Protein AF-A0A067CD63-F1 (afdb_monomer)

Structure (mmCIF, N/CA/C/O backbone):
data_AF-A0A067CD63-F1
#
_entry.id   AF-A0A067CD63-F1
#
loop_
_atom_site.group_PDB
_atom_site.id
_atom_site.type_symbol
_atom_site.label_atom_id
_atom_site.label_alt_id
_atom_site.label_comp_id
_atom_site.label_asym_id
_atom_site.label_entity_id
_atom_site.label_seq_id
_atom_site.pdbx_PDB_ins_code
_atom_site.Cartn_x
_atom_site.Cartn_y
_atom_site.Cartn_z
_atom_site.occupancy
_atom_site.B_iso_or_equiv
_atom_site.auth_seq_id
_atom_site.auth_comp_id
_atom_site.auth_asym_id
_atom_site.auth_atom_id
_atom_site.pdbx_PDB_model_num
ATOM 1 N N . MET A 1 1 ? -32.912 -24.608 2.577 1.00 38.03 1 MET A N 1
ATOM 2 C CA . MET A 1 1 ? -34.221 -23.969 2.833 1.00 38.03 1 MET A CA 1
ATOM 3 C C . MET A 1 1 ? -34.641 -24.307 4.255 1.00 38.03 1 MET A C 1
ATOM 5 O O . MET A 1 1 ? -34.784 -25.483 4.544 1.00 38.03 1 MET A O 1
ATOM 9 N N . ALA A 1 2 ? -34.749 -23.322 5.152 1.00 34.91 2 ALA A N 1
ATOM 10 C CA . ALA A 1 2 ? -35.166 -23.533 6.541 1.00 34.91 2 ALA A CA 1
ATOM 11 C C . ALA A 1 2 ? -36.276 -22.533 6.896 1.00 34.91 2 ALA A C 1
ATOM 13 O O . ALA A 1 2 ? -36.091 -21.320 6.792 1.00 34.91 2 ALA A O 1
ATOM 14 N N . THR A 1 3 ? -37.442 -23.055 7.266 1.00 43.47 3 THR A N 1
ATOM 15 C CA . THR A 1 3 ? -38.654 -22.312 7.625 1.00 43.47 3 THR A CA 1
ATOM 16 C C . THR A 1 3 ? -38.526 -21.695 9.019 1.00 43.47 3 THR A C 1
ATOM 18 O O . THR A 1 3 ? -38.384 -22.405 10.012 1.00 43.47 3 THR A O 1
ATOM 21 N N . ARG A 1 4 ? -38.587 -20.358 9.101 1.00 40.97 4 ARG A N 1
ATOM 22 C CA . ARG A 1 4 ? -38.654 -19.591 10.357 1.00 40.97 4 ARG A CA 1
ATOM 23 C C . ARG A 1 4 ? -40.090 -19.564 10.893 1.00 40.97 4 ARG A C 1
ATOM 25 O O . ARG A 1 4 ? -41.004 -19.170 10.176 1.00 40.97 4 ARG A O 1
ATOM 32 N N . ALA A 1 5 ? -40.265 -19.918 12.164 1.00 40.75 5 ALA A N 1
ATOM 33 C CA . ALA A 1 5 ? -41.523 -19.772 12.899 1.00 40.75 5 ALA A CA 1
ATOM 34 C C . ALA A 1 5 ? -41.866 -18.285 13.175 1.00 40.75 5 ALA A C 1
ATOM 36 O O . ALA A 1 5 ? -40.956 -17.495 13.456 1.00 40.75 5 ALA A O 1
ATOM 37 N N . PRO A 1 6 ? -43.152 -17.879 13.147 1.00 47.56 6 PRO A N 1
ATOM 38 C CA . PRO A 1 6 ? -43.560 -16.508 13.434 1.00 47.56 6 PRO A CA 1
ATOM 39 C C . PRO A 1 6 ? -43.568 -16.237 14.947 1.00 47.56 6 PRO A C 1
ATOM 41 O O . PRO A 1 6 ? -44.269 -16.891 15.718 1.00 47.56 6 PRO A O 1
ATOM 44 N N . ARG A 1 7 ? -42.801 -15.230 15.386 1.00 43.88 7 ARG A N 1
ATOM 45 C CA . ARG A 1 7 ? -42.853 -14.696 16.756 1.00 43.88 7 ARG A CA 1
ATOM 46 C C . ARG A 1 7 ? -44.170 -13.938 16.952 1.00 43.88 7 ARG A C 1
ATOM 48 O O . ARG A 1 7 ? -44.313 -12.813 16.482 1.00 43.88 7 ARG A O 1
ATOM 55 N N . GLN A 1 8 ? -45.124 -14.552 17.646 1.00 55.69 8 GLN A N 1
ATOM 56 C CA . GLN A 1 8 ? -46.376 -13.912 18.047 1.00 55.69 8 GLN A CA 1
ATOM 57 C C . GLN A 1 8 ? -46.110 -12.873 19.149 1.00 55.69 8 GLN A C 1
ATOM 59 O O . GLN A 1 8 ? -45.871 -13.214 20.306 1.00 55.69 8 GLN A O 1
ATOM 64 N N . GLY A 1 9 ? -46.132 -11.590 18.788 1.00 63.56 9 GLY A N 1
ATOM 65 C CA . GLY A 1 9 ? -46.230 -10.491 19.748 1.00 63.56 9 GLY A CA 1
ATOM 66 C C . GLY A 1 9 ? -47.664 -10.344 20.267 1.00 63.56 9 GLY A C 1
ATOM 67 O O . GLY A 1 9 ? -48.624 -10.583 19.537 1.00 63.56 9 GLY A O 1
ATOM 68 N N . LEU A 1 10 ? -47.820 -9.945 21.533 1.00 64.94 10 LEU A N 1
ATOM 69 C CA . LEU A 1 10 ? -49.129 -9.658 22.131 1.00 64.94 10 LEU A CA 1
ATOM 70 C C . LEU A 1 10 ? -49.857 -8.559 21.341 1.00 64.94 10 LEU A C 1
ATOM 72 O O . LEU A 1 10 ? -49.261 -7.537 20.996 1.00 64.94 10 LEU A O 1
ATOM 76 N N . SER A 1 11 ? -51.156 -8.750 21.097 1.00 73.00 11 SER A N 1
ATOM 77 C CA . SER A 1 11 ? -51.965 -7.784 20.352 1.00 73.00 11 SER A CA 1
ATOM 78 C C . SER A 1 11 ? -52.002 -6.409 21.050 1.00 73.00 11 SER A C 1
ATOM 80 O O . SER A 1 11 ? -51.990 -6.342 22.287 1.00 73.00 11 SER A O 1
ATOM 82 N N . PRO A 1 12 ? -52.090 -5.296 20.293 1.00 66.25 12 PRO A N 1
ATOM 83 C CA . PRO A 1 12 ? -52.041 -3.934 20.838 1.00 66.25 12 PRO A CA 1
ATOM 84 C C . PRO A 1 12 ? -53.038 -3.681 21.979 1.00 66.25 12 PRO A C 1
ATOM 86 O O . PRO A 1 12 ? -52.674 -3.101 23.000 1.00 66.25 12 PRO A O 1
ATOM 89 N N . ARG A 1 13 ? -54.260 -4.226 21.878 1.00 68.69 13 ARG A N 1
ATOM 90 C CA . ARG A 1 13 ? -55.292 -4.125 22.927 1.00 68.69 13 ARG A CA 1
ATOM 91 C C . ARG A 1 13 ? -54.897 -4.820 24.231 1.00 68.69 13 ARG A C 1
ATOM 93 O O . ARG A 1 13 ? -55.222 -4.343 25.317 1.00 68.69 13 ARG A O 1
ATOM 100 N N . ARG A 1 14 ? -54.184 -5.946 24.145 1.00 69.50 14 ARG A N 1
ATOM 101 C CA . ARG A 1 14 ? -53.739 -6.711 25.319 1.00 69.50 14 ARG A CA 1
ATOM 102 C C . ARG A 1 14 ? -52.574 -6.009 26.020 1.00 69.50 14 ARG A C 1
ATOM 104 O O . ARG A 1 14 ? -52.531 -5.991 27.247 1.00 69.50 14 ARG A O 1
ATOM 111 N N . ARG A 1 15 ? -51.696 -5.353 25.251 1.00 77.25 15 ARG A N 1
ATOM 112 C CA . ARG A 1 15 ? -50.613 -4.497 25.765 1.00 77.25 15 ARG A CA 1
ATOM 113 C C . ARG A 1 15 ? -51.157 -3.266 26.495 1.00 77.25 15 ARG A C 1
ATOM 115 O O . ARG A 1 15 ? -50.686 -2.942 27.579 1.00 77.25 15 ARG A O 1
ATOM 122 N N . GLU A 1 16 ? -52.176 -2.619 25.942 1.00 78.56 16 GLU A N 1
ATOM 123 C CA . GLU A 1 16 ? -52.775 -1.421 26.538 1.00 78.56 16 GLU A CA 1
ATOM 124 C C . GLU A 1 16 ? -53.521 -1.723 27.849 1.00 78.56 16 GLU A C 1
ATOM 126 O O . GLU A 1 16 ? -53.410 -0.976 28.823 1.00 78.56 16 GLU A O 1
ATOM 131 N N . ARG A 1 17 ? -54.218 -2.866 27.915 1.00 79.31 17 ARG A N 1
ATOM 132 C CA . ARG A 1 17 ? -54.900 -3.322 29.137 1.00 79.31 17 ARG A CA 1
ATOM 133 C C . ARG A 1 17 ? -53.903 -3.636 30.259 1.00 79.31 17 ARG A C 1
ATOM 135 O O . ARG A 1 17 ? -54.130 -3.230 31.394 1.00 79.31 17 ARG A O 1
ATOM 142 N N . LEU A 1 18 ? -52.776 -4.273 29.931 1.00 76.12 18 LEU A N 1
ATOM 143 C CA . LEU A 1 18 ? -51.677 -4.531 30.873 1.00 76.12 18 LEU A CA 1
ATOM 144 C C . LEU A 1 18 ? -51.051 -3.237 31.408 1.00 76.12 18 LEU A C 1
ATOM 146 O O . LEU A 1 18 ? -50.800 -3.128 32.604 1.00 76.12 18 LEU A O 1
ATOM 150 N N . LEU A 1 19 ? -50.858 -2.233 30.551 1.00 81.19 19 LEU A N 1
ATOM 151 C CA . LEU A 1 19 ? -50.321 -0.938 30.974 1.00 81.19 19 LEU A CA 1
ATOM 152 C C . LEU A 1 19 ? -51.267 -0.194 31.927 1.00 81.19 19 LEU A C 1
ATOM 154 O O . LEU A 1 19 ? -50.791 0.440 32.865 1.00 81.19 19 LEU A O 1
ATOM 158 N N . ARG A 1 20 ? -52.592 -0.296 31.746 1.00 82.81 20 ARG A N 1
ATOM 159 C CA . ARG A 1 20 ? -53.561 0.300 32.688 1.00 82.81 20 ARG A CA 1
ATOM 160 C C . ARG A 1 20 ? -53.548 -0.395 34.049 1.00 82.81 20 ARG A C 1
ATOM 162 O O . ARG A 1 20 ? -53.544 0.296 35.063 1.00 82.81 20 ARG A O 1
ATOM 169 N N . VAL A 1 21 ? -53.463 -1.726 34.068 1.00 77.75 21 VAL A N 1
ATOM 170 C CA . VAL A 1 21 ? -53.366 -2.513 35.312 1.00 77.75 21 VAL A CA 1
ATOM 171 C C . VAL A 1 21 ? -52.076 -2.182 36.071 1.00 77.75 21 VAL A C 1
ATOM 173 O O . VAL A 1 21 ? -52.114 -1.924 37.271 1.00 77.75 21 VAL A O 1
ATOM 176 N N . LEU A 1 22 ? -50.942 -2.083 35.370 1.00 74.62 22 LEU A N 1
ATOM 177 C CA . LEU A 1 22 ? -49.662 -1.705 35.983 1.00 74.62 22 LEU A CA 1
ATOM 178 C C . LEU A 1 22 ? -49.657 -0.257 36.498 1.00 74.62 22 LEU A C 1
ATOM 180 O O . LEU A 1 22 ? -49.070 0.028 37.541 1.00 74.62 22 LEU A O 1
ATOM 184 N N . LYS A 1 23 ? -50.346 0.658 35.808 1.00 78.00 23 LYS A N 1
ATOM 185 C CA . LYS A 1 23 ? -50.466 2.061 36.228 1.00 78.00 23 LYS A CA 1
ATOM 186 C C . LYS A 1 23 ? -51.353 2.224 37.471 1.00 78.00 23 LYS A C 1
ATOM 188 O O . LYS A 1 23 ? -51.036 3.053 38.319 1.00 78.00 23 LYS A O 1
ATOM 193 N N . GLN A 1 24 ? -52.407 1.413 37.610 1.00 71.38 24 GLN A N 1
ATOM 194 C CA . GLN A 1 24 ? -53.220 1.354 38.834 1.00 71.38 24 GLN A CA 1
ATOM 195 C C . GLN A 1 24 ? -52.444 0.752 40.013 1.00 71.38 24 GLN A C 1
ATOM 197 O O . GLN A 1 24 ? -52.492 1.303 41.110 1.00 71.38 24 GLN A O 1
ATOM 202 N N . ALA A 1 25 ? -51.656 -0.304 39.784 1.00 59.50 25 ALA A N 1
ATOM 203 C CA . ALA A 1 25 ? -50.826 -0.908 40.829 1.00 59.50 25 ALA A CA 1
ATOM 204 C C . ALA A 1 25 ? -49.750 0.058 41.371 1.00 59.50 25 ALA A C 1
ATOM 206 O O . ALA A 1 25 ? -49.486 0.079 42.569 1.00 59.50 25 ALA A O 1
ATOM 207 N N . GLN A 1 26 ? -49.181 0.924 40.521 1.00 63.53 26 GLN A N 1
ATOM 208 C CA . GLN A 1 26 ? -48.210 1.942 40.951 1.00 63.53 26 GLN A CA 1
ATOM 209 C C . GLN A 1 26 ? -48.824 3.128 41.711 1.00 63.53 26 GLN A C 1
ATOM 211 O O . GLN A 1 26 ? -48.112 3.807 42.451 1.00 63.53 26 GLN A O 1
ATOM 216 N N . GLN A 1 27 ? -50.120 3.408 41.548 1.00 60.91 27 GLN A N 1
ATOM 217 C CA . GLN A 1 27 ? -50.787 4.486 42.289 1.00 60.91 27 GLN A CA 1
ATOM 218 C C . GLN A 1 27 ? -51.199 4.070 43.706 1.00 60.91 27 GLN A C 1
ATOM 220 O O . GLN A 1 27 ? -51.276 4.934 44.574 1.00 60.91 27 GLN A O 1
ATOM 225 N N . ALA A 1 28 ? -51.372 2.771 43.968 1.00 55.06 28 ALA A N 1
ATOM 226 C CA . ALA A 1 28 ? -51.706 2.246 45.293 1.00 55.06 28 ALA A CA 1
ATOM 227 C C . ALA A 1 28 ? -50.509 2.182 46.271 1.00 55.06 28 ALA A C 1
ATOM 229 O O . ALA A 1 28 ? -50.711 1.974 47.461 1.00 55.06 28 ALA A O 1
ATOM 230 N N . GLN A 1 29 ? -49.271 2.378 45.797 1.00 49.81 29 GLN A N 1
ATOM 231 C CA . GLN A 1 29 ? -48.042 2.236 46.599 1.00 49.81 29 GLN A CA 1
ATOM 232 C C . GLN A 1 29 ? -47.287 3.555 46.847 1.00 49.81 29 GLN A C 1
ATOM 234 O O . GLN A 1 29 ? -46.084 3.541 47.106 1.00 49.81 29 GLN A O 1
ATOM 239 N N . ARG A 1 30 ? -47.943 4.720 46.769 1.00 46.12 30 ARG A N 1
ATOM 240 C CA . ARG A 1 30 ? -47.293 5.985 47.156 1.00 46.12 30 ARG A CA 1
ATOM 241 C C . ARG A 1 30 ? -47.488 6.272 48.653 1.00 46.12 30 ARG A C 1
ATOM 243 O O . ARG A 1 30 ? -48.619 6.544 49.045 1.00 46.12 30 ARG A O 1
ATOM 250 N N . PRO A 1 31 ? -46.421 6.286 49.476 1.00 47.56 31 PRO A N 1
ATOM 251 C CA . PRO A 1 31 ? -46.486 6.824 50.833 1.00 47.56 31 PRO A CA 1
ATOM 252 C C . PRO A 1 31 ? -46.623 8.362 50.807 1.00 47.56 31 PRO A C 1
ATOM 254 O O . PRO A 1 31 ? -46.232 8.998 49.816 1.00 47.56 31 PRO A O 1
ATOM 257 N N . PRO A 1 32 ? -47.167 8.9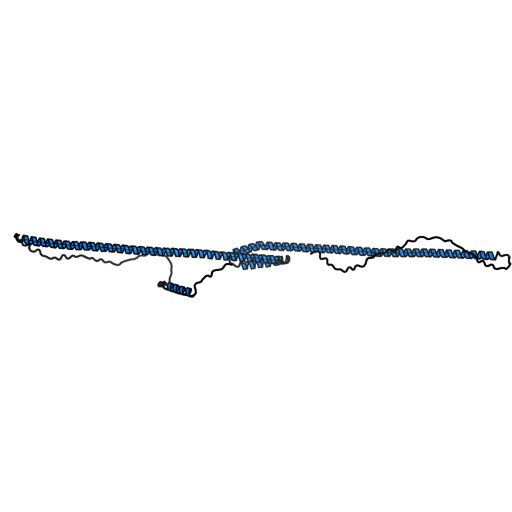88 51.869 1.00 47.28 32 PRO A N 1
ATOM 258 C CA . PRO A 1 32 ? -47.313 10.436 51.930 1.00 47.28 32 PRO A CA 1
ATOM 259 C C . PRO A 1 32 ? -45.939 11.115 52.007 1.00 47.28 32 PRO A C 1
ATOM 261 O O . PRO A 1 32 ? -45.059 10.723 52.772 1.00 47.28 32 PRO A O 1
ATOM 264 N N . ARG A 1 33 ? -45.756 12.142 51.172 1.00 39.16 33 ARG A N 1
ATOM 265 C CA . ARG A 1 33 ? -44.545 12.964 51.110 1.00 39.16 33 ARG A CA 1
ATOM 266 C C . ARG A 1 33 ? -44.449 13.847 52.352 1.00 39.16 33 ARG A C 1
ATOM 268 O O . ARG A 1 33 ? -45.241 14.772 52.500 1.00 39.16 33 ARG A O 1
ATOM 275 N N . LEU A 1 34 ? -43.443 13.604 53.188 1.00 40.44 34 LEU A N 1
ATOM 276 C CA . LEU A 1 34 ? -42.909 14.623 54.086 1.00 40.44 34 LEU A CA 1
ATOM 277 C C . LEU A 1 34 ? -41.975 15.535 53.284 1.00 40.44 34 LEU A C 1
ATOM 279 O O . LEU A 1 34 ? -41.099 15.075 52.550 1.00 40.44 34 LEU A O 1
ATOM 283 N N . ASN A 1 35 ? -42.233 16.833 53.394 1.00 37.69 35 ASN A N 1
ATOM 284 C CA . ASN A 1 35 ? -41.467 17.897 52.768 1.00 37.69 35 ASN A CA 1
ATOM 285 C C . ASN A 1 35 ? -40.042 17.926 53.326 1.00 37.69 35 ASN A C 1
ATOM 287 O O . ASN A 1 35 ? -39.844 18.022 54.534 1.00 37.69 35 ASN A O 1
ATOM 291 N N . ALA A 1 36 ? -39.062 17.895 52.428 1.00 33.91 36 ALA A N 1
ATOM 292 C CA . ALA A 1 36 ? -37.688 18.259 52.724 1.00 33.91 36 ALA A CA 1
ATOM 293 C C . ALA A 1 36 ? -37.486 19.734 52.358 1.00 33.91 36 ALA A C 1
ATOM 295 O O . ALA A 1 36 ? -37.596 20.107 51.189 1.00 33.91 36 ALA A O 1
ATOM 296 N N . SER A 1 37 ? -37.160 20.561 53.347 1.00 37.16 37 SER A N 1
ATOM 297 C CA . SER A 1 37 ? -36.501 21.849 53.140 1.00 37.16 37 SER A CA 1
ATOM 298 C C . SER A 1 37 ? -35.112 21.792 53.775 1.00 37.16 37 SER A C 1
ATOM 300 O O . SER A 1 37 ? -34.990 21.764 54.993 1.00 37.16 37 SER A O 1
ATOM 302 N N . LEU A 1 38 ? -34.106 21.704 52.899 1.00 38.38 38 LEU A N 1
ATOM 303 C CA . LEU A 1 38 ? -32.802 22.383 52.925 1.00 38.38 38 LEU A CA 1
ATOM 304 C C . LEU A 1 38 ? -32.201 22.750 54.294 1.00 38.38 38 LEU A C 1
ATOM 306 O O . LEU A 1 38 ? -32.702 23.655 54.951 1.00 38.38 38 LEU A O 1
ATOM 310 N N . THR A 1 39 ? -31.024 22.201 54.621 1.00 35.53 39 THR A N 1
ATOM 311 C CA . THR A 1 39 ? -29.711 22.900 54.578 1.00 35.53 39 THR A CA 1
ATOM 312 C C . THR A 1 39 ? -28.618 22.066 55.276 1.00 35.53 39 THR A C 1
ATOM 314 O O . THR A 1 39 ? -28.808 21.551 56.371 1.00 35.53 39 THR A O 1
ATOM 317 N N . GLU A 1 40 ? -27.462 21.925 54.621 1.00 37.88 40 GLU A N 1
ATOM 318 C CA . GLU A 1 40 ? -26.150 21.653 55.247 1.00 37.88 40 GLU A CA 1
ATOM 319 C C . GLU A 1 40 ? -25.743 22.845 56.156 1.00 37.88 40 GLU A C 1
ATOM 321 O O . GLU A 1 40 ? -26.225 23.943 55.857 1.00 37.88 40 GLU A O 1
ATOM 326 N N . PRO A 1 41 ? -24.851 22.737 57.186 1.00 46.19 41 PRO A N 1
ATOM 327 C CA . PRO A 1 41 ? -23.484 22.205 57.012 1.00 46.19 41 PRO A CA 1
ATOM 328 C C . PRO A 1 41 ? -22.720 21.633 58.250 1.00 46.19 41 PRO A C 1
ATOM 330 O O . PRO A 1 41 ? -23.144 21.721 59.391 1.00 46.19 41 PRO A O 1
ATOM 333 N N . ARG A 1 42 ? -21.534 21.069 57.950 1.00 33.81 42 ARG A N 1
ATOM 334 C CA . ARG A 1 42 ? -20.232 21.050 58.677 1.00 33.81 42 ARG A CA 1
ATOM 335 C C . ARG A 1 42 ? -20.119 20.927 60.221 1.00 33.81 42 ARG A C 1
ATOM 337 O O . ARG A 1 42 ? -20.584 21.767 60.973 1.00 33.81 42 ARG A O 1
ATOM 344 N N . SER A 1 43 ? -19.173 20.042 60.583 1.00 34.66 43 SER A N 1
ATOM 345 C CA . SER A 1 43 ? -18.140 20.153 61.643 1.00 34.66 43 SER A CA 1
ATOM 346 C C . SER A 1 43 ? -18.494 19.890 63.120 1.00 34.66 43 SER A C 1
ATOM 348 O O . SER A 1 43 ? -18.963 20.785 63.800 1.00 34.66 43 SER A O 1
ATOM 350 N N . ALA A 1 44 ? -18.048 18.716 63.604 1.00 33.88 44 ALA A N 1
ATOM 351 C CA . ALA A 1 44 ? -17.219 18.466 64.810 1.00 33.88 44 ALA A CA 1
ATOM 352 C C . ALA A 1 44 ? -17.711 18.921 66.228 1.00 33.88 44 ALA A C 1
ATOM 354 O O . ALA A 1 44 ? -18.658 19.681 66.350 1.00 33.88 44 ALA A O 1
ATOM 355 N N . PRO A 1 45 ? -17.138 18.381 67.330 1.00 56.09 45 PRO A N 1
ATOM 356 C CA . PRO A 1 45 ? -17.884 17.862 68.484 1.00 56.09 45 PRO A CA 1
ATOM 357 C C . PRO A 1 45 ? -17.846 18.767 69.731 1.00 56.09 45 PRO A C 1
ATOM 359 O O . PRO A 1 45 ? -17.000 19.649 69.844 1.00 56.09 45 PRO A O 1
ATOM 362 N N . GLY A 1 46 ? -18.710 18.501 70.718 1.00 33.16 46 GLY A N 1
ATOM 363 C CA . GLY A 1 46 ? -18.681 19.214 71.999 1.00 33.16 46 GLY A CA 1
ATOM 364 C C . GLY A 1 46 ? -19.683 18.696 73.032 1.00 33.16 46 GLY A C 1
ATOM 365 O O . GLY A 1 46 ? -20.851 18.484 72.735 1.00 33.16 46 GLY A O 1
ATOM 366 N N . VAL A 1 47 ? -19.167 18.486 74.238 1.00 41.97 47 VAL A N 1
ATOM 367 C CA . VAL A 1 47 ? -19.786 17.994 75.477 1.00 41.97 47 VAL A CA 1
ATOM 368 C C . VAL A 1 47 ? -20.603 19.093 76.185 1.00 41.97 47 VAL A C 1
ATOM 370 O O . VAL A 1 47 ? -20.246 20.264 76.088 1.00 41.97 47 VAL A O 1
ATOM 373 N N . GLY A 1 48 ? -21.622 18.707 76.967 1.00 34.50 48 GLY A N 1
ATOM 374 C CA . GLY A 1 48 ? -22.285 19.535 77.997 1.00 34.50 48 GLY A CA 1
ATOM 375 C C . GLY A 1 48 ? -23.790 19.231 78.083 1.00 34.50 48 GLY A C 1
ATOM 376 O O . GLY A 1 48 ? -24.504 19.528 77.137 1.00 34.50 48 GLY A O 1
ATOM 377 N N . ASP A 1 49 ? -24.297 18.426 79.020 1.00 38.69 49 ASP A N 1
ATOM 378 C CA . ASP A 1 49 ? -24.557 18.673 80.457 1.00 38.69 49 ASP A CA 1
ATOM 379 C C . ASP A 1 49 ? -25.901 19.395 80.739 1.00 38.69 49 ASP A C 1
ATOM 381 O O . ASP A 1 49 ? -26.337 20.248 79.971 1.00 38.69 49 ASP A O 1
ATOM 385 N N . VAL A 1 50 ? -26.506 19.066 81.895 1.00 41.59 50 VAL A N 1
ATOM 386 C CA . VAL A 1 50 ? -27.737 19.618 82.518 1.00 41.59 50 VAL A CA 1
ATOM 387 C C . VAL A 1 50 ? -29.071 19.114 81.916 1.00 41.59 50 VAL A C 1
ATOM 389 O O . VAL A 1 50 ? -29.287 19.155 80.719 1.00 41.59 50 VAL A O 1
ATOM 392 N N . GLY A 1 51 ? -30.094 18.650 82.643 1.00 36.41 51 GLY A N 1
ATOM 393 C CA . GLY A 1 51 ? -30.351 18.533 84.073 1.00 36.41 51 GLY A CA 1
ATOM 394 C C . GLY A 1 51 ? -31.868 18.599 84.364 1.00 36.41 51 GLY A C 1
ATOM 395 O O . GLY A 1 51 ? -32.568 19.450 83.836 1.00 36.41 51 GLY A O 1
ATOM 396 N N . ARG A 1 52 ? -32.317 17.756 85.309 1.00 40.69 52 ARG A N 1
ATOM 397 C CA . ARG A 1 52 ? -33.416 17.959 86.290 1.00 40.69 52 ARG A CA 1
ATOM 398 C C . ARG A 1 52 ? -34.918 17.834 85.913 1.00 40.69 52 ARG A C 1
ATOM 400 O O . ARG A 1 52 ? -35.527 18.725 85.348 1.00 40.69 52 ARG A O 1
ATOM 407 N N . LYS A 1 53 ? -35.508 16.846 86.614 1.00 38.09 53 LYS A N 1
ATOM 408 C CA . LYS A 1 53 ? -36.707 16.861 87.499 1.00 38.09 53 LYS A CA 1
ATOM 409 C C . LYS A 1 53 ? -38.134 16.940 86.916 1.00 38.09 53 LYS A C 1
ATOM 411 O O . LYS A 1 53 ? -38.594 18.000 86.525 1.00 38.09 53 LYS A O 1
ATOM 416 N N . ALA A 1 54 ? -38.910 15.897 87.237 1.00 39.53 54 ALA A N 1
ATOM 417 C CA . ALA A 1 54 ? -40.241 15.964 87.871 1.00 39.53 54 ALA A CA 1
ATOM 418 C C . ALA A 1 54 ? -40.418 14.678 88.726 1.00 39.53 54 ALA A C 1
ATOM 420 O O . ALA A 1 54 ? -40.164 13.589 88.228 1.00 39.53 54 ALA A O 1
ATOM 421 N N . LYS A 1 55 ? -40.498 14.743 90.071 1.00 36.69 55 LYS A N 1
ATOM 422 C CA . LYS A 1 55 ? -41.738 14.756 90.895 1.00 36.69 55 LYS A CA 1
ATOM 423 C C . LYS A 1 55 ? -42.746 13.700 90.392 1.00 36.69 55 LYS A C 1
ATOM 425 O O . LYS A 1 55 ? -43.270 13.879 89.310 1.00 36.69 55 LYS A O 1
ATOM 430 N N . GLY A 1 56 ? -43.049 12.580 91.048 1.00 32.03 56 GLY A N 1
ATOM 431 C CA . GLY A 1 56 ? -43.092 12.250 92.471 1.00 32.03 56 GLY A CA 1
ATOM 432 C C . GLY A 1 56 ? -44.553 12.184 92.919 1.00 32.03 56 GLY A C 1
ATOM 433 O O . GLY A 1 56 ? -45.183 13.229 92.915 1.00 32.03 56 GLY A O 1
ATOM 434 N N . SER A 1 57 ? -45.052 11.003 93.313 1.00 36.34 57 SER A N 1
ATOM 435 C CA . SER A 1 57 ? -45.969 10.808 94.458 1.00 36.34 57 SER A CA 1
ATOM 436 C C . SER A 1 57 ? -46.535 9.381 94.520 1.00 36.34 57 SER A C 1
ATOM 438 O O . SER A 1 57 ? -47.238 8.936 93.617 1.00 36.34 57 SER A O 1
ATOM 440 N N . ASN A 1 58 ? -46.264 8.728 95.651 1.00 46.94 58 ASN A N 1
ATOM 441 C CA . ASN A 1 58 ? -47.044 7.650 96.268 1.00 46.94 58 ASN A CA 1
ATOM 442 C C . ASN A 1 58 ? -48.516 8.060 96.493 1.00 46.94 58 ASN A C 1
ATOM 444 O O . ASN A 1 58 ? -48.783 9.238 96.743 1.00 46.94 58 ASN A O 1
ATOM 448 N N . PRO A 1 59 ? -49.426 7.079 96.592 1.00 45.16 59 PRO A N 1
ATOM 449 C CA . PRO A 1 59 ? -50.183 6.920 97.841 1.00 45.16 59 PRO A CA 1
ATOM 450 C C . PRO A 1 59 ? -50.207 5.437 98.267 1.00 45.16 59 PRO A C 1
ATOM 452 O O . PRO A 1 59 ? -50.509 4.552 97.479 1.00 45.16 59 PRO A O 1
ATOM 455 N N . LYS A 1 60 ? -49.756 5.065 99.471 1.00 37.38 60 LYS A N 1
ATOM 456 C CA . LYS A 1 60 ? -50.537 5.085 100.724 1.00 37.38 60 LYS A CA 1
ATOM 457 C C . LYS A 1 60 ? -52.005 4.662 100.527 1.00 37.38 60 LYS A C 1
ATOM 459 O O . LYS A 1 60 ? -52.893 5.500 100.437 1.00 37.38 60 LYS A O 1
ATOM 464 N N . ALA A 1 61 ? -52.250 3.354 100.540 1.00 35.91 61 ALA A N 1
ATOM 465 C CA . ALA A 1 61 ? -53.519 2.788 100.989 1.00 35.91 61 ALA A CA 1
ATOM 466 C C . ALA A 1 61 ? -53.279 2.176 102.376 1.00 35.91 61 ALA A C 1
ATOM 468 O O . ALA A 1 61 ? -52.926 1.010 102.530 1.00 35.91 61 ALA A O 1
ATOM 469 N N . GLU A 1 62 ? -53.388 3.030 103.393 1.00 42.84 62 GLU A N 1
ATOM 470 C CA . GLU A 1 62 ? -53.544 2.624 104.784 1.00 42.84 62 GLU A CA 1
ATOM 471 C C . GLU A 1 62 ? -54.835 1.798 104.895 1.00 42.84 62 GLU A C 1
ATOM 473 O O . GLU A 1 62 ? -55.933 2.349 104.842 1.00 42.84 62 GLU A O 1
ATOM 478 N N . LEU A 1 63 ? -54.732 0.481 105.087 1.00 43.94 63 LEU A N 1
ATOM 479 C CA . LEU A 1 63 ? -55.841 -0.312 105.620 1.00 43.94 63 LEU A CA 1
ATOM 480 C C . LEU A 1 63 ? -55.957 -0.022 107.122 1.00 43.94 63 LEU A C 1
ATOM 482 O O . LEU A 1 63 ? -55.546 -0.798 107.981 1.00 43.94 63 LEU A O 1
ATOM 486 N N . ARG A 1 64 ? -56.526 1.148 107.429 1.00 44.28 64 ARG A N 1
ATOM 487 C CA . ARG A 1 64 ? -57.174 1.440 108.707 1.00 44.28 64 ARG A CA 1
ATOM 488 C C . ARG A 1 64 ? -58.414 0.554 108.809 1.00 44.28 64 ARG A C 1
ATOM 490 O O . ARG A 1 64 ? -59.507 0.955 108.421 1.00 44.28 64 ARG A O 1
ATOM 497 N N . ILE A 1 65 ? -58.259 -0.656 109.336 1.00 47.81 65 ILE A N 1
ATOM 498 C CA . ILE A 1 65 ? -59.408 -1.388 109.868 1.00 47.81 65 ILE A CA 1
ATOM 499 C C . ILE A 1 65 ? -59.772 -0.704 111.185 1.00 47.81 65 ILE A C 1
ATOM 501 O O . ILE A 1 65 ? -59.102 -0.861 112.205 1.00 47.81 65 ILE A O 1
ATOM 505 N N . HIS A 1 66 ? -60.830 0.103 111.131 1.00 40.66 66 HIS A N 1
ATOM 506 C CA . HIS A 1 66 ? -61.571 0.565 112.293 1.00 40.66 66 HIS A CA 1
ATOM 507 C C . HIS A 1 66 ? -62.001 -0.651 113.130 1.00 40.66 66 HIS A C 1
ATOM 509 O O . HIS A 1 66 ? -62.979 -1.318 112.806 1.00 40.66 66 HIS A O 1
ATOM 515 N N . LYS A 1 67 ? -61.308 -0.932 114.238 1.00 45.03 67 LYS A N 1
ATOM 516 C CA . LYS A 1 67 ? -61.897 -1.688 115.352 1.00 45.03 67 LYS A CA 1
ATOM 517 C C . LYS A 1 67 ? -62.714 -0.706 116.194 1.00 45.03 67 LYS A C 1
ATOM 519 O O . LYS A 1 67 ? -62.251 -0.189 117.204 1.00 45.03 67 LYS A O 1
ATOM 524 N N . VAL A 1 68 ? -63.923 -0.412 115.720 1.00 42.59 68 VAL A N 1
ATOM 525 C CA . VAL A 1 68 ? -65.000 0.191 116.514 1.00 42.59 68 VAL A CA 1
ATOM 526 C C . VAL A 1 68 ? -65.954 -0.934 116.900 1.00 42.59 68 VAL A C 1
ATOM 528 O O . VAL A 1 68 ? -66.864 -1.272 116.159 1.00 42.59 68 VAL A O 1
ATOM 531 N N . LEU A 1 69 ? -65.680 -1.523 118.057 1.00 41.34 69 LEU A N 1
ATOM 532 C CA . LEU A 1 69 ? -66.636 -2.102 119.003 1.00 41.34 69 LEU A CA 1
ATOM 533 C C . LEU A 1 69 ? -65.997 -1.765 120.360 1.00 41.34 69 LEU A C 1
ATOM 535 O O . LEU A 1 69 ? -65.083 -2.442 120.809 1.00 41.34 69 LEU A O 1
ATOM 539 N N . GLN A 1 70 ? -66.155 -0.548 120.884 1.00 39.88 70 GLN A N 1
ATOM 540 C CA . GLN A 1 70 ? -67.317 -0.159 121.682 1.00 39.88 70 GLN A CA 1
ATOM 541 C C . GLN A 1 70 ? -67.897 -1.331 122.489 1.00 39.88 70 GLN A C 1
ATOM 543 O O . GLN A 1 70 ? -68.812 -2.021 122.064 1.00 39.88 70 GLN A O 1
ATOM 548 N N . SER A 1 71 ? -67.329 -1.475 123.691 1.00 39.72 71 SER A N 1
ATOM 549 C CA . SER A 1 71 ? -68.056 -1.475 124.966 1.00 39.72 71 SER A CA 1
ATOM 550 C C . SER A 1 71 ? -69.232 -2.443 125.119 1.00 39.72 71 SER A C 1
ATOM 552 O O . SER A 1 71 ? -70.336 -2.128 124.688 1.00 39.72 71 SER A O 1
ATOM 554 N N . ARG A 1 72 ? -69.019 -3.511 125.901 1.00 41.75 72 ARG A N 1
ATOM 555 C CA . ARG A 1 72 ? -69.847 -3.915 127.060 1.00 41.75 72 ARG A CA 1
ATOM 556 C C . ARG A 1 72 ? -69.394 -5.287 127.573 1.00 41.75 72 ARG A C 1
ATOM 558 O O . ARG A 1 72 ? -69.864 -6.306 127.098 1.00 41.75 72 ARG A O 1
ATOM 565 N N . GLU A 1 73 ? -68.571 -5.295 128.614 1.00 39.88 73 GLU A N 1
ATOM 566 C CA . GLU A 1 73 ? -68.616 -6.357 129.627 1.00 39.88 73 GLU A CA 1
ATOM 567 C C . GLU A 1 73 ? -68.857 -5.687 130.978 1.00 39.88 73 GLU A C 1
ATOM 569 O O . GLU A 1 73 ? -67.987 -5.476 131.815 1.00 39.88 73 GLU A O 1
ATOM 574 N N . THR A 1 74 ? -70.102 -5.249 131.132 1.00 46.00 74 THR A N 1
ATOM 575 C CA . THR A 1 74 ? -70.755 -5.108 132.426 1.00 46.00 74 THR A CA 1
ATOM 576 C C . THR A 1 74 ? -71.348 -6.461 132.785 1.00 46.00 74 THR A C 1
ATOM 578 O O . THR A 1 74 ? -72.151 -6.972 132.011 1.00 46.00 74 THR A O 1
ATOM 581 N N . ARG A 1 75 ? -71.033 -6.956 133.986 1.00 46.84 75 ARG A N 1
ATOM 582 C CA . ARG A 1 75 ? -71.771 -8.006 134.707 1.00 46.84 75 ARG A CA 1
ATOM 583 C C . ARG A 1 75 ? -71.978 -9.314 133.931 1.00 46.84 75 ARG A C 1
ATOM 585 O O . ARG A 1 75 ? -73.015 -9.517 133.313 1.00 46.84 75 ARG A O 1
ATOM 592 N N . THR A 1 76 ? -71.087 -10.273 134.146 1.00 37.56 76 THR A N 1
ATOM 593 C CA . THR A 1 76 ? -71.511 -11.673 134.257 1.00 37.56 76 THR A CA 1
ATOM 594 C C . THR A 1 76 ? -72.217 -11.844 135.609 1.00 37.56 76 THR A C 1
ATOM 596 O O . THR A 1 76 ? -71.556 -11.722 136.646 1.00 37.56 76 THR A O 1
ATOM 599 N N . PRO A 1 77 ? -73.544 -12.065 135.671 1.00 45.81 77 PRO A N 1
ATOM 600 C CA . PRO A 1 77 ? -74.133 -12.622 136.876 1.00 45.81 77 PRO A CA 1
ATOM 601 C C . PRO A 1 77 ? -73.556 -14.025 137.072 1.00 45.81 77 PRO A C 1
ATOM 603 O O . PRO A 1 77 ? -73.531 -14.832 136.145 1.00 45.81 77 PRO A O 1
ATOM 606 N N . VAL A 1 78 ? -73.087 -14.306 138.286 1.00 47.66 78 VAL A N 1
ATOM 607 C CA . VAL A 1 78 ? -72.870 -15.674 138.757 1.00 47.66 78 VAL A CA 1
ATOM 608 C C . VAL A 1 78 ? -74.248 -16.334 138.786 1.00 47.66 78 VAL A C 1
ATOM 610 O O . VAL A 1 78 ? -74.988 -16.208 139.759 1.00 47.66 78 VAL A O 1
ATOM 613 N N . VAL A 1 79 ? -74.636 -16.959 137.675 1.00 49.78 79 VAL A N 1
ATOM 614 C CA . VAL A 1 79 ? -75.778 -17.867 137.633 1.00 49.78 79 VAL A CA 1
ATOM 615 C C . VAL A 1 79 ? -75.234 -19.223 138.038 1.00 49.78 79 VAL A C 1
ATOM 617 O O . VAL A 1 79 ? -74.478 -19.860 137.313 1.00 49.78 79 VAL A O 1
ATOM 620 N N . VAL A 1 80 ? -75.574 -19.607 139.263 1.00 48.84 80 VAL A N 1
ATOM 621 C CA . VAL A 1 80 ? -75.360 -20.948 139.797 1.00 48.84 80 VAL A CA 1
ATOM 622 C C . VAL A 1 80 ? -76.025 -21.930 138.834 1.00 48.84 80 VAL A C 1
ATOM 624 O O . VAL A 1 80 ? -77.205 -21.767 138.516 1.00 48.84 80 VAL A O 1
ATOM 627 N N . SER A 1 81 ? -75.279 -22.919 138.351 1.00 39.19 81 SER A N 1
ATOM 628 C CA . SER A 1 81 ? -75.788 -23.957 137.458 1.00 39.19 81 SER A CA 1
ATOM 629 C C . SER A 1 81 ? -76.902 -24.743 138.157 1.00 39.19 81 SER A C 1
ATOM 631 O O . SER A 1 81 ? -76.652 -25.651 138.949 1.00 39.19 81 SER A O 1
ATOM 633 N N . SER A 1 82 ? -78.150 -24.367 137.875 1.00 47.34 82 SER A N 1
ATOM 634 C CA . SER A 1 82 ? -79.302 -25.252 138.010 1.00 47.34 82 SER A CA 1
ATOM 635 C C . SER A 1 82 ? -79.172 -26.301 136.911 1.00 47.34 82 SER A C 1
ATOM 637 O O . SER A 1 82 ? -79.097 -25.948 135.732 1.00 47.34 82 SER A O 1
ATOM 639 N N . SER A 1 83 ? -79.136 -27.582 137.281 1.00 55.72 83 SER A N 1
ATOM 640 C CA . SER A 1 83 ? -78.928 -28.718 136.368 1.00 55.72 83 SER A CA 1
ATOM 641 C C . SER A 1 83 ? -79.965 -28.828 135.239 1.00 55.72 83 SER A C 1
ATOM 643 O O . SER A 1 83 ? -79.777 -29.619 134.322 1.00 55.72 83 SER A O 1
ATOM 645 N N . CYS A 1 84 ? -81.031 -28.022 135.275 1.00 53.88 84 CYS A N 1
ATOM 646 C CA . CYS A 1 84 ? -82.043 -27.927 134.225 1.00 53.88 84 CYS A CA 1
ATOM 647 C C . CYS A 1 84 ? -81.685 -26.913 133.112 1.00 53.88 84 CYS A C 1
ATOM 649 O O . CYS A 1 84 ? -82.070 -27.112 131.968 1.00 53.88 84 CYS A O 1
ATOM 651 N N . ASN A 1 85 ? -80.904 -25.862 133.409 1.00 51.78 85 ASN A N 1
ATOM 652 C CA . ASN A 1 85 ? -80.507 -24.841 132.420 1.00 51.78 85 ASN A CA 1
ATOM 653 C C . ASN A 1 85 ? -79.172 -25.151 131.727 1.00 51.78 85 ASN A C 1
ATOM 655 O O . ASN A 1 85 ? -78.938 -24.665 130.625 1.00 51.78 85 ASN A O 1
ATOM 659 N N . GLN A 1 86 ? -78.326 -25.985 132.345 1.00 58.66 86 GLN A N 1
ATOM 660 C CA . GLN A 1 86 ? -77.078 -26.462 131.740 1.00 58.66 86 GLN A CA 1
ATOM 661 C C . GLN A 1 86 ? -77.363 -27.222 130.439 1.00 58.66 86 GLN A C 1
ATOM 663 O O . GLN A 1 86 ? -76.723 -26.984 129.429 1.00 58.66 86 GLN A O 1
ATOM 668 N N . HIS A 1 87 ? -78.400 -28.063 130.440 1.00 61.50 87 HIS A N 1
ATOM 669 C CA . HIS A 1 87 ? -78.736 -28.878 129.278 1.00 61.50 87 HIS A CA 1
ATOM 670 C C . HIS A 1 87 ? -79.260 -28.047 128.098 1.00 61.50 87 HIS A C 1
ATOM 672 O O . HIS A 1 87 ? -78.983 -28.368 126.950 1.00 61.50 87 HIS A O 1
ATOM 678 N N . GLN A 1 88 ? -79.982 -26.957 128.373 1.00 60.09 88 GLN A N 1
ATOM 679 C CA . GLN A 1 88 ? -80.477 -26.044 127.342 1.00 60.09 88 GLN A CA 1
ATOM 680 C C . GLN A 1 88 ? -79.342 -25.196 126.743 1.00 60.09 88 GLN A C 1
ATOM 682 O O . GLN A 1 88 ? -79.302 -25.015 125.533 1.00 60.09 88 GLN A O 1
ATOM 687 N N . GLN A 1 89 ? -78.393 -24.738 127.567 1.00 66.44 89 GLN A N 1
ATOM 688 C CA . GLN A 1 89 ? -77.189 -24.047 127.089 1.00 66.44 89 GLN A CA 1
ATOM 689 C C . GLN A 1 89 ? -76.243 -24.977 126.330 1.00 66.44 89 GLN A C 1
ATOM 691 O O . GLN A 1 89 ? -75.721 -24.575 125.302 1.00 66.44 89 GLN A O 1
ATOM 696 N N . ASP A 1 90 ? -76.078 -26.223 126.774 1.00 71.75 90 ASP A N 1
ATOM 697 C CA . ASP A 1 90 ? -75.285 -27.216 126.048 1.00 71.75 90 ASP A CA 1
ATOM 698 C C . ASP A 1 90 ? -75.905 -27.505 124.665 1.00 71.75 90 ASP A C 1
ATOM 700 O O . ASP A 1 90 ? -75.176 -27.663 123.691 1.00 71.75 90 ASP A O 1
ATOM 704 N N . LEU A 1 91 ? -77.241 -27.515 124.546 1.00 72.75 91 LEU A N 1
ATOM 705 C CA . LEU A 1 91 ? -77.939 -27.642 123.258 1.00 72.75 91 LEU A CA 1
ATOM 706 C C . LEU A 1 91 ? -77.778 -26.393 122.372 1.00 72.75 91 LEU A C 1
ATOM 708 O O . LEU A 1 91 ? -77.512 -26.532 121.182 1.00 72.75 91 LEU A O 1
ATOM 712 N N . GLU A 1 92 ? -77.888 -25.186 122.932 1.00 76.25 92 GLU A N 1
ATOM 713 C CA . GLU A 1 92 ? -77.673 -23.928 122.196 1.00 76.25 92 GLU A CA 1
ATOM 714 C C . GLU A 1 92 ? -76.207 -23.750 121.753 1.00 76.25 92 GLU A C 1
ATOM 716 O O . GLU A 1 92 ? -75.943 -23.244 120.660 1.00 76.25 92 GLU A O 1
ATOM 721 N N . ASP A 1 93 ? -75.249 -24.209 122.561 1.00 78.25 93 ASP A N 1
ATOM 722 C CA . ASP A 1 93 ? -73.821 -24.214 122.238 1.00 78.25 93 ASP A CA 1
ATOM 723 C C . ASP A 1 93 ? -73.482 -25.273 121.177 1.00 78.25 93 ASP A C 1
ATOM 725 O O . ASP A 1 93 ? -72.647 -25.021 120.302 1.00 78.25 93 ASP A O 1
ATOM 729 N N . GLU A 1 94 ? -74.135 -26.439 121.201 1.00 70.81 94 GLU A N 1
ATOM 730 C CA . GLU A 1 94 ? -74.043 -27.434 120.126 1.00 70.81 94 GLU A CA 1
ATOM 731 C C . GLU A 1 94 ? -74.651 -26.902 118.818 1.00 70.81 94 GLU A C 1
ATOM 733 O O . GLU A 1 94 ? -74.004 -26.981 117.771 1.00 70.81 94 GLU A O 1
ATOM 738 N N . ASP A 1 95 ? -75.812 -26.245 118.864 1.00 76.81 95 ASP A N 1
ATOM 739 C CA . ASP A 1 95 ? -76.406 -25.583 117.695 1.00 76.81 95 ASP A CA 1
ATOM 740 C C . ASP A 1 95 ? -75.493 -24.466 117.151 1.00 76.81 95 ASP A C 1
ATOM 742 O O . ASP A 1 95 ? -75.276 -24.354 115.939 1.00 76.81 95 ASP A O 1
ATOM 746 N N . ALA A 1 96 ? -74.871 -23.668 118.027 1.00 74.44 96 ALA A N 1
ATOM 747 C CA . ALA A 1 96 ? -73.902 -22.644 117.639 1.00 74.44 96 ALA A CA 1
ATOM 748 C C . ALA A 1 96 ? -72.630 -23.243 117.010 1.00 74.44 96 ALA A C 1
ATOM 750 O O . ALA A 1 96 ? -72.099 -22.689 116.039 1.00 74.44 96 ALA A O 1
ATOM 751 N N . ARG A 1 97 ? -72.152 -24.392 117.508 1.00 79.06 97 ARG A N 1
ATOM 752 C CA . ARG A 1 97 ? -71.028 -25.142 116.919 1.00 79.06 97 ARG A CA 1
ATOM 753 C C . ARG A 1 97 ? -71.376 -25.694 115.545 1.00 79.06 97 ARG A C 1
ATOM 755 O O . ARG A 1 97 ? -70.563 -25.563 114.629 1.00 79.06 97 ARG A O 1
ATOM 762 N N . VAL A 1 98 ? -72.574 -26.252 115.374 1.00 81.00 98 VAL A N 1
ATOM 763 C CA . VAL A 1 98 ? -73.061 -26.747 114.079 1.00 81.00 98 VAL A CA 1
ATOM 764 C C . VAL A 1 98 ? -73.157 -25.598 113.073 1.00 81.00 98 VAL A C 1
ATOM 766 O O . VAL A 1 98 ? -72.613 -25.703 111.974 1.00 81.00 98 VAL A O 1
ATOM 769 N N . LEU A 1 99 ? -73.730 -24.454 113.456 1.00 83.00 99 LEU A N 1
ATOM 770 C CA . LEU A 1 99 ? -73.819 -23.273 112.588 1.00 83.00 99 LEU A CA 1
ATOM 771 C C . LEU A 1 99 ? -72.441 -22.689 112.230 1.00 83.00 99 LEU A C 1
ATOM 773 O O . LEU A 1 99 ? -72.215 -22.297 111.081 1.00 83.00 99 LEU A O 1
ATOM 777 N N . ALA A 1 100 ? -71.497 -22.656 113.176 1.00 79.56 100 ALA A N 1
ATOM 778 C CA . ALA A 1 100 ? -70.122 -22.225 112.922 1.00 79.56 100 ALA A CA 1
ATOM 779 C C . ALA A 1 100 ? -69.380 -23.193 111.984 1.00 79.56 100 ALA A C 1
ATOM 781 O O . ALA A 1 100 ? -68.671 -22.753 111.075 1.00 79.56 100 ALA A O 1
ATOM 782 N N . TYR A 1 101 ? -69.586 -24.500 112.156 1.00 87.19 101 TYR A N 1
ATOM 783 C CA . TYR A 1 101 ? -69.029 -25.534 111.288 1.00 87.19 101 TYR A CA 1
ATOM 784 C C . TYR A 1 101 ? -69.610 -25.464 109.868 1.00 87.19 101 TYR A C 1
ATOM 786 O O . TYR A 1 101 ? -68.867 -25.521 108.887 1.00 87.19 101 TYR A O 1
ATOM 794 N N . GLU A 1 102 ? -70.918 -25.243 109.724 1.00 87.50 102 GLU A N 1
ATOM 795 C CA . GLU A 1 102 ? -71.555 -25.019 108.424 1.00 87.50 102 GLU A CA 1
ATOM 796 C C . GLU A 1 102 ? -71.066 -23.734 107.741 1.00 87.50 102 GLU A C 1
ATOM 798 O O . GLU A 1 102 ? -70.837 -23.719 106.526 1.00 87.50 102 GLU A O 1
ATOM 803 N N . ALA A 1 103 ? -70.876 -22.650 108.500 1.00 82.19 103 ALA A N 1
ATOM 804 C CA . ALA A 1 103 ? -70.319 -21.401 107.990 1.00 82.19 103 ALA A CA 1
ATOM 805 C C . ALA A 1 103 ? -68.865 -21.579 107.524 1.00 82.19 103 ALA A C 1
ATOM 807 O O . ALA A 1 103 ? -68.519 -21.125 106.428 1.00 82.19 103 ALA A O 1
ATOM 808 N N . PHE A 1 104 ? -68.049 -22.301 108.300 1.00 87.62 104 PHE A N 1
ATOM 809 C CA . PHE A 1 104 ? -66.683 -22.676 107.935 1.00 87.62 104 PHE A CA 1
ATOM 810 C C . PHE A 1 104 ? -66.662 -23.519 106.655 1.00 87.62 104 PHE A C 1
ATOM 812 O O . PHE A 1 104 ? -65.985 -23.145 105.700 1.00 87.62 104 PHE A O 1
ATOM 819 N N . GLN A 1 105 ? -67.483 -24.572 106.558 1.00 88.38 105 GLN A N 1
ATOM 820 C CA . GLN A 1 105 ? -67.588 -25.395 105.348 1.00 88.38 105 GLN A CA 1
ATOM 821 C C . GLN A 1 105 ? -68.028 -24.593 104.114 1.00 88.38 105 GLN A C 1
ATOM 823 O O . GLN A 1 105 ? -67.519 -24.799 103.011 1.00 88.38 105 GLN A O 1
ATOM 828 N N . ARG A 1 106 ? -68.974 -23.657 104.259 1.00 87.69 106 ARG A N 1
ATOM 829 C CA . ARG A 1 106 ? -69.379 -22.770 103.154 1.00 87.69 106 ARG A CA 1
ATOM 830 C C . ARG A 1 106 ? -68.248 -21.829 102.746 1.00 87.69 106 ARG A C 1
ATOM 832 O O . ARG A 1 106 ? -68.095 -21.550 101.555 1.00 87.69 106 ARG A O 1
ATOM 839 N N . GLN A 1 107 ? -67.470 -21.328 103.702 1.00 86.56 107 GLN A N 1
ATOM 840 C CA . GLN A 1 107 ? -66.318 -20.472 103.434 1.00 86.56 107 GLN A CA 1
ATOM 841 C C . GLN A 1 107 ? -65.175 -21.253 102.777 1.00 86.56 107 GLN A C 1
ATOM 843 O O . GLN A 1 107 ? -64.584 -20.750 101.826 1.00 86.56 107 GLN A O 1
ATOM 848 N N . GLU A 1 108 ? -64.930 -22.490 103.203 1.00 90.62 108 GLU A N 1
ATOM 849 C CA . GLU A 1 108 ? -63.948 -23.401 102.616 1.00 90.62 108 GLU A CA 1
ATOM 850 C C . GLU A 1 108 ? -64.316 -23.762 101.171 1.00 90.62 108 GLU A C 1
ATOM 852 O O . GLU A 1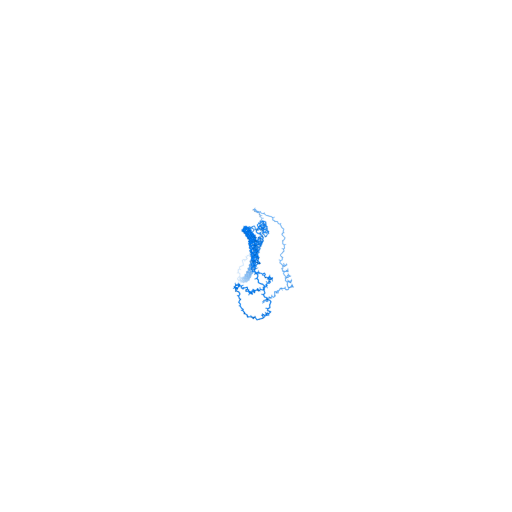 108 ? -63.494 -23.593 100.274 1.00 90.62 108 GLU A O 1
ATOM 857 N N . ARG A 1 109 ? -65.581 -24.115 100.893 1.00 89.00 109 ARG A N 1
ATOM 858 C CA . ARG A 1 109 ? -66.062 -24.333 99.513 1.00 89.00 109 ARG A CA 1
ATOM 859 C C . ARG A 1 109 ? -65.907 -23.085 98.645 1.00 89.00 109 ARG A C 1
ATOM 861 O O . ARG A 1 109 ? -65.478 -23.184 97.499 1.00 89.00 109 ARG A O 1
ATOM 868 N N . LYS A 1 110 ? -66.215 -21.897 99.177 1.00 91.12 110 LYS A N 1
ATOM 869 C CA . LYS A 1 110 ? -65.998 -20.625 98.464 1.00 91.12 110 LYS A CA 1
ATOM 870 C C . LYS A 1 110 ? -64.512 -20.341 98.233 1.00 91.12 110 LYS A C 1
ATOM 872 O O . LYS A 1 110 ? -64.164 -19.813 97.182 1.00 91.12 110 LYS A O 1
ATOM 877 N N . ALA A 1 111 ? -63.639 -20.669 99.183 1.00 88.19 111 ALA A N 1
ATOM 878 C CA . ALA A 1 111 ? -62.194 -20.510 99.044 1.00 88.19 111 ALA A 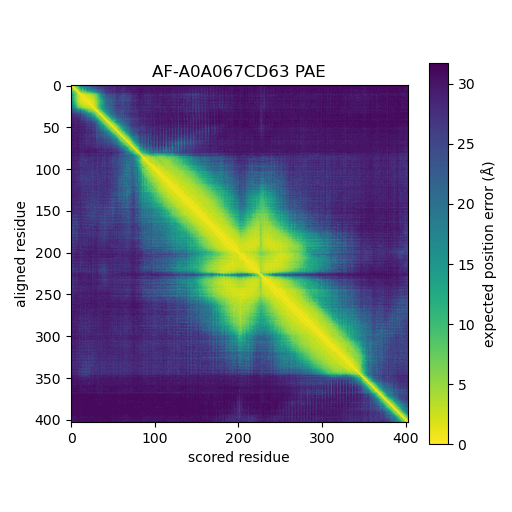CA 1
ATOM 879 C C . ALA A 1 111 ? -61.624 -21.473 97.991 1.00 88.19 111 ALA A C 1
ATOM 881 O O . ALA A 1 111 ? -60.871 -21.034 97.127 1.00 88.19 111 ALA A O 1
ATOM 882 N N . GLN A 1 112 ? -62.058 -22.737 97.990 1.00 90.19 112 GLN A N 1
ATOM 883 C CA . GLN A 1 112 ? -61.714 -23.727 96.966 1.00 90.19 112 GLN A CA 1
ATOM 884 C C . GLN A 1 112 ? -62.213 -23.300 95.577 1.00 90.19 112 GLN A C 1
ATOM 886 O O . GLN A 1 112 ? -61.456 -23.350 94.613 1.00 90.19 112 GLN A O 1
ATOM 891 N N . GLN A 1 113 ? -63.448 -22.794 95.469 1.00 91.12 113 GLN A N 1
ATOM 892 C CA . GLN A 1 113 ? -63.975 -22.237 94.216 1.00 91.12 113 GLN A CA 1
ATOM 893 C C . GLN A 1 113 ? -63.166 -21.027 93.734 1.00 91.12 113 GLN A C 1
ATOM 895 O O . GLN A 1 113 ? -62.871 -20.932 92.545 1.00 91.12 113 GLN A O 1
ATOM 900 N N . ARG A 1 114 ? -62.764 -20.122 94.639 1.00 90.50 114 ARG A N 1
ATOM 901 C CA . ARG A 1 114 ? -61.898 -18.981 94.301 1.00 90.50 114 ARG A CA 1
ATOM 902 C C . ARG A 1 114 ? -60.526 -19.441 93.816 1.00 90.50 114 ARG A C 1
ATOM 904 O O . ARG A 1 114 ? -60.099 -18.966 92.771 1.00 90.50 114 ARG A O 1
ATOM 911 N N . ALA A 1 115 ? -59.893 -20.385 94.511 1.00 89.94 115 ALA A N 1
ATOM 912 C CA . ALA A 1 115 ? -58.597 -20.946 94.132 1.00 89.94 115 ALA A CA 1
ATOM 913 C C . ALA A 1 115 ? -58.648 -21.668 92.775 1.00 89.94 115 ALA A C 1
ATOM 915 O O . ALA A 1 115 ? -57.764 -21.498 91.941 1.00 89.94 115 ALA A O 1
ATOM 916 N N . TYR A 1 116 ? -59.717 -22.426 92.514 1.00 94.00 116 TYR A N 1
ATOM 917 C CA . TYR A 1 116 ? -59.932 -23.054 91.212 1.00 94.00 116 TYR A CA 1
ATOM 918 C C . TYR A 1 116 ? -60.145 -22.008 90.110 1.00 94.00 116 TYR A C 1
ATOM 920 O O . TYR A 1 116 ? -59.534 -22.093 89.048 1.00 94.00 116 TYR A O 1
ATOM 928 N N . SER A 1 117 ? -60.965 -20.983 90.371 1.00 93.81 117 SER A N 1
ATOM 929 C CA . SER A 1 117 ? -61.199 -19.906 89.406 1.00 93.81 117 SER A CA 1
ATOM 930 C C . SER A 1 117 ? -59.935 -19.094 89.114 1.00 93.81 117 SER A C 1
ATOM 932 O O . SER A 1 117 ? -59.698 -18.755 87.959 1.00 93.81 117 SER A O 1
ATOM 934 N N . SER A 1 118 ? -59.090 -18.831 90.119 1.00 93.88 118 SER A N 1
ATOM 935 C CA . SER A 1 118 ? -57.826 -18.120 89.921 1.00 93.88 118 SER A CA 1
ATOM 936 C C . SER A 1 118 ? -56.829 -18.965 89.135 1.00 93.88 118 SER A C 1
ATOM 938 O O . SER A 1 118 ? -56.262 -18.460 88.174 1.00 93.88 118 SER A O 1
ATOM 940 N N . ALA A 1 119 ? -56.683 -20.256 89.458 1.00 91.69 119 ALA A N 1
ATOM 941 C CA . ALA A 1 119 ? -55.810 -21.165 88.714 1.00 91.69 119 ALA A CA 1
ATOM 942 C C . ALA A 1 119 ? -56.251 -21.327 87.246 1.00 91.69 119 ALA A C 1
ATOM 944 O O . ALA A 1 119 ? -55.416 -21.375 86.345 1.00 91.69 119 ALA A O 1
ATOM 945 N N . LEU A 1 120 ? -57.564 -21.359 86.984 1.00 94.88 120 LEU A N 1
ATOM 946 C CA . LEU A 1 120 ? -58.099 -21.402 85.621 1.00 94.88 120 LEU A CA 1
ATOM 947 C C . LEU A 1 120 ? -57.798 -20.108 84.849 1.00 94.88 120 LEU A C 1
ATOM 949 O O . LEU A 1 120 ? -57.406 -20.172 83.685 1.00 94.88 120 LEU A O 1
ATOM 953 N N . ILE A 1 121 ? -57.946 -18.944 85.491 1.00 93.75 121 ILE A N 1
ATOM 954 C CA . ILE A 1 121 ? -57.595 -17.644 84.898 1.00 93.75 121 ILE A CA 1
ATOM 955 C C . ILE A 1 121 ? -56.092 -17.577 84.604 1.00 93.75 121 ILE A C 1
ATOM 957 O O . ILE A 1 121 ? -55.707 -17.161 83.515 1.00 93.75 121 ILE A O 1
ATOM 961 N N . GLU A 1 122 ? -55.239 -18.027 85.525 1.00 93.88 122 GLU A N 1
ATOM 962 C CA . GLU A 1 122 ? -53.787 -18.095 85.320 1.00 93.88 122 GLU A CA 1
ATOM 963 C C . GLU A 1 122 ? -53.423 -19.012 84.146 1.00 93.88 122 GLU A C 1
ATOM 965 O O . GLU A 1 122 ? -52.629 -18.625 83.291 1.00 93.88 122 GLU A O 1
ATOM 970 N N . GLN A 1 123 ? -54.055 -20.184 84.034 1.00 93.94 123 GLN A N 1
ATOM 971 C CA . GLN A 1 123 ? -53.835 -21.094 82.909 1.00 93.94 123 GLN A CA 1
ATOM 972 C C . GLN A 1 123 ? -54.317 -20.501 81.575 1.00 93.94 123 GLN A C 1
ATOM 974 O O . GLN A 1 123 ? -53.666 -20.690 80.545 1.00 93.94 123 GLN A O 1
ATOM 979 N N . MET A 1 124 ? -55.448 -19.789 81.569 1.00 95.44 124 MET A N 1
ATOM 980 C CA . MET A 1 124 ? -55.928 -19.077 80.381 1.00 95.44 124 MET A CA 1
ATOM 981 C C . MET A 1 124 ? -54.972 -17.956 79.972 1.00 95.44 124 MET A C 1
ATOM 983 O O . MET A 1 124 ? -54.643 -17.851 78.793 1.00 95.44 124 MET A O 1
ATOM 987 N N . ASN A 1 125 ? -54.485 -17.169 80.932 1.00 94.50 125 ASN A N 1
ATOM 988 C CA . ASN A 1 125 ? -53.518 -16.104 80.678 1.00 94.50 125 ASN A CA 1
ATOM 989 C C . ASN A 1 125 ? -52.192 -16.663 80.150 1.00 94.50 125 ASN A C 1
ATOM 991 O O . ASN A 1 125 ? -51.654 -16.116 79.196 1.00 94.50 125 ASN A O 1
ATOM 995 N N . ALA A 1 126 ? -51.705 -17.783 80.695 1.00 93.38 126 ALA A N 1
ATOM 996 C CA . ALA A 1 126 ? -50.502 -18.449 80.198 1.00 93.38 126 ALA A CA 1
ATOM 997 C C . ALA A 1 126 ? -50.674 -18.966 78.758 1.00 93.38 126 ALA A C 1
ATOM 999 O O . ALA A 1 126 ? -49.765 -18.842 77.944 1.00 93.38 126 ALA A O 1
ATOM 1000 N N . LYS A 1 127 ? -51.851 -19.507 78.407 1.00 95.94 127 LYS A N 1
ATOM 1001 C CA . LYS A 1 127 ? -52.151 -19.911 77.021 1.00 95.94 127 LYS A CA 1
ATOM 1002 C C . LYS A 1 127 ? -52.231 -18.723 76.065 1.00 95.94 127 LYS A C 1
ATOM 1004 O O . LYS A 1 127 ? -51.768 -18.846 74.940 1.00 95.94 127 LYS A O 1
ATOM 1009 N N . LEU A 1 128 ? -52.820 -17.607 76.498 1.00 95.25 128 LEU A N 1
ATOM 1010 C CA . LEU A 1 128 ? -52.861 -16.377 75.705 1.00 95.25 128 LEU A CA 1
ATOM 1011 C C . LEU A 1 128 ? -51.454 -15.815 75.486 1.00 95.25 128 LEU A C 1
ATOM 1013 O O . LEU A 1 128 ? -51.124 -15.481 74.359 1.00 95.25 128 LEU A O 1
ATOM 1017 N N . GLN A 1 129 ? -50.608 -15.806 76.521 1.00 93.94 129 GLN A N 1
ATOM 1018 C CA . GLN A 1 129 ? -49.203 -15.408 76.392 1.00 93.94 129 GLN A CA 1
ATOM 1019 C C . GLN A 1 129 ? -48.449 -16.286 75.392 1.00 93.94 129 GLN A C 1
ATOM 1021 O O . GLN A 1 129 ? -47.791 -15.750 74.515 1.00 93.94 129 GLN A O 1
ATOM 1026 N N . LEU A 1 130 ? -48.616 -17.612 75.449 1.00 94.75 130 LEU A N 1
ATOM 1027 C CA . LEU A 1 130 ? -48.002 -18.513 74.466 1.00 94.75 130 LEU A CA 1
ATOM 1028 C C . LEU A 1 130 ? -48.490 -18.244 73.035 1.00 94.75 130 LEU A C 1
ATOM 1030 O O . LEU A 1 130 ? -47.696 -18.281 72.107 1.00 94.75 130 LEU A O 1
ATOM 1034 N N . GLN A 1 131 ? -49.779 -17.949 72.845 1.00 94.75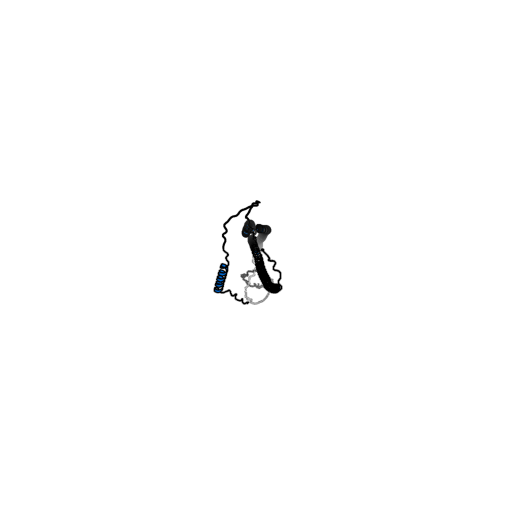 131 GLN A N 1
ATOM 1035 C CA . GLN A 1 131 ? -50.309 -17.594 71.524 1.00 94.75 131 GLN A CA 1
ATOM 1036 C C . GLN A 1 131 ? -49.772 -16.253 71.018 1.00 94.75 131 GLN A C 1
ATOM 1038 O O . GLN A 1 131 ? -49.524 -16.111 69.821 1.00 94.75 131 GLN A O 1
ATOM 1043 N N . ASP A 1 132 ? -49.614 -15.276 71.910 1.00 95.06 132 ASP A N 1
ATOM 1044 C CA . ASP A 1 132 ? -49.017 -13.986 71.575 1.00 95.06 132 ASP A CA 1
ATOM 1045 C C . ASP A 1 132 ? -47.530 -14.151 71.219 1.00 95.06 132 ASP A C 1
ATOM 1047 O O . ASP A 1 132 ? -47.086 -13.566 70.231 1.00 95.06 132 ASP A O 1
ATOM 1051 N N . ASP A 1 133 ? -46.791 -14.985 71.956 1.00 93.94 133 ASP A N 1
ATOM 1052 C CA . ASP A 1 133 ? -45.385 -15.307 71.689 1.00 93.94 133 ASP A CA 1
ATOM 1053 C C . ASP A 1 133 ? -45.225 -16.036 70.340 1.00 93.94 133 ASP A C 1
ATOM 1055 O O . ASP A 1 133 ? -44.453 -15.583 69.493 1.00 93.94 133 ASP A O 1
ATOM 1059 N N . ASP A 1 134 ? -46.030 -17.073 70.072 1.00 95.69 134 ASP A N 1
ATOM 1060 C CA . ASP A 1 134 ? -46.049 -17.781 68.781 1.00 95.69 134 ASP A CA 1
ATOM 1061 C C . ASP A 1 134 ? -46.369 -16.816 67.620 1.00 95.69 134 ASP A C 1
ATOM 1063 O O . ASP A 1 134 ? -45.740 -16.850 66.561 1.00 95.69 134 ASP A O 1
ATOM 1067 N N . ALA A 1 135 ? -47.323 -15.897 67.815 1.00 94.38 135 ALA A N 1
ATOM 1068 C CA . ALA A 1 135 ? -47.682 -14.904 66.805 1.00 94.38 135 ALA A CA 1
ATOM 1069 C C . ALA A 1 135 ? -46.570 -13.870 66.559 1.00 94.38 135 ALA A C 1
ATOM 1071 O O . ALA A 1 135 ? -46.472 -13.319 65.456 1.00 94.38 135 ALA A O 1
ATOM 1072 N N . VAL A 1 136 ? -45.754 -13.564 67.571 1.00 95.19 136 VAL A N 1
ATOM 1073 C CA . VAL A 1 136 ? -44.565 -12.717 67.424 1.00 95.19 136 VAL A CA 1
ATOM 1074 C C . VAL A 1 136 ? -43.475 -13.469 66.665 1.00 95.19 136 VAL A C 1
ATOM 1076 O O . VAL A 1 136 ? -42.928 -12.908 65.712 1.00 95.19 136 VAL A O 1
ATOM 1079 N N . ASP A 1 137 ? -43.214 -14.730 67.006 1.00 95.25 137 ASP A N 1
ATOM 1080 C CA . ASP A 1 137 ? -42.223 -15.567 66.324 1.00 95.25 137 ASP A CA 1
ATOM 1081 C C . ASP A 1 137 ? -42.575 -15.779 64.844 1.00 95.25 137 ASP A C 1
ATOM 1083 O O . ASP A 1 137 ? -41.720 -15.595 63.972 1.00 95.25 137 ASP A O 1
ATOM 1087 N N . ASP A 1 138 ? -43.847 -16.035 64.527 1.00 95.44 138 ASP A N 1
ATOM 1088 C CA . ASP A 1 138 ? -44.336 -16.141 63.147 1.00 95.44 138 ASP A CA 1
ATOM 1089 C C . ASP A 1 138 ? -44.125 -14.841 62.354 1.00 95.44 138 ASP A C 1
ATOM 1091 O O . ASP A 1 138 ? -43.752 -14.866 61.174 1.00 95.44 138 ASP A O 1
ATOM 1095 N N . ARG A 1 139 ? -44.331 -13.677 62.988 1.00 94.06 139 ARG A N 1
ATOM 1096 C CA . ARG A 1 139 ? -44.077 -12.370 62.356 1.00 94.06 139 ARG A CA 1
ATOM 1097 C C . ARG A 1 139 ? -42.591 -12.150 62.107 1.00 94.06 139 ARG A C 1
ATOM 1099 O O . ARG A 1 139 ? -42.231 -11.743 61.004 1.00 94.06 139 ARG A O 1
ATOM 1106 N N . LEU A 1 140 ? -41.740 -12.444 63.089 1.00 94.00 140 LEU A N 1
ATOM 1107 C CA . LEU A 1 140 ? -40.287 -12.328 62.949 1.00 94.00 140 LEU A CA 1
ATOM 1108 C C . LEU A 1 140 ? -39.760 -13.263 61.854 1.00 94.00 140 LEU A C 1
ATOM 1110 O O . LEU A 1 140 ? -38.933 -12.857 61.036 1.00 94.00 140 LEU A O 1
ATOM 1114 N N . TYR A 1 141 ? -40.283 -14.488 61.778 1.00 94.88 141 TYR A N 1
ATOM 1115 C CA . TYR A 1 141 ? -39.937 -15.437 60.724 1.00 94.88 141 TYR A CA 1
ATOM 1116 C C . TYR A 1 141 ? -40.378 -14.947 59.336 1.00 94.88 141 TYR A C 1
ATOM 1118 O O . TYR A 1 141 ? -39.602 -15.006 58.378 1.00 94.88 141 TYR A O 1
ATOM 1126 N N . ALA A 1 142 ? -41.589 -14.393 59.217 1.00 95.38 142 ALA A N 1
ATOM 1127 C CA . ALA A 1 142 ? -42.075 -13.805 57.970 1.00 95.38 142 ALA A CA 1
ATOM 1128 C C . ALA A 1 142 ? -41.240 -12.587 57.528 1.00 95.38 142 ALA A C 1
ATOM 1130 O O . ALA A 1 142 ? -40.930 -12.451 56.341 1.00 95.38 142 ALA A O 1
ATOM 1131 N N . GLU A 1 143 ? -40.837 -11.722 58.463 1.00 94.81 143 GLU A N 1
ATOM 1132 C CA . GLU A 1 143 ? -39.931 -10.598 58.197 1.00 94.81 143 GLU A CA 1
ATOM 1133 C C . GLU A 1 143 ? -38.546 -11.078 57.746 1.00 94.81 143 GLU A C 1
ATOM 1135 O O . GLU A 1 143 ? -37.990 -10.531 56.790 1.00 94.81 143 GLU A O 1
ATOM 1140 N N . HIS A 1 144 ? -38.015 -12.136 58.363 1.00 94.12 144 HIS A N 1
ATOM 1141 C CA . HIS A 1 144 ? -36.747 -12.744 57.965 1.00 94.12 144 HIS A CA 1
ATOM 1142 C C . HIS A 1 144 ? -36.804 -13.301 56.534 1.00 94.12 144 HIS A C 1
ATOM 1144 O O . HIS A 1 144 ? -35.950 -12.976 55.710 1.00 94.12 144 HIS A O 1
ATOM 1150 N N . LEU A 1 145 ? -37.854 -14.053 56.188 1.00 95.94 145 LEU A N 1
ATOM 1151 C CA . LEU A 1 145 ? -38.098 -14.542 54.822 1.00 95.94 145 LEU A CA 1
ATOM 1152 C C . LEU A 1 145 ? -38.245 -13.398 53.806 1.00 95.94 145 LEU A C 1
ATOM 1154 O O . LEU A 1 145 ? -37.711 -13.455 52.692 1.00 95.94 145 LEU A O 1
ATOM 1158 N N . ALA A 1 146 ? -38.950 -12.326 54.172 1.00 94.88 146 ALA A N 1
ATOM 1159 C CA . ALA A 1 146 ? -39.064 -11.138 53.330 1.00 94.88 146 ALA A CA 1
ATOM 1160 C C . ALA A 1 146 ? -37.696 -10.463 53.120 1.00 94.88 146 ALA A C 1
ATOM 1162 O O . ALA A 1 146 ? -37.365 -10.044 52.009 1.00 94.88 146 ALA A O 1
ATOM 1163 N N . TRP A 1 147 ? -36.864 -10.398 54.157 1.00 95.75 147 TRP A N 1
ATOM 1164 C CA . TRP A 1 147 ? -35.511 -9.863 54.056 1.00 95.75 147 TRP A CA 1
ATOM 1165 C C . TRP A 1 147 ? -34.596 -10.738 53.185 1.00 95.75 147 TRP A C 1
ATOM 1167 O O . TRP A 1 147 ? -33.909 -10.207 52.307 1.00 95.75 147 TRP A O 1
ATOM 1177 N N . GLU A 1 148 ? -34.635 -12.064 53.340 1.00 95.38 148 GLU A N 1
ATOM 1178 C CA . GLU A 1 148 ? -33.886 -13.008 52.500 1.00 95.38 148 GLU A CA 1
ATOM 1179 C C . GLU A 1 148 ? -34.288 -12.895 51.025 1.00 95.38 148 GLU A C 1
ATOM 1181 O O . GLU A 1 148 ? -33.431 -12.811 50.144 1.00 95.38 148 GLU A O 1
ATOM 1186 N N . THR A 1 149 ? -35.587 -12.809 50.732 1.00 95.19 149 THR A N 1
ATOM 1187 C CA . THR A 1 149 ? -36.058 -12.641 49.347 1.00 95.19 149 THR A CA 1
ATOM 1188 C C . THR A 1 149 ? -35.608 -11.309 48.738 1.00 95.19 149 THR A C 1
ATOM 1190 O O . THR A 1 149 ? -35.223 -11.257 47.562 1.00 95.19 149 THR A O 1
ATOM 1193 N N . VAL A 1 150 ? -35.580 -10.221 49.518 1.00 95.81 150 VAL A N 1
ATOM 1194 C CA . VAL A 1 150 ? -35.005 -8.936 49.084 1.00 95.81 150 VAL A CA 1
ATOM 1195 C C . VAL A 1 150 ? -33.504 -9.074 48.816 1.00 95.81 150 VAL A C 1
ATOM 1197 O O . VAL A 1 150 ? -33.046 -8.637 47.757 1.00 95.81 150 VAL A O 1
ATOM 1200 N N . GLN A 1 151 ? -32.749 -9.727 49.703 1.00 95.00 151 GLN A N 1
ATOM 1201 C CA . GLN A 1 151 ? -31.319 -10.006 49.524 1.00 95.00 151 GLN A CA 1
ATOM 1202 C C . GLN A 1 151 ? -31.053 -10.784 48.229 1.00 95.00 151 GLN A C 1
ATOM 1204 O O . GLN A 1 151 ? -30.234 -10.356 47.409 1.00 95.00 151 GLN A O 1
ATOM 1209 N N . THR A 1 152 ? -31.792 -11.870 47.980 1.00 95.38 152 THR A N 1
ATOM 1210 C CA . THR A 1 152 ? -31.632 -12.676 46.760 1.00 95.38 152 THR A CA 1
ATOM 1211 C C . THR A 1 152 ? -31.976 -11.886 45.501 1.00 95.38 152 THR A C 1
ATOM 1213 O O . THR A 1 152 ? -31.273 -11.987 44.495 1.00 95.38 152 THR A O 1
ATOM 1216 N N . ASN A 1 153 ? -33.010 -11.040 45.553 1.00 95.50 153 ASN A N 1
ATOM 1217 C CA . ASN A 1 153 ? -33.407 -10.203 44.421 1.00 95.50 153 ASN A CA 1
ATOM 1218 C C . ASN A 1 153 ? -32.358 -9.127 44.109 1.00 95.50 153 ASN A C 1
ATOM 1220 O O . ASN A 1 153 ? -32.064 -8.869 42.939 1.00 95.50 153 ASN A O 1
ATOM 1224 N N . VAL A 1 154 ? -31.768 -8.510 45.137 1.00 95.94 154 VAL A N 1
ATOM 1225 C CA . VAL A 1 154 ? -30.665 -7.551 44.975 1.00 95.94 154 VAL A CA 1
ATOM 1226 C C . VAL A 1 154 ? -29.431 -8.253 44.410 1.00 95.94 154 VAL A C 1
ATOM 1228 O O . VAL A 1 154 ? -28.819 -7.745 43.468 1.00 95.94 154 VAL A O 1
ATOM 1231 N N . TYR A 1 155 ? -29.091 -9.439 44.915 1.00 96.19 155 TYR A N 1
ATOM 1232 C CA . TYR A 1 155 ? -27.973 -10.231 44.409 1.00 96.19 155 TYR A CA 1
ATOM 1233 C C . TYR A 1 155 ? -28.154 -10.628 42.934 1.00 96.19 155 TYR A C 1
ATOM 1235 O O . TYR A 1 155 ? -27.281 -10.366 42.107 1.00 96.19 155 TYR A O 1
ATOM 1243 N N . GLU A 1 156 ? -29.303 -11.187 42.549 1.00 96.25 156 GLU A N 1
ATOM 1244 C CA . GLU A 1 156 ? -29.542 -11.565 41.150 1.00 96.25 156 GLU A CA 1
ATOM 1245 C C . GLU A 1 156 ? -29.585 -10.340 40.224 1.00 96.25 156 GLU A C 1
ATOM 1247 O O . GLU A 1 156 ? -29.026 -10.368 39.124 1.00 96.25 156 GLU A O 1
ATOM 1252 N N . LYS A 1 157 ? -30.144 -9.212 40.682 1.00 95.88 157 LYS A N 1
ATOM 1253 C CA . LYS A 1 157 ? -30.116 -7.960 39.915 1.00 95.88 157 LYS A CA 1
ATOM 1254 C C . LYS A 1 157 ? -28.689 -7.445 39.718 1.00 95.88 157 LYS A C 1
ATOM 1256 O O . LYS A 1 157 ? -28.304 -7.151 38.589 1.00 95.88 157 LYS A O 1
ATOM 1261 N N . THR A 1 158 ? -27.887 -7.378 40.780 1.00 94.25 158 THR A N 1
ATOM 1262 C CA . THR A 1 158 ? -26.485 -6.926 40.701 1.00 94.25 158 THR A CA 1
ATOM 1263 C C . THR A 1 158 ? -25.627 -7.851 39.844 1.00 94.25 158 THR A C 1
ATOM 1265 O O . THR A 1 158 ? -24.808 -7.368 39.067 1.00 94.25 158 THR A O 1
ATOM 1268 N N . LYS A 1 159 ? -25.862 -9.163 39.890 1.00 95.62 159 LYS A N 1
ATOM 1269 C CA . LYS A 1 159 ? -25.218 -10.153 39.018 1.00 95.62 159 LYS A CA 1
ATOM 1270 C C . LYS A 1 159 ? -25.570 -9.942 37.545 1.00 95.62 159 LYS A C 1
ATOM 1272 O O . LYS A 1 159 ? -24.687 -10.003 36.689 1.00 95.62 159 LYS A O 1
ATOM 1277 N N . VAL A 1 160 ? -26.837 -9.667 37.226 1.00 95.81 160 VAL A N 1
ATOM 1278 C CA . VAL A 1 160 ? -27.263 -9.330 35.856 1.00 95.81 160 VAL A CA 1
ATOM 1279 C C . VAL A 1 160 ? -26.663 -7.999 35.405 1.00 95.81 160 VAL A C 1
ATOM 1281 O O . VAL A 1 160 ? -26.163 -7.912 34.283 1.00 95.81 160 VAL A O 1
ATOM 1284 N N . ASP A 1 161 ? -26.659 -6.984 36.265 1.00 94.12 161 ASP A N 1
ATOM 1285 C CA . ASP A 1 161 ? -26.085 -5.673 35.958 1.00 94.12 161 ASP A CA 1
ATOM 1286 C C . ASP A 1 161 ? -24.563 -5.754 35.767 1.00 94.12 161 ASP A C 1
ATOM 1288 O O . ASP A 1 161 ? -24.039 -5.158 34.828 1.00 94.12 161 ASP A O 1
ATOM 1292 N N . ALA A 1 162 ? -23.854 -6.554 36.569 1.00 93.81 162 ALA A N 1
ATOM 1293 C CA . ALA A 1 162 ? -22.429 -6.830 36.396 1.00 93.81 162 ALA A CA 1
ATOM 1294 C C . ALA A 1 162 ? -22.152 -7.535 35.061 1.00 93.81 162 ALA A C 1
ATOM 1296 O O . ALA A 1 162 ? -21.295 -7.091 34.299 1.00 93.81 162 ALA A O 1
ATOM 1297 N N . LYS A 1 163 ? -22.927 -8.574 34.716 1.00 94.94 163 LYS A N 1
ATOM 1298 C CA . LYS A 1 163 ? -22.818 -9.240 33.406 1.00 94.94 163 LYS A CA 1
ATOM 1299 C C . LYS A 1 163 ? -23.052 -8.262 32.255 1.00 94.94 163 LYS A C 1
ATOM 1301 O O . LYS A 1 163 ? -22.288 -8.260 31.294 1.00 94.94 163 LYS A O 1
ATOM 1306 N N . ARG A 1 164 ? -24.073 -7.404 32.355 1.00 94.62 164 ARG A N 1
ATOM 1307 C CA . ARG A 1 164 ? -24.352 -6.368 31.351 1.00 94.62 164 ARG A CA 1
ATOM 1308 C C . ARG A 1 164 ? -23.187 -5.391 31.222 1.00 94.62 164 ARG A C 1
ATOM 1310 O O . ARG A 1 164 ? -22.740 -5.189 30.098 1.00 94.62 164 ARG A O 1
ATOM 1317 N N . LYS A 1 165 ? -22.655 -4.869 32.333 1.00 95.25 165 LYS A N 1
ATOM 1318 C CA . LYS A 1 165 ? -21.485 -3.973 32.340 1.00 95.25 165 LYS A CA 1
ATOM 1319 C C . LYS A 1 165 ? -20.288 -4.597 31.627 1.00 95.25 165 LYS A C 1
ATOM 1321 O O . LYS A 1 165 ? -19.792 -4.004 30.672 1.00 95.25 165 LYS A O 1
ATOM 1326 N N . VAL A 1 166 ? -19.930 -5.833 31.982 1.00 94.75 166 VAL A N 1
ATOM 1327 C CA . VAL A 1 166 ? -18.834 -6.570 31.330 1.00 94.75 166 VAL A CA 1
ATOM 1328 C C . VAL A 1 166 ? -19.083 -6.707 29.828 1.00 94.75 166 VAL A C 1
ATOM 1330 O O . VAL A 1 166 ? -18.201 -6.405 29.031 1.00 94.75 166 VAL A O 1
ATOM 1333 N N . THR A 1 167 ? -20.294 -7.089 29.404 1.00 93.25 167 THR A N 1
ATOM 1334 C CA . THR A 1 167 ? -20.591 -7.192 27.964 1.00 93.25 167 THR A CA 1
ATOM 1335 C C . THR A 1 167 ? -20.528 -5.843 27.245 1.00 93.25 167 THR A C 1
ATOM 1337 O O . THR A 1 167 ? -20.035 -5.774 26.122 1.00 93.25 167 THR A O 1
ATOM 1340 N N . THR A 1 168 ? -20.984 -4.756 27.874 1.00 94.19 168 THR A N 1
ATOM 1341 C CA . THR A 1 168 ? -20.937 -3.418 27.272 1.00 94.19 168 THR A CA 1
ATOM 1342 C C . THR A 1 168 ? -19.515 -2.885 27.165 1.00 94.19 168 THR A C 1
ATOM 1344 O O . THR A 1 168 ? -19.164 -2.328 26.127 1.00 94.19 168 THR A O 1
ATOM 1347 N N . GLU A 1 169 ? -18.686 -3.105 28.185 1.00 94.56 169 GLU A N 1
ATOM 1348 C CA . GLU A 1 169 ? -17.267 -2.739 28.186 1.00 94.56 169 GLU A CA 1
ATOM 1349 C C . GLU A 1 169 ? -16.497 -3.558 27.146 1.00 94.56 169 GLU A C 1
ATOM 1351 O O . GLU A 1 169 ? -15.753 -2.993 26.348 1.00 94.56 169 GLU A O 1
ATOM 1356 N N . MET A 1 170 ? -16.760 -4.866 27.058 1.00 94.00 170 MET A N 1
ATOM 1357 C CA . MET A 1 170 ? -16.171 -5.739 26.041 1.00 94.00 170 MET A CA 1
ATOM 1358 C C . MET A 1 170 ? -16.565 -5.301 24.624 1.00 94.00 170 MET A C 1
ATOM 1360 O O . MET A 1 170 ? -15.714 -5.203 23.742 1.00 94.00 170 MET A O 1
ATOM 1364 N N . HIS A 1 171 ? -17.840 -4.983 24.381 1.00 94.25 171 HIS A N 1
ATOM 1365 C CA . HIS A 1 171 ? -18.277 -4.464 23.083 1.00 94.25 171 HIS A CA 1
ATOM 1366 C C . HIS A 1 171 ? -17.668 -3.097 22.758 1.00 94.25 171 HIS A C 1
ATOM 1368 O O . HIS A 1 171 ? -17.342 -2.851 21.597 1.00 94.25 171 HIS A O 1
ATOM 1374 N N . ALA A 1 172 ? -17.500 -2.215 23.745 1.00 92.12 172 ALA A N 1
ATOM 1375 C CA . ALA A 1 172 ? -16.818 -0.938 23.556 1.00 92.12 172 ALA A CA 1
ATOM 1376 C C . ALA A 1 172 ? -15.339 -1.146 23.192 1.00 92.12 172 ALA A C 1
ATOM 1378 O O . ALA A 1 172 ? -14.868 -0.553 22.222 1.00 92.12 172 ALA A O 1
ATOM 1379 N N . ALA A 1 173 ? -14.645 -2.053 23.885 1.00 90.31 173 ALA A N 1
ATOM 1380 C CA . ALA A 1 173 ? -13.268 -2.428 23.579 1.00 90.31 173 ALA A CA 1
ATOM 1381 C C . ALA A 1 173 ? -13.135 -3.036 22.172 1.00 90.31 173 ALA A C 1
ATOM 1383 O O . ALA A 1 173 ? -12.258 -2.635 21.412 1.00 90.31 173 ALA A O 1
ATOM 1384 N N . HIS A 1 174 ? -14.039 -3.937 21.771 1.00 92.69 174 HIS A N 1
ATOM 1385 C CA . HIS A 1 174 ? -14.054 -4.495 20.413 1.00 92.69 174 HIS A CA 1
ATOM 1386 C C . HIS A 1 174 ? -14.307 -3.446 19.328 1.00 92.69 174 HIS A C 1
ATOM 1388 O O . HIS A 1 174 ? -13.738 -3.538 18.244 1.00 92.69 174 HIS A O 1
ATOM 1394 N N . ARG A 1 175 ? -15.162 -2.449 19.585 1.00 91.94 175 ARG A N 1
ATOM 1395 C CA . ARG A 1 175 ? -15.358 -1.342 18.638 1.00 91.94 175 ARG A CA 1
ATOM 1396 C C . ARG A 1 175 ? -14.094 -0.500 18.518 1.00 91.94 175 ARG A C 1
ATOM 1398 O O . ARG A 1 175 ? -13.683 -0.222 17.400 1.00 91.94 175 ARG A O 1
ATOM 1405 N N . ALA A 1 176 ? -13.456 -0.172 19.641 1.00 87.25 176 ALA A N 1
ATOM 1406 C CA . ALA A 1 176 ? -12.207 0.581 19.644 1.00 87.25 176 ALA A CA 1
ATOM 1407 C C . ALA A 1 176 ? -11.097 -0.147 18.864 1.00 87.25 176 ALA A C 1
ATOM 1409 O O . ALA A 1 176 ? -10.463 0.462 18.007 1.00 87.25 176 ALA A O 1
ATOM 1410 N N . THR A 1 177 ? -10.915 -1.457 19.076 1.00 88.44 177 THR A N 1
ATOM 1411 C CA . THR A 1 177 ? -9.915 -2.247 18.334 1.00 88.44 177 THR A CA 1
ATOM 1412 C C . THR A 1 177 ? -10.263 -2.401 16.854 1.00 88.44 177 THR A C 1
ATOM 1414 O O . THR A 1 177 ? -9.376 -2.318 16.006 1.00 88.44 177 THR A O 1
ATOM 1417 N N . ALA A 1 178 ? -11.542 -2.572 16.507 1.00 91.69 178 ALA A N 1
ATOM 1418 C CA . ALA A 1 178 ? -11.976 -2.625 15.112 1.00 91.69 178 ALA A CA 1
ATOM 1419 C C . ALA A 1 178 ? -11.773 -1.285 14.387 1.00 91.69 178 ALA A C 1
ATOM 1421 O O . ALA A 1 178 ? -11.352 -1.267 13.230 1.00 91.69 178 ALA A O 1
ATOM 1422 N N . ASP A 1 179 ? -12.051 -0.162 15.049 1.00 88.44 179 ASP A N 1
ATOM 1423 C CA . ASP A 1 179 ? -11.830 1.169 14.486 1.00 88.44 179 ASP A CA 1
ATOM 1424 C C . ASP A 1 179 ? -10.334 1.465 14.339 1.00 88.44 179 ASP A C 1
ATOM 1426 O O . ASP A 1 179 ? -9.914 1.969 13.297 1.00 88.44 179 ASP A O 1
ATOM 1430 N N . GLN A 1 180 ? -9.516 1.068 15.317 1.00 86.75 180 GLN A N 1
ATOM 1431 C CA . GLN A 1 180 ? -8.058 1.120 15.222 1.00 86.75 180 GLN A CA 1
ATOM 1432 C C . GLN A 1 180 ? -7.547 0.307 14.020 1.00 86.75 180 GLN A C 1
ATOM 1434 O O . GLN A 1 180 ? -6.767 0.819 13.216 1.00 86.75 180 GLN A O 1
ATOM 1439 N N . ALA A 1 181 ? -8.030 -0.927 13.836 1.00 89.56 181 ALA A N 1
ATOM 1440 C CA . ALA A 1 181 ? -7.658 -1.771 12.701 1.00 89.56 181 ALA A CA 1
ATOM 1441 C C . ALA A 1 181 ? -8.032 -1.135 11.349 1.00 89.56 181 ALA A C 1
ATOM 1443 O O . ALA A 1 181 ? -7.220 -1.131 10.425 1.00 89.56 181 ALA A O 1
ATOM 1444 N N . LYS A 1 182 ? -9.222 -0.527 11.238 1.00 90.81 182 LYS A N 1
ATOM 1445 C CA . LYS A 1 182 ? -9.647 0.186 10.020 1.00 90.81 182 LYS A CA 1
ATOM 1446 C C . LYS A 1 182 ? -8.755 1.384 9.700 1.00 90.81 182 LYS A C 1
ATOM 1448 O O . LYS A 1 182 ? -8.411 1.583 8.538 1.00 90.81 182 LYS A O 1
ATOM 1453 N N . ARG A 1 183 ? -8.373 2.181 10.704 1.00 88.31 183 ARG A N 1
ATOM 1454 C CA . ARG A 1 183 ? -7.458 3.321 10.503 1.00 88.31 183 ARG A CA 1
ATOM 1455 C C . ARG A 1 183 ? -6.080 2.854 10.042 1.00 88.31 183 ARG A C 1
ATOM 1457 O O . ARG A 1 183 ? -5.508 3.446 9.132 1.00 88.31 183 ARG A O 1
ATOM 1464 N N . TRP A 1 184 ? -5.575 1.768 10.624 1.00 89.06 184 TRP A N 1
ATOM 1465 C CA . TRP A 1 184 ? -4.321 1.152 10.192 1.00 89.06 184 TRP A CA 1
ATOM 1466 C C . TRP A 1 184 ? -4.376 0.639 8.760 1.00 89.06 184 TRP A C 1
ATOM 1468 O O . TRP A 1 184 ? -3.442 0.873 7.994 1.00 89.06 184 TRP A O 1
ATOM 1478 N N . GLN A 1 185 ? -5.476 -0.004 8.378 1.00 92.81 185 GLN A N 1
ATOM 1479 C CA . GLN A 1 185 ? -5.671 -0.454 7.007 1.00 92.81 185 GLN A CA 1
ATOM 1480 C C . GLN A 1 185 ? -5.720 0.728 6.029 1.00 92.81 185 GLN A C 1
ATOM 1482 O O . GLN A 1 185 ? -5.061 0.685 4.997 1.00 92.81 185 GLN A O 1
ATOM 1487 N N . ALA A 1 186 ? -6.374 1.834 6.397 1.00 90.88 186 ALA A N 1
ATOM 1488 C CA . ALA A 1 186 ? -6.364 3.051 5.588 1.00 90.88 186 ALA A CA 1
ATOM 1489 C C . ALA A 1 186 ? -4.947 3.625 5.388 1.00 90.88 186 ALA A C 1
ATOM 1491 O O . ALA A 1 186 ? -4.622 4.074 4.292 1.00 90.88 186 ALA A O 1
ATOM 1492 N N . VAL A 1 187 ? -4.078 3.584 6.406 1.00 90.81 187 VAL A N 1
ATOM 1493 C CA . VAL A 1 187 ? -2.666 4.001 6.266 1.00 90.81 187 VAL A CA 1
ATOM 1494 C C . VAL A 1 187 ? -1.896 3.079 5.332 1.00 90.81 187 VAL A C 1
ATOM 1496 O O . VAL A 1 187 ? -1.115 3.564 4.517 1.00 90.81 187 VAL A O 1
ATOM 1499 N N . GLN A 1 188 ? -2.113 1.766 5.423 1.00 91.50 188 GLN A N 1
ATOM 1500 C CA . GLN A 1 188 ? -1.486 0.812 4.508 1.00 91.50 188 GLN A CA 1
ATOM 1501 C C . GLN A 1 188 ? -1.936 1.045 3.063 1.00 91.50 188 GLN A C 1
ATOM 1503 O O . GLN A 1 188 ? -1.095 1.086 2.169 1.00 91.50 188 GLN A O 1
ATOM 1508 N N . ASP A 1 189 ? -3.227 1.288 2.842 1.00 94.75 189 ASP A N 1
ATOM 1509 C CA . ASP A 1 189 ? -3.769 1.598 1.518 1.00 94.75 189 ASP A CA 1
ATOM 1510 C C . ASP A 1 189 ? -3.202 2.914 0.965 1.00 94.75 189 ASP A C 1
ATOM 1512 O O . ASP A 1 189 ? -2.869 3.005 -0.218 1.00 94.75 189 ASP A O 1
ATOM 1516 N N . LEU A 1 190 ? -3.056 3.942 1.809 1.00 93.75 190 LEU A N 1
ATOM 1517 C CA . LEU A 1 190 ? -2.426 5.211 1.430 1.00 93.75 190 LEU A CA 1
ATOM 1518 C C . LEU A 1 190 ? -0.948 5.028 1.074 1.00 93.75 190 LEU A C 1
ATOM 1520 O O . LEU A 1 190 ? -0.495 5.580 0.073 1.00 93.75 190 LEU A O 1
ATOM 1524 N N . LEU A 1 191 ? -0.213 4.231 1.852 1.00 92.81 191 LEU A N 1
ATOM 1525 C CA . LEU A 1 191 ? 1.179 3.877 1.572 1.00 92.81 191 LEU A CA 1
ATOM 1526 C C . LEU A 1 191 ? 1.325 3.113 0.256 1.00 92.81 191 LEU A C 1
ATOM 1528 O O . LEU A 1 191 ? 2.237 3.400 -0.518 1.00 92.81 191 LEU A O 1
ATOM 1532 N N . GLN A 1 192 ? 0.424 2.169 -0.011 1.00 93.69 192 GLN A N 1
ATOM 1533 C CA . GLN A 1 192 ? 0.429 1.413 -1.257 1.00 93.69 192 GLN A CA 1
ATOM 1534 C C . GLN A 1 192 ? 0.175 2.337 -2.450 1.00 93.69 192 GLN A C 1
ATOM 1536 O O . GLN A 1 192 ? 0.971 2.360 -3.380 1.00 93.69 192 GLN A O 1
ATOM 1541 N N . ARG A 1 193 ? -0.865 3.177 -2.386 1.00 93.69 193 ARG A N 1
ATOM 1542 C CA . ARG A 1 193 ? -1.172 4.158 -3.442 1.00 93.69 193 ARG A CA 1
ATOM 1543 C C . ARG A 1 193 ? -0.048 5.164 -3.652 1.00 93.69 193 ARG A C 1
ATOM 1545 O O . ARG A 1 193 ? 0.197 5.576 -4.783 1.00 93.69 193 ARG A O 1
ATOM 1552 N N . PHE A 1 194 ? 0.612 5.579 -2.572 1.00 94.81 194 PHE A N 1
ATOM 1553 C CA . PHE A 1 194 ? 1.805 6.412 -2.652 1.00 94.81 194 PHE A CA 1
ATOM 1554 C C . PHE A 1 194 ? 2.896 5.692 -3.447 1.00 94.81 194 PHE A C 1
ATOM 1556 O O . PHE A 1 194 ? 3.379 6.246 -4.428 1.00 94.81 194 PHE A O 1
ATOM 1563 N N . ASN A 1 195 ? 3.228 4.450 -3.084 1.00 92.88 195 ASN A N 1
ATOM 1564 C CA . ASN A 1 195 ? 4.249 3.675 -3.783 1.00 92.88 195 ASN A CA 1
ATOM 1565 C C . ASN A 1 195 ? 3.896 3.462 -5.263 1.00 92.88 195 ASN A C 1
ATOM 1567 O O . ASN A 1 195 ? 4.707 3.754 -6.135 1.00 92.88 195 ASN A O 1
ATOM 1571 N N . ASP A 1 196 ? 2.660 3.054 -5.555 1.00 93.56 196 ASP A N 1
ATOM 1572 C CA . ASP A 1 196 ? 2.174 2.857 -6.923 1.00 93.56 196 ASP A CA 1
ATOM 1573 C C . ASP A 1 196 ? 2.305 4.145 -7.752 1.00 93.56 196 ASP A C 1
ATOM 1575 O O . ASP A 1 196 ? 2.770 4.117 -8.891 1.00 93.56 196 ASP A O 1
ATOM 1579 N N . ARG A 1 197 ? 1.970 5.303 -7.166 1.00 92.31 197 ARG A N 1
ATOM 1580 C CA . ARG A 1 197 ? 2.146 6.606 -7.819 1.00 92.31 197 ARG A CA 1
ATOM 1581 C C . ARG A 1 197 ? 3.617 6.907 -8.111 1.00 92.31 197 ARG A C 1
ATOM 1583 O O . ARG A 1 197 ? 3.907 7.430 -9.183 1.00 92.31 197 ARG A O 1
ATOM 1590 N N . MET A 1 198 ? 4.528 6.588 -7.193 1.00 91.75 198 MET A N 1
ATOM 1591 C CA . MET A 1 198 ? 5.965 6.797 -7.409 1.00 91.75 198 MET A CA 1
ATOM 1592 C C . MET A 1 198 ? 6.549 5.843 -8.454 1.00 91.75 198 MET A C 1
ATOM 1594 O O . MET A 1 198 ? 7.481 6.226 -9.152 1.00 91.75 198 MET A O 1
ATOM 1598 N N . LEU A 1 199 ? 5.990 4.637 -8.593 1.00 89.56 199 LEU A N 1
ATOM 1599 C CA . LEU A 1 199 ? 6.405 3.647 -9.591 1.00 89.56 199 LEU A CA 1
ATOM 1600 C C . LEU A 1 199 ? 5.924 3.973 -11.011 1.00 89.56 199 LEU A C 1
ATOM 1602 O O . LEU A 1 199 ? 6.583 3.594 -11.974 1.00 89.56 199 LEU A O 1
ATOM 1606 N N . ILE A 1 200 ? 4.779 4.647 -11.153 1.00 92.75 200 ILE A N 1
ATOM 1607 C CA . ILE A 1 200 ? 4.237 5.047 -12.464 1.00 92.75 200 ILE A CA 1
ATOM 1608 C C . ILE A 1 200 ? 5.024 6.220 -13.064 1.00 92.75 200 ILE A C 1
ATOM 1610 O O . ILE A 1 200 ? 5.114 6.347 -14.285 1.00 92.75 200 ILE A O 1
ATOM 1614 N N . LEU A 1 201 ? 5.565 7.098 -12.220 1.00 90.75 201 LEU A N 1
ATOM 1615 C CA . LEU A 1 201 ? 6.312 8.264 -12.672 1.00 90.75 201 LEU A CA 1
ATOM 1616 C C . LEU A 1 201 ? 7.691 7.866 -13.223 1.00 90.75 201 LEU A C 1
ATOM 1618 O O . LEU A 1 201 ? 8.326 6.955 -12.684 1.00 90.75 201 LEU A O 1
ATOM 1622 N N . PRO A 1 202 ? 8.209 8.587 -14.236 1.00 92.56 202 PRO A N 1
ATOM 1623 C CA . PRO A 1 202 ? 9.611 8.481 -14.615 1.00 92.56 202 PRO A CA 1
ATOM 1624 C C . PRO A 1 202 ? 10.510 8.671 -13.379 1.00 92.56 202 PRO A C 1
ATOM 1626 O O . PRO A 1 202 ? 10.268 9.604 -12.606 1.00 92.56 202 PRO A O 1
ATOM 1629 N N . PRO A 1 203 ? 11.554 7.849 -13.175 1.00 91.12 203 PRO A N 1
ATOM 1630 C CA . PRO A 1 203 ? 12.396 7.878 -11.977 1.00 91.12 203 PRO A CA 1
ATOM 1631 C C . PRO A 1 203 ? 12.907 9.269 -11.567 1.00 91.12 203 PRO A C 1
ATOM 1633 O O . PRO A 1 203 ? 12.887 9.613 -10.385 1.00 91.12 203 PRO A O 1
ATOM 1636 N N . ALA A 1 204 ? 13.303 10.106 -12.531 1.00 90.50 204 ALA A N 1
ATOM 1637 C CA . ALA A 1 204 ? 13.756 11.473 -12.264 1.00 90.50 204 ALA A CA 1
ATOM 1638 C C . ALA A 1 204 ? 12.629 12.393 -11.749 1.00 90.50 204 ALA A C 1
ATOM 1640 O O . ALA A 1 204 ? 12.845 13.220 -10.859 1.00 90.50 204 ALA A O 1
ATOM 1641 N N . GLU A 1 205 ? 11.414 12.254 -12.285 1.00 92.75 205 GLU A N 1
ATOM 1642 C CA . GLU A 1 205 ? 10.235 13.003 -11.835 1.00 92.75 205 GLU A CA 1
ATOM 1643 C C . GLU A 1 205 ? 9.742 12.493 -10.480 1.00 92.75 205 GLU A C 1
ATOM 1645 O O . GLU A 1 205 ? 9.456 13.296 -9.591 1.00 92.75 205 GLU A O 1
ATOM 1650 N N . ALA A 1 206 ? 9.729 11.170 -10.290 1.00 92.69 206 ALA A N 1
ATOM 1651 C CA . ALA A 1 206 ? 9.422 10.528 -9.018 1.00 92.69 206 ALA A CA 1
ATOM 1652 C C . ALA A 1 206 ? 10.353 11.047 -7.915 1.00 92.69 206 ALA A C 1
ATOM 1654 O O . ALA A 1 206 ? 9.889 11.456 -6.856 1.00 92.69 206 ALA A O 1
ATOM 1655 N N . ARG A 1 207 ? 11.663 11.132 -8.171 1.00 92.81 207 ARG A N 1
ATOM 1656 C CA . ARG A 1 207 ? 12.623 11.659 -7.194 1.00 92.81 207 ARG A CA 1
ATOM 1657 C C . ARG A 1 207 ? 12.341 13.111 -6.812 1.00 92.81 207 ARG A C 1
ATOM 1659 O O . ARG A 1 207 ? 12.398 13.440 -5.632 1.00 92.81 207 ARG A O 1
ATOM 1666 N N . ARG A 1 208 ? 12.027 13.973 -7.785 1.00 93.38 208 ARG A N 1
ATOM 1667 C CA . ARG A 1 208 ? 11.712 15.393 -7.536 1.00 93.38 208 ARG A CA 1
ATOM 1668 C C . ARG A 1 208 ? 10.412 15.570 -6.755 1.00 93.38 208 ARG A C 1
ATOM 1670 O O . ARG A 1 208 ? 10.340 16.432 -5.890 1.00 93.38 208 ARG A O 1
ATOM 1677 N N . ALA A 1 209 ? 9.401 14.759 -7.056 1.00 93.12 209 ALA A N 1
ATOM 1678 C CA . ALA A 1 209 ? 8.095 14.825 -6.408 1.00 93.12 209 ALA A CA 1
ATOM 1679 C C . ALA A 1 209 ? 8.044 14.100 -5.050 1.00 93.12 209 ALA A C 1
ATOM 1681 O O . ALA A 1 209 ? 7.064 14.258 -4.319 1.00 93.12 209 ALA A O 1
ATOM 1682 N N . PHE A 1 210 ? 9.064 13.302 -4.708 1.00 94.50 210 PHE A N 1
ATOM 1683 C CA . PHE A 1 210 ? 9.048 12.426 -3.537 1.00 94.50 210 PHE A CA 1
ATOM 1684 C C . PHE A 1 210 ? 8.857 13.188 -2.231 1.00 94.50 210 PHE A C 1
ATOM 1686 O O . PHE A 1 210 ? 7.962 12.842 -1.467 1.00 94.50 210 PHE A O 1
ATOM 1693 N N . ASP A 1 211 ? 9.638 14.239 -1.987 1.00 93.69 211 ASP A N 1
ATOM 1694 C CA . ASP A 1 211 ? 9.605 14.951 -0.705 1.00 93.69 211 ASP A CA 1
ATOM 1695 C C . ASP A 1 211 ? 8.265 15.664 -0.464 1.00 93.69 211 ASP A C 1
ATOM 1697 O O . ASP A 1 211 ? 7.764 15.707 0.663 1.00 93.69 211 ASP A O 1
ATOM 1701 N N . ASP A 1 212 ? 7.646 16.201 -1.516 1.00 94.12 212 ASP A N 1
ATOM 1702 C CA . ASP A 1 212 ? 6.327 16.839 -1.433 1.00 94.12 212 ASP A CA 1
ATOM 1703 C C . ASP A 1 212 ? 5.221 15.804 -1.230 1.00 94.12 212 ASP A C 1
ATOM 1705 O O . ASP A 1 212 ? 4.363 15.961 -0.357 1.00 94.12 212 ASP A O 1
ATOM 1709 N N . ALA A 1 213 ? 5.267 14.705 -1.985 1.00 92.94 213 ALA A N 1
ATOM 1710 C CA . ALA A 1 213 ? 4.302 13.623 -1.861 1.00 92.94 213 ALA A CA 1
ATOM 1711 C C . ALA A 1 213 ? 4.417 12.902 -0.505 1.00 92.94 213 ALA A C 1
ATOM 1713 O O . ALA A 1 213 ? 3.400 12.529 0.078 1.00 92.94 213 ALA A O 1
ATOM 1714 N N . ALA A 1 214 ? 5.631 12.738 0.025 1.00 93.88 214 ALA A N 1
ATOM 1715 C CA . ALA A 1 214 ? 5.880 12.148 1.335 1.00 93.88 214 ALA A CA 1
ATOM 1716 C C . ALA A 1 214 ? 5.342 13.048 2.453 1.00 93.88 214 ALA A C 1
ATOM 1718 O O . ALA A 1 214 ? 4.670 12.564 3.365 1.00 93.88 214 ALA A O 1
ATOM 1719 N N . ARG A 1 215 ? 5.560 14.367 2.367 1.00 93.12 215 ARG A N 1
ATOM 1720 C CA . ARG A 1 215 ? 4.974 15.333 3.310 1.00 93.12 215 ARG A CA 1
ATOM 1721 C C . ARG A 1 215 ? 3.450 15.305 3.288 1.00 93.12 215 ARG A C 1
ATOM 1723 O O . ARG A 1 215 ? 2.829 15.307 4.351 1.00 93.12 215 ARG A O 1
ATOM 1730 N N . GLU A 1 216 ? 2.847 15.219 2.106 1.00 93.12 216 GLU A N 1
ATOM 1731 C CA . GLU A 1 216 ? 1.394 15.101 1.989 1.00 93.12 216 GLU A CA 1
ATOM 1732 C C . GLU A 1 216 ? 0.887 13.758 2.533 1.00 93.12 216 GLU A C 1
ATOM 1734 O O . GLU A 1 216 ? -0.114 13.731 3.244 1.00 93.12 216 GLU A O 1
ATOM 1739 N N . LEU A 1 217 ? 1.607 12.652 2.317 1.00 94.00 217 LEU A N 1
ATOM 1740 C CA . LEU A 1 217 ? 1.286 11.366 2.941 1.00 94.00 217 LEU A CA 1
ATOM 1741 C C . LEU A 1 217 ? 1.308 11.469 4.473 1.00 94.00 217 LEU A C 1
ATOM 1743 O O . LEU A 1 217 ? 0.358 11.038 5.123 1.00 94.00 217 LEU A O 1
ATOM 1747 N N . HIS A 1 218 ? 2.345 12.083 5.053 1.00 91.88 218 HIS A N 1
ATOM 1748 C CA . HIS A 1 218 ? 2.408 12.341 6.494 1.00 91.88 218 HIS A CA 1
ATOM 1749 C C . HIS A 1 218 ? 1.206 13.162 6.972 1.00 91.88 218 HIS A C 1
ATOM 1751 O O . HIS A 1 218 ? 0.585 12.808 7.974 1.00 91.88 218 HIS A O 1
ATOM 1757 N N . ARG A 1 219 ? 0.833 14.219 6.242 1.00 91.00 219 ARG A N 1
ATOM 1758 C CA . ARG A 1 219 ? -0.320 15.069 6.567 1.00 91.00 219 ARG A CA 1
ATOM 1759 C C . ARG A 1 219 ? -1.643 14.302 6.511 1.00 91.00 219 ARG A C 1
ATOM 1761 O O . ARG A 1 219 ? -2.457 14.419 7.428 1.00 91.00 219 ARG A O 1
ATOM 1768 N N . VAL A 1 220 ? -1.863 13.515 5.461 1.00 91.00 220 VAL A N 1
ATOM 1769 C CA . VAL A 1 220 ? -3.095 12.736 5.289 1.00 91.00 220 VAL A CA 1
ATOM 1770 C C . VAL A 1 220 ? -3.178 11.653 6.364 1.00 91.00 220 VAL A C 1
ATOM 1772 O O . VAL A 1 220 ? -4.200 11.561 7.045 1.00 91.00 220 VAL A O 1
ATOM 1775 N N . CYS A 1 221 ? -2.096 10.908 6.607 1.00 90.06 221 CYS A N 1
ATOM 1776 C CA . CYS A 1 221 ? -2.020 9.924 7.689 1.00 90.06 221 CYS A CA 1
ATOM 1777 C C . CYS A 1 221 ? -2.272 10.568 9.062 1.00 90.06 221 CYS A C 1
ATOM 1779 O O . CYS A 1 221 ? -3.031 10.018 9.858 1.00 90.06 221 CYS A O 1
ATOM 1781 N N . ALA A 1 222 ? -1.726 11.759 9.323 1.00 87.31 222 ALA A N 1
ATOM 1782 C CA . ALA A 1 222 ? -1.993 12.495 10.558 1.00 87.31 222 ALA A CA 1
ATOM 1783 C C . ALA A 1 222 ? -3.477 12.868 10.701 1.00 87.31 222 ALA A C 1
ATOM 1785 O O . ALA A 1 222 ? -4.029 12.784 11.796 1.00 87.31 222 ALA A O 1
ATOM 1786 N N . SER A 1 223 ? -4.159 13.225 9.607 1.00 86.75 223 SER A N 1
ATOM 1787 C CA . SER A 1 223 ? -5.589 13.563 9.653 1.00 86.75 223 SER A CA 1
ATOM 1788 C C . SER A 1 223 ? -6.492 12.349 9.917 1.00 86.75 223 SER A C 1
ATOM 1790 O O . SER A 1 223 ? -7.472 12.471 10.651 1.00 86.75 223 SER A O 1
ATOM 1792 N N . VAL A 1 224 ? -6.131 11.160 9.412 1.00 84.81 224 VAL A N 1
ATOM 1793 C CA . VAL A 1 224 ? -6.810 9.886 9.736 1.00 84.81 224 VAL A CA 1
ATOM 1794 C C . VAL A 1 224 ? -6.691 9.557 11.230 1.00 84.81 224 VAL A C 1
ATOM 1796 O O . VAL A 1 224 ? -7.611 8.987 11.819 1.00 84.81 224 VAL A O 1
ATOM 1799 N N . PHE A 1 225 ? -5.578 9.956 11.850 1.00 80.38 225 PHE A N 1
ATOM 1800 C CA . PHE A 1 225 ? -5.261 9.724 13.259 1.00 80.38 225 PHE A CA 1
ATOM 1801 C C . PHE A 1 225 ? -5.443 10.964 14.139 1.00 80.38 225 PHE A C 1
ATOM 1803 O O . PHE A 1 225 ? -4.918 10.994 15.248 1.00 80.38 225 PHE A O 1
ATOM 1810 N N . ALA A 1 226 ? -6.258 11.943 13.723 1.00 69.44 226 ALA A N 1
ATOM 1811 C CA . ALA A 1 226 ? -6.565 13.160 14.490 1.00 69.44 226 ALA A CA 1
ATOM 1812 C C . ALA A 1 226 ? -7.228 12.914 15.876 1.00 69.44 226 ALA A C 1
ATOM 1814 O O . ALA A 1 226 ? -7.678 13.847 16.542 1.00 69.44 226 ALA A O 1
ATOM 1815 N N . SER A 1 227 ? -7.312 11.658 16.326 1.00 62.22 227 SER A N 1
ATOM 1816 C CA . SER A 1 227 ? -7.722 11.251 17.666 1.00 62.22 227 SER A CA 1
ATOM 1817 C C . SER A 1 227 ? -6.632 11.459 18.728 1.00 62.22 227 SER A C 1
ATOM 1819 O O . SER A 1 227 ? -5.444 11.515 18.435 1.00 62.22 227 SER A O 1
ATOM 1821 N N . LYS A 1 228 ? -7.056 11.516 19.997 1.00 60.16 228 LYS A N 1
ATOM 1822 C CA . LYS A 1 228 ? -6.241 11.844 21.184 1.00 60.16 228 LYS A CA 1
ATOM 1823 C C . LYS A 1 228 ? -5.084 10.875 21.496 1.00 60.16 228 LYS A C 1
ATOM 1825 O O . LYS A 1 228 ? -4.251 11.206 22.339 1.00 60.16 228 LYS A O 1
ATOM 1830 N N . ASP A 1 229 ? -5.012 9.710 20.855 1.00 75.06 229 ASP A N 1
ATOM 1831 C CA . ASP A 1 229 ? -4.007 8.693 21.167 1.00 75.06 229 ASP A CA 1
ATOM 1832 C C . ASP A 1 229 ? -2.678 8.937 20.445 1.00 75.06 229 ASP A C 1
ATOM 1834 O O . ASP A 1 229 ? -2.386 8.395 19.379 1.00 75.06 229 ASP A O 1
ATOM 1838 N N . LYS A 1 230 ? -1.818 9.722 21.105 1.00 81.25 230 LYS A N 1
ATOM 1839 C CA . LYS A 1 230 ? -0.432 10.008 20.693 1.00 81.25 230 LYS A CA 1
ATOM 1840 C C . LYS A 1 230 ? 0.370 8.742 20.351 1.00 81.25 230 LYS A C 1
ATOM 1842 O O . LYS A 1 230 ? 1.227 8.777 19.473 1.00 81.25 230 LYS A O 1
ATOM 1847 N N . ASN A 1 231 ? 0.086 7.627 21.024 1.00 84.38 231 ASN A N 1
ATOM 1848 C CA . ASN A 1 231 ? 0.784 6.357 20.817 1.00 84.38 231 ASN A CA 1
ATOM 1849 C C . ASN A 1 231 ? 0.475 5.718 19.455 1.00 84.38 231 ASN A C 1
ATOM 1851 O O . ASN A 1 231 ? 1.365 5.115 18.860 1.00 84.38 231 ASN A O 1
ATOM 1855 N N . GLU A 1 232 ? -0.753 5.863 18.946 1.00 83.62 232 GLU A N 1
ATOM 1856 C CA . GLU A 1 232 ? -1.126 5.328 17.630 1.00 83.62 232 GLU A CA 1
ATOM 1857 C C . GLU A 1 232 ? -0.413 6.089 16.514 1.00 83.62 232 GLU A C 1
ATOM 1859 O O . GLU A 1 232 ? 0.160 5.483 15.610 1.00 83.62 232 GLU A O 1
ATOM 1864 N N . TRP A 1 233 ? -0.374 7.418 16.627 1.00 87.50 233 TRP A N 1
ATOM 1865 C CA . TRP A 1 233 ? 0.340 8.262 15.677 1.00 87.50 233 TRP A CA 1
ATOM 1866 C C . TRP A 1 233 ? 1.848 7.979 15.664 1.00 87.50 233 TRP A C 1
ATOM 1868 O O . TRP A 1 233 ? 2.422 7.801 14.594 1.00 87.50 233 TRP A O 1
ATOM 1878 N N . LEU A 1 234 ? 2.481 7.828 16.833 1.00 88.94 234 LEU A N 1
ATOM 1879 C CA . LEU A 1 234 ? 3.904 7.469 16.926 1.00 88.94 234 LEU A CA 1
ATOM 1880 C C . LEU A 1 234 ? 4.229 6.145 16.218 1.00 88.94 234 LEU A C 1
ATOM 1882 O O . LEU A 1 234 ? 5.302 5.993 15.634 1.00 88.94 234 LEU A O 1
ATOM 1886 N N . ALA A 1 235 ? 3.320 5.170 16.265 1.00 88.88 235 ALA A N 1
ATOM 1887 C CA . ALA A 1 235 ? 3.500 3.913 15.550 1.00 88.88 235 ALA A CA 1
ATOM 1888 C C . ALA A 1 235 ? 3.400 4.105 14.025 1.00 88.88 235 ALA A C 1
ATOM 1890 O O . ALA A 1 235 ? 4.177 3.499 13.283 1.00 88.88 235 ALA A O 1
ATOM 1891 N N . VAL A 1 236 ? 2.495 4.969 13.550 1.00 90.19 236 VAL A N 1
ATOM 1892 C CA . VAL A 1 236 ? 2.398 5.334 12.127 1.00 90.19 236 VAL A CA 1
ATOM 1893 C C . VAL A 1 236 ? 3.655 6.073 11.671 1.00 90.19 236 VAL A C 1
ATOM 1895 O O . VAL A 1 236 ? 4.222 5.711 10.644 1.00 90.19 236 VAL A O 1
ATOM 1898 N N . GLU A 1 237 ? 4.145 7.044 12.445 1.00 91.00 237 GLU A N 1
ATOM 1899 C CA . GLU A 1 237 ? 5.386 7.767 12.141 1.00 91.00 237 GLU A CA 1
ATOM 1900 C C . GLU A 1 237 ? 6.578 6.825 11.998 1.00 91.00 237 GLU A C 1
ATOM 1902 O O . GLU A 1 237 ? 7.331 6.949 11.036 1.00 91.00 237 GLU A O 1
ATOM 1907 N N . ARG A 1 238 ? 6.724 5.847 12.900 1.00 92.69 238 ARG A N 1
ATOM 1908 C CA . ARG A 1 238 ? 7.772 4.819 12.793 1.00 92.69 238 ARG A CA 1
ATOM 1909 C C . ARG A 1 238 ? 7.628 3.994 11.516 1.00 92.69 238 ARG A C 1
ATOM 1911 O O . ARG A 1 238 ? 8.607 3.798 10.807 1.00 92.69 238 ARG A O 1
ATOM 1918 N N . CYS A 1 239 ? 6.410 3.566 11.182 1.00 90.56 239 CYS A N 1
ATOM 1919 C CA . CYS A 1 239 ? 6.149 2.825 9.946 1.00 90.56 239 CYS A CA 1
ATOM 1920 C C . CYS A 1 239 ? 6.535 3.636 8.696 1.00 90.56 239 CYS A C 1
ATOM 1922 O O . CYS A 1 239 ? 7.189 3.113 7.792 1.00 90.56 239 CYS A O 1
ATOM 1924 N N . LEU A 1 240 ? 6.170 4.922 8.654 1.00 92.56 240 LEU A N 1
ATOM 1925 C CA . LEU A 1 240 ? 6.541 5.828 7.566 1.00 92.56 240 LEU A CA 1
ATOM 1926 C C . LEU A 1 240 ? 8.059 6.042 7.511 1.00 92.56 240 LEU A C 1
ATOM 1928 O O . LEU A 1 240 ? 8.643 5.942 6.434 1.00 92.56 240 LEU A O 1
ATOM 1932 N N . ALA A 1 241 ? 8.703 6.255 8.660 1.00 93.12 241 ALA A N 1
ATOM 1933 C CA . ALA A 1 241 ? 10.148 6.431 8.769 1.00 93.12 241 ALA A CA 1
ATOM 1934 C C . ALA A 1 241 ? 10.937 5.196 8.306 1.00 93.12 241 ALA A C 1
ATOM 1936 O O . ALA A 1 241 ? 12.006 5.345 7.724 1.00 93.12 241 ALA A O 1
ATOM 1937 N N . ASP A 1 242 ? 10.403 3.988 8.494 1.00 93.06 242 ASP A N 1
ATOM 1938 C CA . ASP A 1 242 ? 11.041 2.756 8.024 1.00 93.06 242 ASP A CA 1
ATOM 1939 C C . ASP A 1 242 ? 10.822 2.508 6.521 1.00 93.06 242 ASP A C 1
ATOM 1941 O O . ASP A 1 242 ? 11.692 1.959 5.836 1.00 93.06 242 ASP A O 1
ATOM 1945 N N . ARG A 1 243 ? 9.640 2.866 5.998 1.00 92.88 243 ARG A N 1
ATOM 1946 C CA . ARG A 1 243 ? 9.213 2.559 4.620 1.00 92.88 243 ARG A CA 1
ATOM 1947 C C . ARG A 1 243 ? 9.680 3.599 3.605 1.00 92.88 243 ARG A C 1
ATOM 1949 O O . ARG A 1 243 ? 10.173 3.218 2.545 1.00 92.88 243 ARG A O 1
ATOM 1956 N N . LEU A 1 244 ? 9.541 4.888 3.909 1.00 94.12 244 LEU A N 1
ATOM 1957 C CA . LEU A 1 244 ? 9.823 5.972 2.963 1.00 94.12 244 LEU A CA 1
ATOM 1958 C C . LEU A 1 244 ? 11.280 5.986 2.473 1.00 94.12 244 LEU A C 1
ATOM 1960 O O . LEU A 1 244 ? 11.473 6.068 1.260 1.00 94.12 244 LEU A O 1
ATOM 1964 N N . PRO A 1 245 ? 12.311 5.815 3.326 1.00 95.19 245 PRO A N 1
ATOM 1965 C CA . PRO A 1 245 ? 13.694 5.775 2.854 1.00 95.19 245 PRO A CA 1
ATOM 1966 C C . PRO A 1 245 ? 13.969 4.620 1.889 1.00 95.19 245 PRO A C 1
ATOM 1968 O O . PRO A 1 245 ? 14.776 4.766 0.974 1.00 95.19 245 PRO A O 1
ATOM 1971 N N . ARG A 1 246 ? 13.287 3.478 2.060 1.00 93.94 246 ARG A N 1
ATOM 1972 C CA . ARG A 1 246 ? 13.428 2.323 1.160 1.00 93.94 246 ARG A CA 1
ATOM 1973 C C . ARG A 1 246 ? 12.845 2.626 -0.216 1.00 93.94 246 ARG A C 1
ATOM 1975 O O . ARG A 1 246 ? 13.531 2.422 -1.209 1.00 93.94 246 ARG A O 1
ATOM 1982 N N . ILE A 1 247 ? 11.637 3.191 -0.260 1.00 93.31 247 ILE A N 1
ATOM 1983 C CA . ILE A 1 247 ? 10.995 3.615 -1.516 1.00 93.31 247 ILE A CA 1
ATOM 1984 C C . ILE A 1 247 ? 11.861 4.670 -2.217 1.00 93.31 247 ILE A C 1
ATOM 1986 O O . ILE A 1 247 ? 12.109 4.584 -3.416 1.00 93.31 247 ILE A O 1
ATOM 1990 N N . PHE A 1 248 ? 12.391 5.640 -1.468 1.00 95.38 248 PHE A N 1
ATOM 1991 C CA . PHE A 1 248 ? 13.287 6.652 -2.025 1.00 95.38 248 PHE A CA 1
ATOM 1992 C C . PHE A 1 248 ? 14.564 6.042 -2.615 1.00 95.38 248 PHE A C 1
ATOM 1994 O O . PHE A 1 248 ? 14.982 6.408 -3.713 1.00 95.38 248 PHE A O 1
ATOM 2001 N N . HIS A 1 249 ? 15.168 5.080 -1.916 1.00 94.94 249 HIS A N 1
ATOM 2002 C CA . HIS A 1 249 ? 16.346 4.371 -2.400 1.00 94.94 249 HIS A CA 1
ATOM 2003 C C . HIS A 1 249 ? 16.066 3.575 -3.684 1.00 94.94 249 HIS A C 1
ATOM 2005 O O . HIS A 1 249 ? 16.878 3.586 -4.608 1.00 94.94 249 HIS A O 1
ATOM 2011 N N . GLU A 1 250 ? 14.909 2.922 -3.777 1.00 93.19 250 GLU A N 1
ATOM 2012 C CA . GLU A 1 250 ? 14.480 2.214 -4.988 1.00 93.19 250 GLU A CA 1
ATOM 2013 C C . GLU A 1 250 ? 14.342 3.168 -6.183 1.00 93.19 250 GLU A C 1
ATOM 2015 O O . GLU A 1 250 ? 14.840 2.865 -7.269 1.00 93.19 250 GLU A O 1
ATOM 2020 N N . ILE A 1 251 ? 13.761 4.354 -5.976 1.00 93.25 251 ILE A N 1
ATOM 2021 C CA . ILE A 1 251 ? 13.666 5.397 -7.010 1.00 93.25 251 ILE A CA 1
ATOM 2022 C C . ILE A 1 251 ? 15.062 5.830 -7.476 1.00 93.25 251 ILE A C 1
ATOM 2024 O O . ILE A 1 251 ? 15.316 5.878 -8.680 1.00 93.25 251 ILE A O 1
ATOM 2028 N N . GLN A 1 252 ? 15.991 6.084 -6.547 1.00 93.94 252 GLN A N 1
ATOM 2029 C CA . GLN A 1 252 ? 17.375 6.451 -6.881 1.00 93.94 252 GLN A CA 1
ATOM 2030 C C . GLN A 1 252 ? 18.086 5.360 -7.693 1.00 93.94 252 GLN A C 1
ATOM 2032 O O . GLN A 1 252 ? 18.802 5.651 -8.653 1.00 93.94 252 GLN A O 1
ATOM 2037 N N . MET A 1 253 ? 17.884 4.094 -7.325 1.00 93.50 253 MET A N 1
ATOM 2038 C CA . MET A 1 253 ? 18.459 2.960 -8.045 1.00 93.50 253 MET A CA 1
ATOM 2039 C C . MET A 1 253 ? 17.872 2.817 -9.451 1.00 93.50 253 MET A C 1
ATOM 2041 O O . MET A 1 253 ? 18.607 2.504 -10.390 1.00 93.50 253 MET A O 1
ATOM 2045 N N . ASN A 1 254 ? 16.573 3.067 -9.619 1.00 92.12 254 ASN A N 1
ATOM 2046 C CA . ASN A 1 254 ? 15.915 3.034 -10.923 1.00 92.12 254 ASN A CA 1
ATOM 2047 C C . ASN A 1 254 ? 16.375 4.187 -11.826 1.00 92.12 254 ASN A C 1
ATOM 2049 O O . ASN A 1 254 ? 16.694 3.938 -12.985 1.00 92.12 254 ASN A O 1
ATOM 2053 N N . GLU A 1 255 ? 16.518 5.402 -11.289 1.00 93.38 255 GLU A N 1
ATOM 2054 C CA . GLU A 1 255 ? 17.077 6.552 -12.016 1.00 93.38 255 GLU A CA 1
ATOM 2055 C C . GLU A 1 255 ? 18.501 6.251 -12.507 1.00 93.38 255 GLU A C 1
ATOM 2057 O O . GLU A 1 255 ? 18.814 6.422 -13.685 1.00 93.38 255 GLU A O 1
ATOM 2062 N N . ALA A 1 256 ? 19.360 5.709 -11.638 1.00 92.38 256 ALA A N 1
ATOM 2063 C CA . ALA A 1 256 ? 20.721 5.335 -12.017 1.00 92.38 256 ALA A CA 1
ATOM 2064 C C . ALA A 1 256 ? 20.759 4.246 -13.107 1.00 92.38 256 ALA A C 1
ATOM 2066 O O . ALA A 1 256 ? 21.640 4.258 -13.970 1.00 92.38 256 ALA A O 1
ATOM 2067 N N . ARG A 1 257 ? 19.820 3.291 -13.083 1.00 92.94 257 ARG A N 1
ATOM 2068 C CA . ARG A 1 257 ? 19.693 2.257 -14.125 1.00 92.94 257 ARG A CA 1
ATOM 2069 C C . ARG A 1 257 ? 19.237 2.847 -15.455 1.00 92.94 257 ARG A C 1
ATOM 2071 O O . ARG A 1 257 ? 19.789 2.471 -16.485 1.00 92.94 257 ARG A O 1
ATOM 2078 N N . GLU A 1 258 ? 18.274 3.762 -15.434 1.00 92.50 258 GLU A N 1
ATOM 2079 C CA . GLU A 1 258 ? 17.774 4.437 -16.631 1.00 92.50 258 GLU A CA 1
ATOM 2080 C C . GLU A 1 258 ? 18.859 5.303 -17.283 1.00 92.50 258 GLU A C 1
ATOM 2082 O O . GLU A 1 258 ? 19.074 5.200 -18.489 1.00 92.50 258 GLU A O 1
ATOM 2087 N N . LEU A 1 259 ? 19.624 6.059 -16.487 1.00 92.62 259 LEU A N 1
ATOM 2088 C CA . LEU A 1 259 ? 20.763 6.842 -16.979 1.00 92.62 259 LEU A CA 1
ATOM 2089 C C . LEU A 1 259 ? 21.812 5.952 -17.656 1.00 92.62 259 LEU A C 1
ATOM 2091 O O . LEU A 1 259 ? 22.201 6.216 -18.792 1.00 92.62 259 LEU A O 1
ATOM 2095 N N . ARG A 1 260 ? 22.201 4.835 -17.025 1.00 93.75 260 ARG A N 1
ATOM 2096 C CA . ARG A 1 260 ? 23.128 3.862 -17.634 1.00 93.75 260 ARG A CA 1
ATOM 2097 C C . ARG A 1 260 ? 22.566 3.255 -18.919 1.00 93.75 260 ARG A C 1
ATOM 2099 O O . ARG A 1 260 ? 23.306 3.044 -19.876 1.00 93.75 260 ARG A O 1
ATOM 2106 N N . ALA A 1 261 ? 21.270 2.953 -18.961 1.00 94.00 261 ALA A N 1
ATOM 2107 C CA . ALA A 1 261 ? 20.630 2.421 -20.159 1.00 94.00 261 ALA A CA 1
ATOM 2108 C C . ALA A 1 261 ? 20.627 3.449 -21.304 1.00 94.00 261 ALA A C 1
ATOM 2110 O O . ALA A 1 261 ? 20.917 3.085 -22.446 1.00 94.00 261 ALA A O 1
ATOM 2111 N N . ALA A 1 262 ? 20.368 4.723 -21.000 1.00 91.94 262 ALA A N 1
ATOM 2112 C CA . ALA A 1 262 ? 20.419 5.821 -21.959 1.00 91.94 262 ALA A CA 1
ATOM 2113 C C . ALA A 1 262 ? 21.844 6.052 -22.490 1.00 91.94 262 ALA A C 1
ATOM 2115 O O . ALA A 1 262 ? 22.037 6.155 -23.702 1.00 91.94 262 ALA A O 1
ATOM 2116 N N . GLU A 1 263 ? 22.851 6.045 -21.613 1.00 94.75 263 GLU A N 1
ATOM 2117 C CA . GLU A 1 263 ? 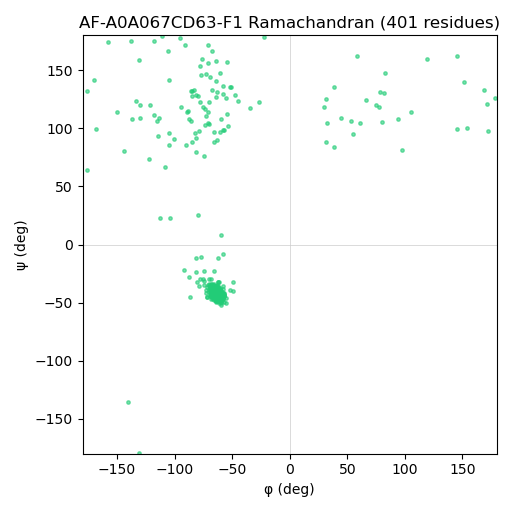24.268 6.122 -21.990 1.00 94.75 263 GLU A CA 1
ATOM 2118 C C . GLU A 1 263 ? 24.665 4.967 -22.918 1.00 94.75 263 GLU A C 1
ATOM 2120 O O . GLU A 1 263 ? 25.261 5.183 -23.976 1.00 94.75 263 GLU A O 1
ATOM 2125 N N . LEU A 1 264 ? 24.277 3.735 -22.574 1.00 95.56 264 LEU A N 1
ATOM 2126 C CA . LEU A 1 264 ? 24.530 2.559 -23.407 1.00 95.56 264 LEU A CA 1
ATOM 2127 C C . LEU A 1 264 ? 23.813 2.646 -24.760 1.00 95.56 264 LEU A C 1
ATOM 2129 O O . LEU A 1 264 ? 24.381 2.247 -25.779 1.00 95.56 264 LEU A O 1
ATOM 2133 N N . ALA A 1 265 ? 22.585 3.164 -24.805 1.00 95.38 265 ALA A N 1
ATOM 2134 C CA . ALA A 1 265 ? 21.853 3.370 -26.051 1.00 95.38 265 ALA A CA 1
ATOM 2135 C C . ALA A 1 265 ? 22.533 4.425 -26.940 1.00 95.38 265 ALA A C 1
ATOM 2137 O O . ALA A 1 265 ? 22.724 4.183 -28.135 1.00 95.38 265 ALA A O 1
ATOM 2138 N N . ALA A 1 266 ? 22.972 5.546 -26.364 1.00 95.00 266 ALA A N 1
ATOM 2139 C CA . ALA A 1 266 ? 23.709 6.592 -27.071 1.00 95.00 266 ALA A CA 1
ATOM 2140 C C . ALA A 1 266 ? 25.068 6.090 -27.594 1.00 95.00 266 ALA A C 1
ATOM 2142 O O . ALA A 1 266 ? 25.433 6.347 -28.747 1.00 95.00 266 ALA A O 1
ATOM 2143 N N . ALA A 1 267 ? 25.792 5.302 -26.793 1.00 94.00 267 ALA A N 1
ATOM 2144 C CA . ALA A 1 267 ? 27.043 4.666 -27.202 1.00 94.00 267 ALA A CA 1
ATOM 2145 C C . ALA A 1 267 ? 26.824 3.687 -28.367 1.00 94.00 267 ALA A C 1
ATOM 2147 O O . ALA A 1 267 ? 27.540 3.744 -29.369 1.00 94.00 267 ALA A O 1
ATOM 2148 N N . LYS A 1 268 ? 25.784 2.842 -28.297 1.00 96.12 268 LYS A N 1
ATOM 2149 C CA . LYS A 1 268 ? 25.402 1.936 -29.394 1.00 96.12 268 LYS A CA 1
ATOM 2150 C C . LYS A 1 268 ? 25.040 2.701 -30.667 1.00 96.12 268 LYS A C 1
ATOM 2152 O O . LYS A 1 268 ? 25.504 2.330 -31.742 1.00 96.12 268 LYS A O 1
ATOM 2157 N N . GLN A 1 269 ? 24.255 3.775 -30.568 1.00 95.38 269 GLN A N 1
ATOM 2158 C CA . GLN A 1 269 ? 23.907 4.608 -31.724 1.00 95.38 269 GLN A CA 1
ATOM 2159 C C . GLN A 1 269 ? 25.143 5.259 -32.354 1.00 95.38 269 GLN A C 1
ATOM 2161 O O . GLN A 1 269 ? 25.281 5.258 -33.578 1.00 95.38 269 GLN A O 1
ATOM 2166 N N . THR A 1 270 ? 26.069 5.753 -31.532 1.00 94.75 270 THR A N 1
ATOM 2167 C CA . THR A 1 270 ? 27.335 6.331 -32.000 1.00 94.75 270 THR A CA 1
ATOM 2168 C C . THR A 1 270 ? 28.187 5.283 -32.713 1.00 94.75 270 THR A C 1
ATOM 2170 O O . THR A 1 270 ? 28.663 5.534 -33.819 1.00 94.75 270 THR A O 1
ATOM 2173 N N . GLN A 1 271 ? 28.303 4.076 -32.150 1.00 95.50 271 GLN A N 1
ATOM 2174 C CA . GLN A 1 271 ? 29.027 2.969 -32.777 1.00 95.50 271 GLN A CA 1
ATOM 2175 C C . GLN A 1 271 ? 28.411 2.580 -34.127 1.00 95.50 271 GLN A C 1
ATOM 2177 O O . GLN A 1 271 ? 29.124 2.411 -35.114 1.00 95.50 271 GLN A O 1
ATOM 2182 N N . VAL A 1 272 ? 27.079 2.493 -34.202 1.00 96.50 272 VAL A N 1
ATOM 2183 C CA . VAL A 1 272 ? 26.365 2.228 -35.461 1.00 96.50 272 VAL A CA 1
ATOM 2184 C C . VAL A 1 272 ? 26.622 3.335 -36.486 1.00 96.50 272 VAL A C 1
ATOM 2186 O O . VAL A 1 272 ? 26.818 3.031 -37.663 1.00 96.50 272 VAL A O 1
ATOM 2189 N N . ARG A 1 273 ? 26.654 4.608 -36.068 1.00 96.44 273 ARG A N 1
ATOM 2190 C CA . ARG A 1 273 ? 26.979 5.734 -36.956 1.00 96.44 273 ARG A CA 1
ATOM 2191 C C . ARG A 1 273 ? 28.394 5.608 -37.525 1.00 96.44 273 ARG A C 1
ATOM 2193 O O . ARG A 1 273 ? 28.544 5.674 -38.740 1.00 96.44 273 ARG A O 1
ATOM 2200 N N . ILE A 1 274 ? 29.390 5.338 -36.678 1.00 96.31 274 ILE A N 1
ATOM 2201 C CA . ILE A 1 274 ? 30.792 5.151 -37.093 1.00 96.31 274 ILE A CA 1
ATOM 2202 C C . ILE A 1 274 ? 30.913 4.006 -38.106 1.00 96.31 274 ILE A C 1
ATOM 2204 O O . ILE A 1 274 ? 31.572 4.148 -39.135 1.00 96.31 274 ILE A O 1
ATOM 2208 N N . VAL A 1 275 ? 30.240 2.877 -37.857 1.00 97.19 275 VAL A N 1
ATOM 2209 C CA . VAL A 1 275 ? 30.243 1.738 -38.789 1.00 97.19 275 VAL A CA 1
ATOM 2210 C C . VAL A 1 275 ? 29.622 2.125 -40.134 1.00 97.19 275 VAL A C 1
ATOM 2212 O O . VAL A 1 275 ? 30.190 1.801 -41.176 1.00 97.19 275 VAL A O 1
ATOM 2215 N N . LYS A 1 276 ? 28.497 2.851 -40.137 1.00 97.38 276 LYS A N 1
ATOM 2216 C CA . LYS A 1 276 ? 27.854 3.325 -41.375 1.00 97.38 276 LYS A CA 1
ATOM 2217 C C . LYS A 1 276 ? 28.734 4.306 -42.153 1.00 97.38 276 LYS A C 1
ATOM 2219 O O . LYS A 1 276 ? 28.827 4.192 -43.372 1.00 97.38 276 LYS A O 1
ATOM 2224 N N . GLU A 1 277 ? 29.390 5.243 -41.472 1.00 97.19 277 GLU A N 1
ATOM 2225 C CA . GLU A 1 277 ? 30.320 6.201 -42.088 1.00 97.19 277 GLU A CA 1
ATOM 2226 C C . GLU A 1 277 ? 31.546 5.494 -42.681 1.00 97.19 277 GLU A C 1
ATOM 2228 O O . GLU A 1 277 ? 31.936 5.780 -43.813 1.00 97.19 277 GLU A O 1
ATOM 2233 N N . SER A 1 278 ? 32.096 4.504 -41.972 1.00 96.31 278 SER A N 1
ATOM 2234 C CA . SER A 1 278 ? 33.195 3.665 -42.465 1.00 96.31 278 SER A CA 1
ATOM 2235 C C . SER A 1 278 ? 32.793 2.860 -43.706 1.00 96.31 278 SER A C 1
ATOM 2237 O O . SER A 1 278 ? 33.496 2.885 -44.717 1.00 96.31 278 SER A O 1
ATOM 2239 N N . GLN A 1 279 ? 31.624 2.210 -43.685 1.00 96.69 279 GLN A N 1
ATOM 2240 C CA . GLN A 1 279 ? 31.100 1.481 -44.844 1.00 96.69 279 GLN A CA 1
ATOM 2241 C C . GLN A 1 279 ? 30.866 2.403 -46.043 1.00 96.69 279 GLN A C 1
ATOM 2243 O O . GLN A 1 279 ? 31.221 2.042 -47.164 1.00 96.69 279 GLN A O 1
ATOM 2248 N N . LYS A 1 280 ? 30.318 3.603 -45.818 1.00 97.25 280 LYS A N 1
ATOM 2249 C CA . LYS A 1 280 ? 30.143 4.608 -46.871 1.00 97.25 280 LYS A CA 1
ATOM 2250 C C . LYS A 1 280 ? 31.489 5.008 -47.482 1.00 97.25 280 LYS A C 1
ATOM 2252 O O . LYS A 1 280 ? 31.635 4.940 -48.695 1.00 97.25 280 LYS A O 1
ATOM 2257 N N . SER A 1 281 ? 32.487 5.312 -46.651 1.00 96.44 281 SER A N 1
ATOM 2258 C CA . SER A 1 281 ? 33.845 5.641 -47.105 1.00 96.44 281 SER A CA 1
ATOM 2259 C C . SER A 1 281 ? 34.470 4.514 -47.940 1.00 96.44 281 SER A C 1
ATOM 2261 O O . SER A 1 281 ? 35.020 4.763 -49.009 1.00 96.44 281 SER A O 1
ATOM 2263 N N . GLN A 1 282 ? 34.313 3.251 -47.525 1.00 96.31 282 GLN A N 1
ATOM 2264 C CA . GLN A 1 282 ? 34.787 2.101 -48.305 1.00 96.31 282 GLN A CA 1
ATOM 2265 C C . GLN A 1 282 ? 34.070 1.959 -49.655 1.00 96.31 282 GLN A C 1
ATOM 2267 O O . GLN A 1 282 ? 34.690 1.570 -50.647 1.00 96.31 282 GLN A O 1
ATOM 2272 N N . ILE A 1 283 ? 32.766 2.241 -49.708 1.00 96.06 283 ILE A N 1
ATOM 2273 C CA . ILE A 1 283 ? 31.998 2.234 -50.959 1.00 96.06 283 ILE A CA 1
ATOM 2274 C C . ILE A 1 283 ? 32.502 3.341 -51.889 1.00 96.06 283 ILE A C 1
ATOM 2276 O O . ILE A 1 283 ? 32.754 3.062 -53.062 1.00 96.06 283 ILE A O 1
ATOM 2280 N N . ASP A 1 284 ? 32.711 4.548 -51.364 1.00 96.19 284 ASP A N 1
ATOM 2281 C CA . ASP A 1 284 ? 33.197 5.699 -52.127 1.00 96.19 284 ASP A CA 1
ATOM 2282 C C . ASP A 1 284 ? 34.612 5.439 -52.677 1.00 96.19 284 ASP A C 1
ATOM 2284 O O . ASP A 1 284 ? 34.843 5.605 -53.872 1.00 96.19 284 ASP A O 1
ATOM 2288 N N . GLN A 1 285 ? 35.526 4.895 -51.863 1.00 95.88 285 GLN A N 1
ATOM 2289 C CA . GLN A 1 285 ? 36.867 4.479 -52.308 1.00 95.88 285 GLN A CA 1
ATOM 2290 C C . GLN A 1 285 ? 36.822 3.405 -53.405 1.00 95.88 285 GLN A C 1
ATOM 2292 O O . GLN A 1 285 ? 37.586 3.438 -54.368 1.00 95.88 285 GLN A O 1
ATOM 2297 N N . ARG A 1 286 ? 35.918 2.424 -53.300 1.00 96.31 286 ARG A N 1
ATOM 2298 C CA . ARG A 1 286 ? 35.746 1.417 -54.362 1.00 96.31 286 ARG A CA 1
ATOM 2299 C C . ARG A 1 286 ? 35.176 2.033 -55.636 1.00 96.31 286 ARG A C 1
ATOM 2301 O O . ARG A 1 286 ? 35.500 1.564 -56.727 1.00 96.31 286 ARG A O 1
ATOM 2308 N N . ALA A 1 287 ? 34.313 3.040 -55.519 1.00 95.81 287 ALA A N 1
ATOM 2309 C CA . ALA A 1 287 ? 33.762 3.751 -56.663 1.00 95.81 287 ALA A CA 1
ATOM 2310 C C . ALA A 1 287 ? 34.841 4.571 -57.387 1.00 95.81 287 ALA A C 1
ATOM 2312 O O . ALA A 1 287 ? 34.915 4.483 -58.614 1.00 95.81 287 ALA A O 1
ATOM 2313 N N . THR A 1 288 ? 35.713 5.277 -56.656 1.00 95.81 288 THR A N 1
ATOM 2314 C CA . THR A 1 288 ? 36.841 6.019 -57.248 1.00 95.81 288 THR A CA 1
ATOM 2315 C C . THR A 1 288 ? 37.834 5.077 -57.922 1.00 95.81 288 THR A C 1
ATOM 2317 O O . THR A 1 288 ? 38.111 5.250 -59.100 1.00 95.81 288 THR A O 1
ATOM 2320 N N . LEU A 1 289 ? 38.245 3.986 -57.265 1.00 96.50 289 LEU A N 1
ATOM 2321 C CA . LEU A 1 289 ? 39.146 2.996 -57.874 1.00 96.50 289 LEU A CA 1
ATOM 2322 C C . LEU A 1 289 ? 38.583 2.395 -59.174 1.00 96.50 289 LEU A C 1
ATOM 2324 O O . LEU A 1 289 ? 39.315 2.162 -60.134 1.00 96.50 289 LEU A O 1
ATOM 2328 N N . ARG A 1 290 ? 37.267 2.142 -59.237 1.00 95.12 290 ARG A N 1
ATOM 2329 C CA . ARG A 1 290 ? 36.608 1.683 -60.475 1.00 95.12 290 ARG A CA 1
ATOM 2330 C C . ARG A 1 290 ? 36.605 2.755 -61.560 1.00 95.12 290 ARG A C 1
ATOM 2332 O O . ARG A 1 290 ? 36.692 2.410 -62.735 1.00 95.12 290 ARG A O 1
ATOM 2339 N N . HIS A 1 291 ? 36.436 4.018 -61.186 1.00 94.81 291 HIS A N 1
ATOM 2340 C CA . HIS A 1 291 ? 36.488 5.143 -62.110 1.00 94.81 291 HIS A CA 1
ATOM 2341 C C . HIS A 1 291 ? 37.899 5.314 -62.687 1.00 94.81 291 HIS A C 1
ATOM 2343 O O . HIS A 1 291 ? 38.046 5.374 -63.906 1.00 94.81 291 HIS A O 1
ATOM 2349 N N . ASP A 1 292 ? 38.921 5.293 -61.835 1.00 94.94 292 ASP A N 1
ATOM 2350 C CA . ASP A 1 292 ? 40.324 5.452 -62.228 1.00 94.94 292 ASP A CA 1
ATOM 2351 C C . ASP A 1 292 ? 40.764 4.320 -63.154 1.00 94.94 292 ASP A C 1
ATOM 2353 O O . ASP A 1 292 ? 41.276 4.576 -64.241 1.00 94.94 292 ASP A O 1
ATOM 2357 N N . ARG A 1 293 ? 40.406 3.072 -62.823 1.00 94.44 293 ARG A N 1
ATOM 2358 C CA . ARG A 1 293 ? 40.648 1.922 -63.701 1.00 94.44 293 ARG A CA 1
ATOM 2359 C C . ARG A 1 293 ? 40.010 2.089 -65.084 1.00 94.44 293 ARG A C 1
ATOM 2361 O O . ARG A 1 293 ? 40.635 1.773 -66.088 1.00 94.44 293 ARG A O 1
ATOM 2368 N N . ARG A 1 294 ? 38.779 2.609 -65.168 1.00 94.06 294 ARG A N 1
ATOM 2369 C CA . ARG A 1 294 ? 38.132 2.889 -66.468 1.00 94.06 294 ARG A CA 1
ATOM 2370 C C . ARG A 1 294 ? 38.856 3.991 -67.241 1.00 94.06 294 ARG A C 1
ATOM 2372 O O . ARG A 1 294 ? 38.871 3.956 -68.469 1.00 94.06 294 ARG A O 1
ATOM 2379 N N . HIS A 1 295 ? 39.413 4.983 -66.550 1.00 94.12 295 HIS A N 1
ATOM 2380 C CA . HIS A 1 295 ? 40.224 6.025 -67.175 1.00 94.12 295 HIS A CA 1
ATOM 2381 C C . HIS A 1 295 ? 41.544 5.474 -67.712 1.00 94.12 295 HIS A C 1
ATOM 2383 O O . HIS A 1 295 ? 41.888 5.770 -68.854 1.00 94.12 295 HIS A O 1
ATOM 2389 N N . GLU A 1 296 ? 42.236 4.638 -66.939 1.00 93.94 296 GLU A N 1
ATOM 2390 C CA . GLU A 1 296 ? 43.448 3.939 -67.374 1.00 93.94 296 GLU A CA 1
ATOM 2391 C C . GLU A 1 296 ? 43.167 3.034 -68.580 1.00 93.94 296 GLU A C 1
ATOM 2393 O O . GLU A 1 296 ? 43.870 3.120 -69.582 1.00 93.94 296 GLU A O 1
ATOM 2398 N N . GLU A 1 297 ? 42.092 2.238 -68.541 1.00 93.50 297 GLU A N 1
ATOM 2399 C CA . GLU A 1 297 ? 41.664 1.393 -69.664 1.00 93.50 297 GLU A CA 1
ATOM 2400 C C . GLU A 1 297 ? 41.416 2.229 -70.934 1.00 93.50 297 GLU A C 1
ATOM 2402 O O . GLU A 1 297 ? 41.877 1.861 -72.013 1.00 93.50 297 GLU A O 1
ATOM 2407 N N . ARG A 1 298 ? 40.761 3.394 -70.825 1.00 93.88 298 ARG A N 1
ATOM 2408 C CA . ARG A 1 298 ? 40.566 4.316 -71.963 1.00 93.88 298 ARG A CA 1
ATOM 2409 C C . ARG A 1 298 ? 41.873 4.922 -72.471 1.00 93.88 298 ARG A C 1
ATOM 2411 O O . ARG A 1 298 ? 42.051 5.033 -73.681 1.00 93.88 298 ARG A O 1
ATOM 2418 N N . ALA A 1 299 ? 42.770 5.325 -71.574 1.00 93.06 299 ALA A N 1
ATOM 2419 C CA . ALA A 1 299 ? 44.066 5.885 -71.948 1.00 93.06 299 ALA A CA 1
ATOM 2420 C C . ALA A 1 299 ? 44.928 4.847 -72.685 1.00 93.06 299 ALA A C 1
ATOM 2422 O O . ALA A 1 299 ? 45.530 5.165 -73.711 1.00 93.06 299 ALA A O 1
ATOM 2423 N N . LEU A 1 300 ? 44.924 3.598 -72.209 1.00 93.19 300 LEU A N 1
ATOM 2424 C CA . LEU A 1 300 ? 45.587 2.472 -72.866 1.00 93.19 300 LEU A CA 1
ATOM 2425 C C . LEU A 1 300 ? 44.986 2.186 -74.245 1.00 93.19 300 LEU A C 1
ATOM 2427 O O . LEU A 1 300 ? 45.737 2.016 -75.200 1.00 93.19 300 LEU A O 1
ATOM 2431 N N . LEU A 1 301 ? 43.654 2.179 -74.375 1.00 92.94 301 LEU A N 1
ATOM 2432 C CA . LEU A 1 301 ? 42.995 2.002 -75.673 1.00 92.94 301 LEU A CA 1
ATOM 2433 C C . LEU A 1 301 ? 43.411 3.085 -76.673 1.00 92.94 301 LEU A C 1
ATOM 2435 O O . LEU A 1 301 ? 43.790 2.755 -77.791 1.00 92.94 301 LEU A O 1
ATOM 2439 N N . HIS A 1 302 ? 43.430 4.353 -76.262 1.00 92.50 302 HIS A N 1
ATOM 2440 C CA . HIS A 1 302 ? 43.863 5.448 -77.131 1.00 92.50 302 HIS A CA 1
ATOM 2441 C C . HIS A 1 302 ? 45.343 5.324 -77.538 1.00 92.50 302 HIS A C 1
ATOM 2443 O O . HIS A 1 302 ? 45.693 5.584 -78.687 1.00 92.50 302 HIS A O 1
ATOM 2449 N N . ALA A 1 303 ? 46.224 4.889 -76.629 1.00 92.31 303 ALA A N 1
ATOM 2450 C CA . ALA A 1 303 ? 47.625 4.617 -76.962 1.00 92.31 303 ALA A CA 1
ATOM 2451 C C . ALA A 1 303 ? 47.759 3.479 -77.993 1.00 92.31 303 ALA A C 1
ATOM 2453 O O . ALA A 1 303 ? 48.482 3.619 -78.979 1.00 92.31 303 ALA A O 1
ATOM 2454 N N . LEU A 1 304 ? 47.007 2.387 -77.818 1.00 93.00 304 LEU A N 1
ATOM 2455 C CA . LEU A 1 304 ? 46.976 1.271 -78.769 1.00 93.00 304 LEU A CA 1
ATOM 2456 C C . LEU A 1 304 ? 46.404 1.683 -80.134 1.00 93.00 304 LEU A C 1
ATOM 2458 O O . LEU A 1 304 ? 46.911 1.245 -81.164 1.00 93.0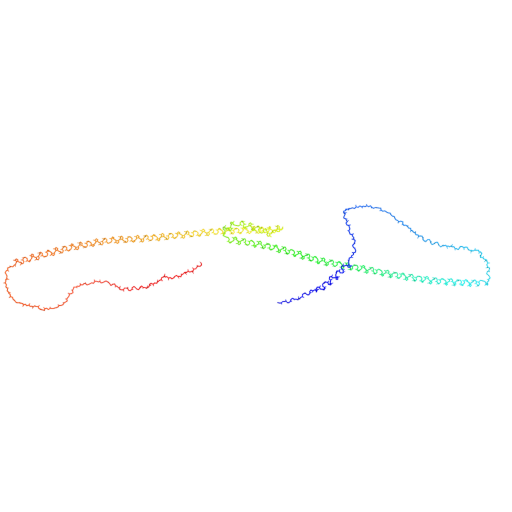0 304 LEU A O 1
ATOM 2462 N N . GLU A 1 305 ? 45.380 2.538 -80.164 1.00 93.38 305 GLU A N 1
ATOM 2463 C CA . GLU A 1 305 ? 44.831 3.102 -81.403 1.00 93.38 305 GLU A CA 1
ATOM 2464 C C . GLU A 1 305 ? 45.867 3.955 -82.147 1.00 93.38 305 GLU A C 1
ATOM 2466 O O . GLU A 1 305 ? 46.001 3.832 -83.366 1.00 93.38 305 GLU A O 1
ATOM 2471 N N . GLN A 1 306 ? 46.648 4.769 -81.429 1.00 92.44 306 GLN A N 1
ATOM 2472 C CA . GLN A 1 306 ? 47.745 5.540 -82.020 1.00 92.44 306 GLN A CA 1
ATOM 2473 C C . GLN A 1 306 ? 48.841 4.641 -82.595 1.00 92.44 306 GLN A C 1
ATOM 2475 O O . GLN A 1 306 ? 49.325 4.896 -83.698 1.00 92.44 306 GLN A O 1
ATOM 2480 N N . ASP A 1 307 ? 49.242 3.594 -81.877 1.00 92.56 307 ASP A N 1
ATOM 2481 C CA . ASP A 1 307 ? 50.276 2.676 -82.355 1.00 92.56 307 ASP A CA 1
ATOM 2482 C C . ASP A 1 307 ? 49.793 1.843 -83.544 1.00 92.56 307 ASP A C 1
ATOM 2484 O O . ASP A 1 307 ? 50.546 1.653 -84.503 1.00 92.56 307 ASP A O 1
ATOM 2488 N N . LYS A 1 308 ? 48.516 1.444 -83.555 1.00 93.81 308 LYS A N 1
ATOM 2489 C CA . LYS A 1 308 ? 47.885 0.843 -84.732 1.00 93.81 308 LYS A CA 1
ATOM 2490 C C . LYS A 1 308 ? 47.916 1.800 -85.926 1.00 93.81 308 LYS A C 1
ATOM 2492 O O . LYS A 1 308 ? 48.350 1.396 -86.998 1.00 93.81 308 LYS A O 1
ATOM 2497 N N . ALA A 1 309 ? 47.539 3.066 -85.743 1.00 92.44 309 ALA A N 1
ATOM 2498 C CA . ALA A 1 309 ? 47.563 4.056 -86.821 1.00 92.44 309 ALA A CA 1
ATOM 2499 C C . ALA A 1 309 ? 48.981 4.291 -87.380 1.00 92.44 309 ALA A C 1
ATOM 2501 O O . ALA A 1 309 ? 49.153 4.419 -88.593 1.00 92.44 309 ALA A O 1
ATOM 2502 N N . LYS A 1 310 ? 50.014 4.301 -86.523 1.00 93.31 310 LYS A N 1
ATOM 2503 C CA . LYS A 1 310 ? 51.420 4.368 -86.965 1.00 93.31 310 LYS A CA 1
ATOM 2504 C C . LYS A 1 310 ? 51.818 3.134 -87.775 1.00 93.31 310 LYS A C 1
ATOM 2506 O O . LYS A 1 310 ? 52.455 3.276 -88.817 1.00 93.31 310 LYS A O 1
ATOM 2511 N N . LEU A 1 311 ? 51.457 1.935 -87.310 1.00 93.56 311 LEU A N 1
ATOM 2512 C CA . LEU A 1 311 ? 51.725 0.689 -88.032 1.00 93.56 311 LEU A CA 1
ATOM 2513 C C . LEU A 1 311 ? 51.025 0.674 -89.394 1.00 93.56 311 LEU A C 1
ATOM 2515 O O . LEU A 1 311 ? 51.673 0.378 -90.395 1.00 93.56 311 LEU A O 1
ATOM 2519 N N . ASP A 1 312 ? 49.753 1.069 -89.453 1.00 93.81 312 ASP A N 1
ATOM 2520 C CA . ASP A 1 312 ? 48.986 1.161 -90.698 1.00 93.81 312 ASP A CA 1
ATOM 2521 C C . ASP A 1 312 ? 49.636 2.158 -91.680 1.00 93.81 312 ASP A C 1
ATOM 2523 O O . ASP A 1 312 ? 49.778 1.851 -92.864 1.00 93.81 312 ASP A O 1
ATOM 2527 N N . ALA A 1 313 ? 50.130 3.308 -91.199 1.00 92.00 313 ALA A N 1
ATOM 2528 C CA . ALA A 1 313 ? 50.877 4.270 -92.017 1.00 92.00 313 ALA A CA 1
ATOM 2529 C C . ALA A 1 313 ? 52.213 3.706 -92.539 1.00 92.00 313 ALA A C 1
ATOM 2531 O O . ALA A 1 313 ? 52.563 3.918 -93.702 1.00 92.00 313 ALA A O 1
ATOM 2532 N N . HIS A 1 314 ? 52.953 2.952 -91.718 1.00 92.12 314 HIS A N 1
ATOM 2533 C CA . HIS A 1 314 ? 54.171 2.269 -92.162 1.00 92.12 314 HIS A CA 1
ATOM 2534 C C . HIS A 1 314 ? 53.882 1.194 -93.214 1.00 92.12 314 HIS A C 1
ATOM 2536 O O . HIS A 1 314 ? 54.622 1.089 -94.194 1.00 92.12 314 HIS A O 1
ATOM 2542 N N . VAL A 1 315 ? 52.808 0.418 -93.041 1.00 93.44 315 VAL A N 1
ATOM 2543 C CA . VAL A 1 315 ? 52.366 -0.581 -94.023 1.00 93.44 315 VAL A CA 1
ATOM 2544 C C . VAL A 1 315 ? 51.956 0.099 -95.329 1.00 93.44 315 VAL A C 1
ATOM 2546 O O . VAL A 1 315 ? 52.388 -0.349 -96.390 1.00 93.44 315 VAL A O 1
ATOM 2549 N N . ALA A 1 316 ? 51.200 1.198 -95.272 1.00 91.19 316 ALA A N 1
ATOM 2550 C CA . ALA A 1 316 ? 50.831 1.978 -96.452 1.00 91.19 316 ALA A CA 1
ATOM 2551 C C . ALA A 1 316 ? 52.073 2.504 -97.195 1.00 91.19 316 ALA A C 1
ATOM 2553 O O . ALA A 1 316 ? 52.210 2.273 -98.394 1.00 91.19 316 ALA A O 1
ATOM 2554 N N . ALA A 1 317 ? 53.044 3.090 -96.485 1.00 91.00 317 ALA A N 1
ATOM 2555 C CA . ALA A 1 317 ? 54.302 3.549 -97.082 1.00 91.00 317 ALA A CA 1
ATOM 2556 C C . ALA A 1 317 ? 55.127 2.395 -97.695 1.00 91.00 317 ALA A C 1
ATOM 2558 O O . ALA A 1 317 ? 55.714 2.524 -98.775 1.00 91.00 317 ALA A O 1
ATOM 2559 N N . ALA A 1 318 ? 55.164 1.231 -97.040 1.00 92.12 318 ALA A N 1
ATOM 2560 C CA . ALA A 1 318 ? 55.814 0.037 -97.580 1.00 92.12 318 ALA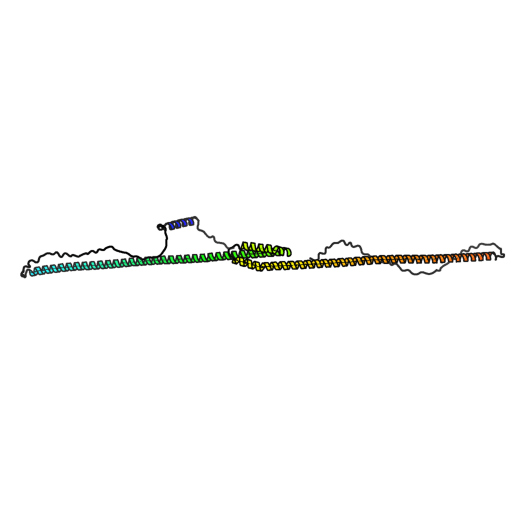 A CA 1
ATOM 2561 C C . ALA A 1 318 ? 55.114 -0.471 -98.857 1.00 92.12 318 ALA A C 1
ATOM 2563 O O . ALA A 1 318 ? 55.780 -0.875 -99.811 1.00 92.12 318 ALA A O 1
ATOM 2564 N N . GLN A 1 319 ? 53.782 -0.410 -98.912 1.00 91.94 319 GLN A N 1
ATOM 2565 C CA . GLN A 1 319 ? 53.011 -0.760 -100.105 1.00 91.94 319 GLN A CA 1
ATOM 2566 C C . GLN A 1 319 ? 53.235 0.237 -101.247 1.00 91.94 319 GLN A C 1
ATOM 2568 O O . GLN A 1 319 ? 53.475 -0.195 -102.372 1.00 91.94 319 GLN A O 1
ATOM 2573 N N . GLU A 1 320 ? 53.228 1.544 -100.978 1.00 91.12 320 GLU A N 1
ATOM 2574 C CA . GLU A 1 320 ? 53.505 2.583 -101.981 1.00 91.12 320 GLU A CA 1
ATOM 2575 C C . GLU A 1 320 ? 54.906 2.427 -102.582 1.00 91.12 320 GLU A C 1
ATOM 2577 O O . GLU A 1 320 ? 55.072 2.445 -103.802 1.00 91.12 320 GLU A O 1
ATOM 2582 N N . THR A 1 321 ? 55.924 2.200 -101.747 1.00 91.44 321 THR A N 1
ATOM 2583 C CA . THR A 1 321 ? 57.296 1.968 -102.228 1.00 91.44 321 THR A CA 1
ATOM 2584 C C . THR A 1 321 ? 57.416 0.681 -103.042 1.00 91.44 321 THR A C 1
ATOM 2586 O O . THR A 1 321 ? 58.120 0.658 -104.056 1.00 91.44 321 THR A O 1
ATOM 2589 N N . TRP A 1 322 ? 56.715 -0.386 -102.649 1.00 89.88 322 TRP A N 1
ATOM 2590 C CA . TRP A 1 322 ? 56.654 -1.621 -103.427 1.00 89.88 322 TRP A CA 1
ATOM 2591 C C . TRP A 1 322 ? 55.965 -1.409 -104.783 1.00 89.88 322 TRP A C 1
ATOM 2593 O O . TRP A 1 322 ? 56.514 -1.814 -105.809 1.00 89.88 322 TRP A O 1
ATOM 2603 N N . GLN A 1 323 ? 54.829 -0.705 -104.817 1.00 91.44 323 GLN A N 1
ATOM 2604 C CA . GLN A 1 323 ? 54.124 -0.353 -106.053 1.00 91.44 323 GLN A CA 1
ATOM 2605 C C . GLN A 1 323 ? 54.983 0.533 -106.964 1.00 91.44 323 GLN A C 1
ATOM 2607 O O . GLN A 1 323 ? 55.068 0.269 -108.163 1.00 91.44 323 GLN A O 1
ATOM 2612 N N . ALA A 1 324 ? 55.684 1.530 -106.414 1.00 88.25 324 ALA A N 1
ATOM 2613 C CA . ALA A 1 324 ? 56.600 2.383 -107.168 1.00 88.25 324 ALA A CA 1
ATOM 2614 C C . ALA A 1 324 ? 57.741 1.568 -107.803 1.00 88.25 324 ALA A C 1
ATOM 2616 O O . ALA A 1 324 ? 58.030 1.724 -108.990 1.00 88.25 324 ALA A O 1
ATOM 2617 N N . ARG A 1 325 ? 58.346 0.633 -107.054 1.00 90.50 325 ARG A N 1
ATOM 2618 C CA . ARG A 1 325 ? 59.362 -0.292 -107.591 1.00 90.50 325 ARG A CA 1
ATOM 2619 C C . ARG A 1 325 ? 58.793 -1.209 -108.668 1.00 90.50 325 ARG A C 1
ATOM 2621 O O . ARG A 1 325 ? 59.450 -1.440 -109.680 1.00 90.50 325 ARG A O 1
ATOM 2628 N N . GLN A 1 326 ? 57.577 -1.718 -108.479 1.00 91.31 326 GLN A N 1
ATOM 2629 C CA . GLN A 1 326 ? 56.913 -2.560 -109.468 1.00 91.31 326 GLN A CA 1
ATOM 2630 C C . GLN A 1 326 ? 56.638 -1.786 -110.765 1.00 91.31 326 GLN A C 1
ATOM 2632 O O . GLN A 1 326 ? 56.896 -2.309 -111.848 1.00 91.31 326 GLN A O 1
ATOM 2637 N N . GLN A 1 327 ? 56.178 -0.535 -110.674 1.00 90.56 327 GLN A N 1
ATOM 2638 C CA . GLN A 1 327 ? 55.973 0.338 -111.832 1.00 90.56 327 GLN A CA 1
ATOM 2639 C C . GLN A 1 327 ? 57.289 0.664 -112.544 1.00 90.56 327 GLN A C 1
ATOM 2641 O O . GLN A 1 327 ? 57.350 0.558 -113.767 1.00 90.56 327 GLN A O 1
ATOM 2646 N N . GLN A 1 328 ? 58.357 0.981 -111.802 1.00 89.31 328 GLN A N 1
ATOM 2647 C CA . GLN A 1 328 ? 59.696 1.180 -112.371 1.00 89.31 328 GLN A CA 1
ATOM 2648 C C . GLN A 1 328 ? 60.198 -0.077 -113.089 1.00 89.31 328 GLN A C 1
ATOM 2650 O O . GLN A 1 328 ? 60.718 0.011 -114.199 1.00 89.31 328 GLN A O 1
ATOM 2655 N N . HIS A 1 329 ? 59.995 -1.257 -112.499 1.00 89.38 329 HIS A N 1
ATOM 2656 C CA . HIS A 1 329 ? 60.363 -2.521 -113.128 1.00 89.38 329 HIS A CA 1
ATOM 2657 C C . HIS A 1 329 ? 59.544 -2.794 -114.399 1.00 89.38 329 HIS A C 1
ATOM 2659 O O . HIS A 1 329 ? 60.108 -3.177 -115.421 1.00 89.38 329 HIS A O 1
ATOM 2665 N N . GLN A 1 330 ? 58.229 -2.546 -114.377 1.00 91.19 330 GLN A N 1
ATOM 2666 C CA . GLN A 1 330 ? 57.380 -2.666 -115.566 1.00 91.19 330 GLN A CA 1
ATOM 2667 C C . GLN A 1 330 ? 57.779 -1.678 -116.669 1.00 91.19 330 GLN A C 1
ATOM 2669 O O . GLN A 1 330 ? 57.785 -2.061 -117.837 1.00 91.19 330 GLN A O 1
ATOM 2674 N N . ALA A 1 331 ? 58.123 -0.434 -116.320 1.00 87.94 331 ALA A N 1
ATOM 2675 C CA . ALA A 1 331 ? 58.630 0.557 -117.267 1.00 87.94 331 ALA A CA 1
ATOM 2676 C C . ALA A 1 331 ? 59.953 0.089 -117.894 1.00 87.94 331 ALA A C 1
ATOM 2678 O O . ALA A 1 331 ? 60.048 0.008 -119.115 1.00 87.94 331 ALA A O 1
ATOM 2679 N N . ALA A 1 332 ? 60.909 -0.363 -117.076 1.00 88.00 332 ALA A N 1
ATOM 2680 C CA . ALA A 1 332 ? 62.179 -0.905 -117.556 1.00 88.00 332 ALA A CA 1
ATOM 2681 C C . ALA A 1 332 ? 61.996 -2.129 -118.476 1.00 88.00 332 ALA A C 1
ATOM 2683 O O . ALA A 1 332 ? 62.669 -2.246 -119.500 1.00 88.00 332 ALA A O 1
ATOM 2684 N N . LEU A 1 333 ? 61.063 -3.036 -118.156 1.00 89.88 333 LEU A N 1
ATOM 2685 C CA . LEU A 1 333 ? 60.727 -4.168 -119.026 1.00 89.88 333 LEU A CA 1
ATOM 2686 C C . LEU A 1 333 ? 60.106 -3.711 -120.353 1.00 89.88 333 LEU A C 1
ATOM 2688 O O . LEU A 1 333 ? 60.437 -4.270 -121.399 1.00 89.88 333 LEU A O 1
ATOM 2692 N N . ARG A 1 334 ? 59.224 -2.702 -120.340 1.00 89.06 334 ARG A N 1
ATOM 2693 C CA . ARG A 1 334 ? 58.644 -2.128 -121.567 1.00 89.06 334 ARG A CA 1
ATOM 2694 C C . ARG A 1 334 ? 59.721 -1.503 -122.449 1.00 89.06 334 ARG A C 1
ATOM 2696 O O . ARG A 1 334 ? 59.733 -1.796 -123.642 1.00 89.06 334 ARG A O 1
ATOM 2703 N N . ASP A 1 335 ? 60.650 -0.747 -121.872 1.00 87.38 335 ASP A N 1
ATOM 2704 C CA . ASP A 1 335 ? 61.772 -0.149 -122.605 1.00 87.38 335 ASP A CA 1
ATOM 2705 C C . ASP A 1 335 ? 62.673 -1.225 -123.227 1.00 87.38 335 ASP A C 1
ATOM 2707 O O . ASP A 1 335 ? 63.032 -1.134 -124.400 1.00 87.38 335 ASP A O 1
ATOM 2711 N N . GLN A 1 336 ? 62.965 -2.313 -122.501 1.00 84.44 336 GLN A N 1
ATOM 2712 C CA . GLN A 1 336 ? 63.709 -3.455 -123.050 1.00 84.44 336 GLN A CA 1
ATOM 2713 C C . GLN A 1 336 ? 62.965 -4.161 -124.194 1.00 84.44 336 GLN A C 1
ATOM 2715 O O . GLN A 1 336 ? 63.588 -4.578 -125.174 1.00 84.44 336 GLN A O 1
ATOM 2720 N N . ILE A 1 337 ? 61.641 -4.320 -124.085 1.00 85.88 337 ILE A N 1
ATOM 2721 C CA . ILE A 1 337 ? 60.810 -4.907 -125.146 1.00 85.88 337 ILE A CA 1
ATOM 2722 C C . ILE A 1 337 ? 60.810 -4.002 -126.382 1.00 85.88 337 ILE A C 1
ATOM 2724 O O . ILE A 1 337 ? 60.962 -4.514 -127.492 1.00 85.88 337 ILE A O 1
ATOM 2728 N N . LEU A 1 338 ? 60.678 -2.683 -126.205 1.00 84.75 338 LEU A N 1
ATOM 2729 C CA . LEU A 1 338 ? 60.735 -1.706 -127.293 1.00 84.75 338 LEU A CA 1
ATOM 2730 C C . LEU A 1 338 ? 62.113 -1.697 -127.964 1.00 84.75 338 LEU A C 1
ATOM 2732 O O . LEU A 1 338 ? 62.175 -1.850 -129.181 1.00 84.75 338 LEU A O 1
ATOM 2736 N N . ALA A 1 339 ? 63.206 -1.664 -127.198 1.00 80.31 339 ALA A N 1
ATOM 2737 C CA . ALA A 1 339 ? 64.566 -1.744 -127.733 1.00 80.31 339 ALA A CA 1
ATOM 2738 C C . ALA A 1 339 ? 64.808 -3.052 -128.512 1.00 80.31 339 ALA A C 1
ATOM 2740 O O . ALA A 1 339 ? 65.354 -3.042 -129.615 1.00 80.31 339 ALA A O 1
ATOM 2741 N N . ARG A 1 340 ? 64.332 -4.200 -128.001 1.00 80.19 340 ARG A N 1
ATOM 2742 C CA . ARG A 1 340 ? 64.366 -5.476 -128.744 1.00 80.19 340 ARG A CA 1
ATOM 2743 C C . ARG A 1 340 ? 63.498 -5.450 -130.003 1.00 80.19 340 ARG A C 1
ATOM 2745 O O . ARG A 1 340 ? 63.861 -6.077 -130.996 1.00 80.19 340 ARG A O 1
ATOM 2752 N N . ALA A 1 341 ? 62.352 -4.773 -129.981 1.00 77.62 341 ALA A N 1
ATOM 2753 C CA . ALA A 1 341 ? 61.493 -4.624 -131.152 1.00 77.62 341 ALA A CA 1
ATOM 2754 C C . ALA A 1 341 ? 62.135 -3.727 -132.223 1.00 77.62 341 ALA A C 1
ATOM 2756 O O . ALA A 1 341 ? 62.003 -4.026 -133.408 1.00 77.62 341 ALA A O 1
ATOM 2757 N N . GLU A 1 342 ? 62.852 -2.674 -131.830 1.00 76.19 342 GLU A N 1
ATOM 2758 C CA . GLU A 1 342 ? 63.634 -1.824 -132.735 1.00 76.19 342 GLU A CA 1
ATOM 2759 C C . GLU A 1 342 ? 64.820 -2.575 -133.345 1.00 76.19 342 GLU A C 1
ATOM 2761 O O . GLU A 1 342 ? 64.980 -2.550 -134.564 1.00 76.19 342 GLU A O 1
ATOM 2766 N N . LEU A 1 343 ? 65.561 -3.354 -132.550 1.00 70.19 343 LEU A N 1
ATOM 2767 C CA . LEU A 1 343 ? 66.596 -4.257 -133.069 1.00 70.19 343 LEU A CA 1
ATOM 2768 C C . LEU A 1 343 ? 66.016 -5.249 -134.088 1.00 70.19 343 LEU A C 1
ATOM 2770 O O . LEU A 1 343 ? 66.555 -5.397 -135.178 1.00 70.19 343 LEU A O 1
ATOM 2774 N N . ARG A 1 344 ? 64.846 -5.843 -133.813 1.00 67.56 344 ARG A N 1
ATOM 2775 C CA . ARG A 1 344 ? 64.143 -6.710 -134.782 1.00 67.56 344 ARG A CA 1
ATOM 2776 C C . ARG A 1 344 ? 63.639 -5.981 -136.035 1.00 67.56 344 ARG A C 1
ATOM 2778 O O . ARG A 1 344 ? 63.394 -6.641 -137.043 1.00 67.56 344 ARG A O 1
ATOM 2785 N N . LYS A 1 345 ? 63.432 -4.659 -135.995 1.00 63.34 345 LYS A N 1
ATOM 2786 C CA . LYS A 1 345 ? 63.107 -3.852 -137.187 1.00 63.34 345 LYS A CA 1
ATOM 2787 C C . LYS A 1 345 ? 64.353 -3.562 -138.031 1.00 63.34 345 LYS A C 1
ATOM 2789 O O . LYS A 1 345 ? 64.214 -3.447 -139.244 1.00 63.34 345 LYS A O 1
ATOM 2794 N N . LEU A 1 346 ? 65.531 -3.485 -137.408 1.00 61.41 346 LEU A N 1
ATOM 2795 C CA . LEU A 1 346 ? 66.826 -3.323 -138.078 1.00 61.41 346 LEU A CA 1
ATOM 2796 C C . LEU A 1 346 ? 67.372 -4.658 -138.631 1.00 61.41 346 LEU A C 1
ATOM 2798 O O . LEU A 1 346 ? 67.940 -4.672 -139.716 1.00 61.41 346 LEU A O 1
ATOM 2802 N N . ASP A 1 347 ? 67.093 -5.788 -137.971 1.00 54.41 347 ASP A N 1
ATOM 2803 C CA . ASP A 1 347 ? 67.485 -7.154 -138.379 1.00 54.41 347 ASP A CA 1
ATOM 2804 C C . ASP A 1 347 ? 66.589 -7.788 -139.471 1.00 54.41 347 ASP A C 1
ATOM 2806 O O . ASP A 1 347 ? 66.483 -9.012 -139.585 1.00 54.41 347 ASP A O 1
ATOM 2810 N N . ARG A 1 348 ? 65.925 -6.986 -140.314 1.00 44.94 348 ARG A N 1
ATOM 2811 C CA . ARG A 1 348 ? 65.193 -7.507 -141.484 1.00 44.94 348 ARG A CA 1
ATOM 2812 C C . ARG A 1 348 ? 65.938 -7.252 -142.797 1.00 44.94 348 ARG A C 1
ATOM 2814 O O . ARG A 1 348 ? 65.693 -6.230 -143.437 1.00 44.94 348 ARG A O 1
ATOM 2821 N N . PRO A 1 349 ? 66.708 -8.229 -143.306 1.00 46.66 349 PRO A N 1
ATOM 2822 C CA . PRO A 1 349 ? 66.856 -8.419 -144.734 1.00 46.66 349 PRO A CA 1
ATOM 2823 C C . PRO A 1 349 ? 65.675 -9.251 -145.261 1.00 46.66 349 PRO A C 1
ATOM 2825 O O . PRO A 1 349 ? 65.287 -10.261 -144.684 1.00 46.66 349 PRO A O 1
ATOM 2828 N N . PHE A 1 350 ? 65.088 -8.776 -146.359 1.00 39.38 350 PHE A N 1
ATOM 2829 C CA . PHE A 1 350 ? 64.524 -9.576 -147.451 1.00 39.38 350 PHE A CA 1
ATOM 2830 C C . PHE A 1 350 ? 63.913 -10.950 -147.098 1.00 39.38 350 PHE A C 1
ATOM 2832 O O . PHE A 1 350 ? 64.625 -11.940 -146.992 1.00 39.38 350 PHE A O 1
ATOM 2839 N N . GLN A 1 351 ? 62.579 -11.033 -147.082 1.00 44.38 351 GLN A N 1
ATOM 2840 C CA . GLN A 1 351 ? 61.842 -12.099 -147.779 1.00 44.38 351 GLN A CA 1
ATOM 2841 C C . GLN A 1 351 ? 60.344 -11.769 -147.825 1.00 44.38 351 GLN A C 1
ATOM 2843 O O . GLN A 1 351 ? 59.587 -11.949 -146.874 1.00 44.38 351 GLN A O 1
ATOM 2848 N N . GLN A 1 352 ? 59.927 -11.244 -148.976 1.00 43.03 352 GLN A N 1
ATOM 2849 C CA . GLN A 1 352 ? 58.544 -11.288 -149.431 1.00 43.03 352 GLN A CA 1
ATOM 2850 C C . GLN A 1 352 ? 58.318 -12.607 -150.170 1.00 43.03 352 GLN A C 1
ATOM 2852 O O . GLN A 1 352 ? 59.086 -12.906 -151.084 1.00 43.03 352 GLN A O 1
ATOM 2857 N N . ARG A 1 353 ? 57.221 -13.300 -149.830 1.00 43.88 353 ARG A N 1
ATOM 2858 C CA . ARG A 1 353 ? 56.256 -14.030 -150.696 1.00 43.88 353 ARG A CA 1
ATOM 2859 C C . ARG A 1 353 ? 55.737 -15.298 -149.991 1.00 43.88 353 ARG A C 1
ATOM 2861 O O . ARG A 1 353 ? 56.435 -15.824 -149.135 1.00 43.88 353 ARG A O 1
ATOM 2868 N N . PRO A 1 354 ? 54.618 -15.897 -150.437 1.00 46.16 354 PRO A N 1
ATOM 2869 C CA . PRO A 1 354 ? 53.413 -15.332 -151.049 1.00 46.16 354 PRO A CA 1
ATOM 2870 C C . PRO A 1 354 ? 52.118 -15.869 -150.385 1.00 46.16 354 PRO A C 1
ATOM 2872 O O . PRO A 1 354 ? 52.136 -16.644 -149.437 1.00 46.16 354 PRO A O 1
ATOM 2875 N N . LYS A 1 355 ? 50.977 -15.402 -150.902 1.00 42.34 355 LYS A N 1
ATOM 2876 C CA . LYS A 1 355 ? 49.598 -15.654 -150.459 1.00 42.34 355 LYS A CA 1
ATOM 2877 C C . LYS A 1 355 ? 49.136 -17.120 -150.575 1.00 42.34 355 LYS A C 1
ATOM 2879 O O . LYS A 1 355 ? 49.283 -17.719 -151.635 1.00 42.34 355 LYS A O 1
ATOM 2884 N N . GLY A 1 356 ? 48.374 -17.549 -149.562 1.00 36.84 356 GLY A N 1
ATOM 2885 C CA . GLY A 1 356 ? 47.237 -18.486 -149.654 1.00 36.84 356 GLY A CA 1
ATOM 2886 C C . GLY A 1 356 ? 47.394 -19.791 -148.854 1.00 36.84 356 GLY A C 1
ATOM 2887 O O . GLY A 1 356 ? 48.525 -20.193 -148.607 1.00 36.84 356 GLY A O 1
ATOM 2888 N N . PRO A 1 357 ? 46.310 -20.522 -148.514 1.00 46.19 357 PRO A N 1
ATOM 2889 C CA . PRO A 1 357 ? 44.917 -20.144 -148.257 1.00 46.19 357 PRO A CA 1
ATOM 2890 C C . PRO A 1 357 ? 44.475 -20.467 -146.802 1.00 46.19 357 PRO A C 1
ATOM 2892 O O . PRO A 1 357 ? 45.204 -21.044 -146.003 1.00 46.19 357 PRO A O 1
ATOM 2895 N N . VAL A 1 358 ? 43.249 -20.058 -146.467 1.00 52.59 358 VAL A N 1
ATOM 2896 C CA . VAL A 1 358 ? 42.530 -20.253 -145.192 1.00 52.59 358 VAL A CA 1
ATOM 2897 C C . VAL A 1 358 ? 42.518 -21.714 -144.720 1.00 52.59 358 VAL A C 1
ATOM 2899 O O . VAL A 1 358 ? 42.137 -22.590 -145.490 1.00 52.59 358 VAL A O 1
ATOM 2902 N N . VAL A 1 359 ? 42.773 -21.960 -143.426 1.00 42.97 359 VAL A N 1
ATOM 2903 C CA . VAL A 1 359 ? 42.303 -23.174 -142.731 1.00 42.97 359 VAL A CA 1
ATOM 2904 C C . VAL A 1 359 ? 41.765 -22.797 -141.349 1.00 42.97 359 VAL A C 1
ATOM 2906 O O . VAL A 1 359 ? 42.515 -22.460 -140.434 1.00 42.97 359 VAL A O 1
ATOM 2909 N N . ARG A 1 360 ? 40.437 -22.863 -141.207 1.00 44.84 360 ARG A N 1
ATOM 2910 C CA . ARG A 1 360 ? 39.754 -22.974 -139.914 1.00 44.84 360 ARG A CA 1
ATOM 2911 C C . ARG A 1 360 ? 40.270 -24.226 -139.201 1.00 44.84 360 ARG A C 1
ATOM 2913 O O . ARG A 1 360 ? 40.237 -25.306 -139.783 1.00 44.84 360 ARG A O 1
ATOM 2920 N N . ARG A 1 361 ? 40.680 -24.098 -137.941 1.00 46.34 361 ARG A N 1
ATOM 2921 C CA . ARG A 1 361 ? 40.770 -25.228 -137.010 1.00 46.34 361 ARG A CA 1
ATOM 2922 C C . ARG A 1 361 ? 39.761 -25.016 -135.892 1.00 46.34 361 ARG A C 1
ATOM 2924 O O . ARG A 1 361 ? 40.024 -24.325 -134.916 1.00 46.34 361 ARG A O 1
ATOM 2931 N N . GLU A 1 362 ? 38.582 -25.590 -136.094 1.00 40.59 362 GLU A N 1
ATOM 2932 C CA . GLU A 1 362 ? 37.809 -26.163 -134.997 1.00 40.59 362 GLU A CA 1
ATOM 2933 C C . GLU A 1 362 ? 38.553 -27.400 -134.465 1.00 40.59 362 GLU A C 1
ATOM 2935 O O . GLU A 1 362 ? 39.431 -27.925 -135.152 1.00 40.59 362 GLU A O 1
ATOM 2940 N N . THR A 1 363 ? 38.138 -27.889 -133.291 1.00 36.59 363 THR A N 1
ATOM 2941 C CA . THR A 1 363 ? 38.644 -29.065 -132.542 1.00 36.59 363 THR A CA 1
ATOM 2942 C C . THR A 1 363 ? 39.905 -28.777 -131.708 1.00 36.59 363 THR A C 1
ATOM 2944 O O . THR A 1 363 ? 40.851 -28.175 -132.192 1.00 36.59 363 THR A O 1
ATOM 2947 N N . SER A 1 364 ? 40.010 -29.121 -130.423 1.00 41.78 364 SER A N 1
ATOM 2948 C CA . SER A 1 364 ? 39.229 -30.005 -129.549 1.00 41.78 364 SER A CA 1
ATOM 2949 C C . SER A 1 364 ? 39.694 -29.814 -128.088 1.00 41.78 364 SER A C 1
ATOM 2951 O O . SER A 1 364 ? 40.886 -29.668 -127.847 1.00 41.78 364 SER A O 1
ATOM 2953 N N . ARG A 1 365 ? 38.733 -29.835 -127.149 1.00 41.34 365 ARG A N 1
ATOM 2954 C CA . ARG A 1 365 ? 38.755 -30.215 -125.702 1.00 41.34 365 ARG A CA 1
ATOM 2955 C C . ARG A 1 365 ? 39.898 -31.159 -125.218 1.00 41.34 365 ARG A C 1
ATOM 2957 O O . ARG A 1 365 ? 40.474 -31.814 -126.080 1.00 41.34 365 ARG A O 1
ATOM 2964 N N . PRO A 1 366 ? 40.020 -31.531 -123.906 1.00 47.38 366 PRO A N 1
ATOM 2965 C CA . PRO A 1 366 ? 39.637 -30.965 -122.576 1.00 47.38 366 PRO A CA 1
ATOM 2966 C C . PRO A 1 366 ? 40.789 -31.212 -121.518 1.00 47.38 366 PRO A C 1
ATOM 2968 O O . PRO A 1 366 ? 41.937 -31.202 -121.939 1.00 47.38 366 PRO A O 1
ATOM 2971 N N . PRO A 1 367 ? 40.570 -31.652 -120.249 1.00 52.81 367 PRO A N 1
ATOM 2972 C CA . PRO A 1 367 ? 40.095 -31.009 -119.004 1.00 52.81 367 PRO A CA 1
ATOM 2973 C C . PRO A 1 367 ? 41.208 -30.871 -117.903 1.00 52.81 367 PRO A C 1
ATOM 2975 O O . PRO A 1 367 ? 42.317 -31.340 -118.093 1.00 52.81 367 PRO A O 1
ATOM 2978 N N . TRP A 1 368 ? 40.864 -30.290 -116.736 1.00 39.75 368 TRP A N 1
ATOM 2979 C CA . TRP A 1 368 ? 41.488 -30.437 -115.388 1.00 39.75 368 TRP A CA 1
ATOM 2980 C C . TRP A 1 368 ? 42.931 -29.941 -115.076 1.00 39.75 368 TRP A C 1
ATOM 2982 O O . TRP A 1 368 ? 43.901 -30.350 -115.687 1.00 39.75 368 TRP A O 1
ATOM 2992 N N . TRP A 1 369 ? 43.033 -29.076 -114.047 1.00 42.25 369 TRP A N 1
ATOM 2993 C CA . TRP A 1 369 ? 43.940 -29.021 -112.862 1.00 42.25 369 TRP A CA 1
ATOM 2994 C C . TRP A 1 369 ? 44.062 -27.555 -112.412 1.00 42.25 369 TRP A C 1
ATOM 2996 O O . TRP A 1 369 ? 44.536 -26.703 -113.150 1.00 42.25 369 TRP A O 1
ATOM 3006 N N . VAL A 1 370 ? 43.333 -27.159 -111.364 1.00 41.31 370 VAL A N 1
ATOM 3007 C CA . VAL A 1 370 ? 43.769 -27.184 -109.952 1.00 41.31 370 VAL A CA 1
ATOM 3008 C C . VAL A 1 370 ? 44.991 -26.289 -109.750 1.00 41.31 370 VAL A C 1
ATOM 3010 O O . VAL A 1 370 ? 46.107 -26.685 -110.062 1.00 41.31 370 VAL A O 1
ATOM 3013 N N . ASN A 1 371 ? 44.764 -25.116 -109.156 1.00 41.28 371 ASN A N 1
ATOM 3014 C CA . ASN A 1 371 ? 45.728 -24.562 -108.215 1.00 41.28 371 ASN A CA 1
ATOM 3015 C C . ASN A 1 371 ? 45.179 -24.747 -106.791 1.00 41.28 371 ASN A C 1
ATOM 3017 O O . ASN A 1 371 ? 43.961 -24.658 -106.605 1.00 41.28 371 ASN A O 1
ATOM 3021 N N . PRO A 1 372 ? 46.054 -25.077 -105.828 1.00 53.72 372 PRO A N 1
ATOM 3022 C CA . PRO A 1 372 ? 45.714 -25.616 -104.519 1.00 53.72 372 PRO A CA 1
ATOM 3023 C C . PRO A 1 372 ? 45.639 -24.502 -103.458 1.00 53.72 372 PRO A C 1
ATOM 3025 O O . PRO A 1 372 ? 45.943 -23.352 -103.747 1.00 53.72 372 PRO A O 1
ATOM 3028 N N . GLU A 1 373 ? 45.285 -24.886 -102.230 1.00 40.53 373 GLU A N 1
ATOM 3029 C CA . GLU A 1 373 ? 45.312 -24.092 -100.983 1.00 40.53 373 GLU A CA 1
ATOM 3030 C C . GLU A 1 373 ? 43.991 -23.432 -100.534 1.00 40.53 373 GLU A C 1
ATOM 3032 O O . GLU A 1 373 ? 43.755 -22.235 -100.654 1.00 40.53 373 GLU A O 1
ATOM 3037 N N . GLY A 1 374 ? 43.142 -24.239 -99.889 1.00 42.12 374 GLY A N 1
ATOM 3038 C CA . GLY A 1 374 ? 42.809 -23.952 -98.483 1.00 42.12 374 GLY A CA 1
ATOM 3039 C C . GLY A 1 374 ? 43.801 -24.712 -97.577 1.00 42.12 374 GLY A C 1
ATOM 3040 O O . GLY A 1 374 ? 44.518 -25.563 -98.111 1.00 42.12 374 GLY A O 1
ATOM 3041 N N . PRO A 1 375 ? 43.851 -24.511 -96.241 1.00 51.69 375 PRO A N 1
ATOM 3042 C CA . PRO A 1 375 ? 42.681 -24.380 -95.357 1.00 51.69 375 PRO A CA 1
ATOM 3043 C C . PRO A 1 375 ? 42.872 -23.245 -94.306 1.00 51.69 375 PRO A C 1
ATOM 3045 O O . PRO A 1 375 ? 43.906 -22.597 -94.274 1.00 51.69 375 PRO A O 1
ATOM 3048 N N . VAL A 1 376 ? 41.936 -22.839 -93.446 1.00 45.66 376 VAL A N 1
ATOM 3049 C CA . VAL A 1 376 ? 41.399 -23.537 -92.263 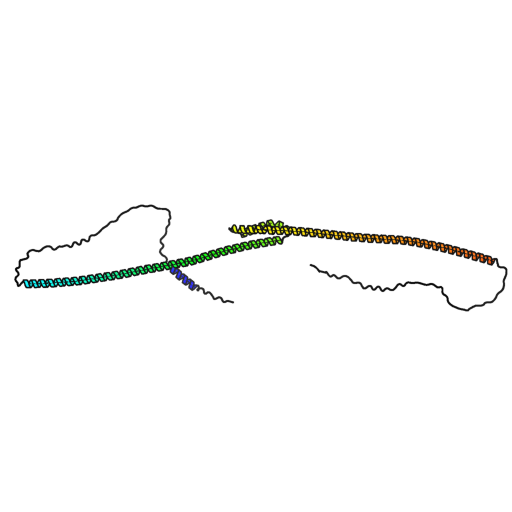1.00 45.66 376 VAL A CA 1
ATOM 3050 C C . VAL A 1 376 ? 40.379 -22.565 -91.633 1.00 45.66 376 VAL A C 1
ATOM 3052 O O . VAL A 1 376 ? 40.714 -21.418 -91.346 1.00 45.66 376 VAL A O 1
ATOM 3055 N N . ALA A 1 377 ? 39.137 -23.001 -91.419 1.00 45.84 377 ALA A N 1
ATOM 3056 C CA . ALA A 1 377 ? 38.162 -22.282 -90.590 1.00 45.84 377 ALA A CA 1
ATOM 3057 C C . ALA A 1 377 ? 38.549 -22.355 -89.095 1.00 45.84 377 ALA A C 1
ATOM 3059 O O . ALA A 1 377 ? 39.331 -23.220 -88.704 1.00 45.84 377 ALA A O 1
ATOM 3060 N N . PRO A 1 378 ? 37.869 -21.606 -88.212 1.00 56.25 378 PRO A N 1
ATOM 3061 C CA . PRO A 1 378 ? 37.030 -22.396 -87.317 1.00 56.25 378 PRO A CA 1
ATOM 3062 C C . PRO A 1 378 ? 35.589 -21.878 -87.206 1.00 56.25 378 PRO A C 1
ATOM 3064 O O . PRO A 1 378 ? 35.293 -20.730 -87.537 1.00 56.25 378 PRO A O 1
ATOM 3067 N N . PRO A 1 379 ? 34.675 -22.767 -86.788 1.00 53.44 379 PRO A N 1
ATOM 3068 C CA . PRO A 1 379 ? 33.240 -22.603 -86.925 1.00 53.44 379 PRO A CA 1
ATOM 3069 C C . PRO A 1 379 ? 32.683 -21.775 -85.767 1.00 53.44 379 PRO A C 1
ATOM 3071 O O . PRO A 1 379 ? 32.933 -22.081 -84.601 1.00 53.44 379 PRO A O 1
ATOM 3074 N N . THR A 1 380 ? 31.858 -20.771 -86.048 1.00 38.34 380 THR A N 1
ATOM 3075 C CA . THR A 1 380 ? 30.967 -20.225 -85.021 1.00 38.34 380 THR A CA 1
ATOM 3076 C C . THR A 1 380 ? 29.776 -21.161 -84.870 1.00 38.34 380 THR A C 1
ATOM 3078 O O . THR A 1 380 ? 28.826 -21.146 -85.649 1.00 38.34 380 THR A O 1
ATOM 3081 N N . LEU A 1 381 ? 29.875 -22.019 -83.855 1.00 42.84 381 LEU A N 1
ATOM 3082 C CA . LEU A 1 381 ? 28.766 -22.763 -83.274 1.00 42.84 381 LEU A CA 1
ATOM 3083 C C . LEU A 1 381 ? 27.581 -21.825 -83.006 1.00 42.84 381 LEU A C 1
ATOM 3085 O O . LEU A 1 381 ? 27.722 -20.808 -82.325 1.00 42.84 381 LEU A O 1
ATOM 3089 N N . ALA A 1 382 ? 26.403 -22.217 -83.489 1.00 44.78 382 ALA A N 1
ATOM 3090 C CA . ALA A 1 382 ? 25.140 -21.782 -82.921 1.00 44.78 382 ALA A CA 1
ATOM 3091 C C . ALA A 1 382 ? 25.042 -22.369 -81.505 1.00 44.78 382 ALA A C 1
ATOM 3093 O O . ALA A 1 382 ? 24.702 -23.536 -81.326 1.00 44.78 382 ALA A O 1
ATOM 3094 N N . VAL A 1 383 ? 25.405 -21.576 -80.498 1.00 40.47 383 VAL A N 1
ATOM 3095 C CA . VAL A 1 383 ? 25.033 -21.859 -79.113 1.00 40.47 383 VAL A CA 1
ATOM 3096 C C . VAL A 1 383 ? 23.669 -21.222 -78.892 1.00 40.47 383 VAL A C 1
ATOM 3098 O O . VAL A 1 383 ? 23.541 -20.000 -78.822 1.00 40.47 383 VAL A O 1
ATOM 3101 N N . GLU A 1 384 ? 22.648 -22.069 -78.799 1.00 46.53 384 GLU A N 1
ATOM 3102 C CA . GLU A 1 384 ? 21.379 -21.738 -78.164 1.00 46.53 384 GLU A CA 1
ATOM 3103 C C . GLU A 1 384 ? 21.660 -21.298 -76.720 1.00 46.53 384 GLU A C 1
ATOM 3105 O O . GLU A 1 384 ? 21.850 -22.116 -75.821 1.00 46.53 384 GLU A O 1
ATOM 3110 N N . LEU A 1 385 ? 21.712 -19.989 -76.476 1.00 39.69 385 LEU A N 1
ATOM 3111 C CA . LEU A 1 385 ? 21.566 -19.460 -75.125 1.00 39.69 385 LEU A CA 1
ATOM 3112 C C . LEU A 1 385 ? 20.073 -19.393 -74.816 1.00 39.69 385 LEU A C 1
ATOM 3114 O O . LEU A 1 385 ? 19.388 -18.408 -75.093 1.00 39.69 385 LEU A O 1
ATOM 3118 N N . SER A 1 386 ? 19.578 -20.478 -74.230 1.00 40.59 386 SER A N 1
ATOM 3119 C CA . SER A 1 386 ? 18.335 -20.503 -73.475 1.00 40.59 386 SER A CA 1
ATOM 3120 C C . SER A 1 386 ? 18.420 -19.492 -72.326 1.00 40.59 386 SER A C 1
ATOM 3122 O O . SER A 1 386 ? 18.992 -19.774 -71.273 1.00 40.59 386 SER A O 1
ATOM 3124 N N . PHE A 1 387 ? 17.844 -18.308 -72.513 1.00 42.28 387 PHE A N 1
ATOM 3125 C CA . PHE A 1 387 ? 17.488 -17.424 -71.407 1.00 42.28 387 PHE A CA 1
ATOM 3126 C C . PHE A 1 387 ? 16.069 -17.775 -70.952 1.00 42.28 387 PHE A C 1
ATOM 3128 O O . PHE A 1 387 ? 15.126 -17.544 -71.715 1.00 42.28 387 PHE A O 1
ATOM 3135 N N . PRO A 1 388 ? 15.849 -18.289 -69.729 1.00 48.72 388 PRO A N 1
ATOM 3136 C CA . PRO A 1 388 ? 14.518 -18.252 -69.167 1.00 48.72 388 PRO A CA 1
ATOM 3137 C C . PRO A 1 388 ? 14.212 -16.811 -68.751 1.00 48.72 388 PRO A C 1
ATOM 3139 O O . PRO A 1 388 ? 14.890 -16.209 -67.924 1.00 48.72 388 PRO A O 1
ATOM 3142 N N . ALA A 1 389 ? 13.200 -16.281 -69.430 1.00 39.91 389 ALA A N 1
ATOM 3143 C CA . ALA A 1 389 ? 12.118 -15.451 -68.928 1.00 39.91 389 ALA A CA 1
ATOM 3144 C C . ALA A 1 389 ? 12.393 -14.518 -67.733 1.00 39.91 389 ALA A C 1
ATOM 3146 O O . ALA A 1 389 ? 12.679 -14.925 -66.610 1.00 39.91 389 ALA A O 1
ATOM 3147 N N . LYS A 1 390 ? 12.088 -13.243 -67.991 1.00 46.22 390 LYS A N 1
ATOM 3148 C CA . LYS A 1 390 ? 11.552 -12.278 -67.029 1.00 46.22 390 LYS A CA 1
ATOM 3149 C C . LYS A 1 390 ? 10.762 -12.972 -65.911 1.00 46.22 390 LYS A C 1
ATOM 3151 O O . LYS A 1 390 ? 9.741 -13.600 -66.178 1.00 46.22 390 LYS A O 1
ATOM 3156 N N . THR A 1 391 ? 11.164 -12.745 -64.669 1.00 44.56 391 THR A N 1
ATOM 3157 C CA . THR A 1 391 ? 10.230 -12.774 -63.546 1.00 44.56 391 THR A CA 1
ATOM 3158 C C . THR A 1 391 ? 10.213 -11.400 -62.917 1.00 44.56 391 THR A C 1
ATOM 3160 O O . THR A 1 391 ? 11.195 -10.962 -62.315 1.00 44.56 391 THR A O 1
ATOM 3163 N N . ASP A 1 392 ? 9.076 -10.735 -63.085 1.00 45.84 392 ASP A N 1
ATOM 3164 C CA . ASP A 1 392 ? 8.654 -9.592 -62.298 1.00 45.84 392 ASP A CA 1
ATOM 3165 C C . ASP A 1 392 ? 8.904 -9.858 -60.808 1.00 45.84 392 ASP A C 1
ATOM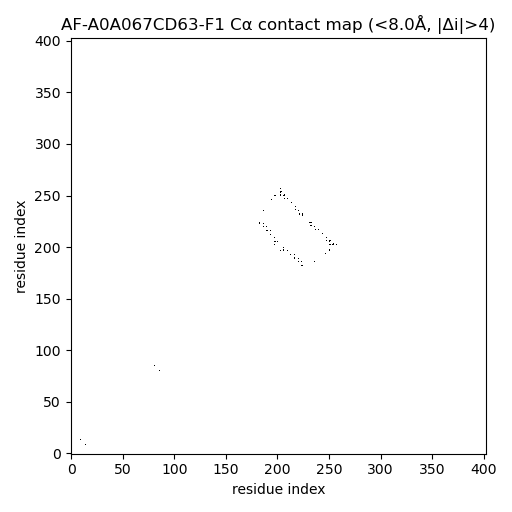 3167 O O . ASP A 1 392 ? 8.427 -10.836 -60.230 1.00 45.84 392 ASP A O 1
ATOM 3171 N N . HIS A 1 393 ? 9.659 -8.975 -60.162 1.00 39.56 393 HIS A N 1
ATOM 3172 C CA . HIS A 1 393 ? 9.744 -8.907 -58.707 1.00 39.56 393 HIS A CA 1
ATOM 3173 C C . HIS A 1 393 ? 9.021 -7.654 -58.221 1.00 39.56 393 HIS A C 1
ATOM 3175 O O . HIS A 1 393 ? 9.609 -6.732 -57.665 1.00 39.56 393 HIS A O 1
ATOM 3181 N N . PHE A 1 394 ? 7.700 -7.652 -58.403 1.00 45.38 394 PHE A N 1
ATOM 3182 C CA . PHE A 1 394 ? 6.788 -6.917 -57.535 1.00 45.38 394 PHE A CA 1
ATOM 3183 C C . PHE A 1 394 ? 5.932 -7.930 -56.784 1.00 45.38 394 PHE A C 1
ATOM 3185 O O . PHE A 1 394 ? 5.069 -8.585 -57.354 1.00 45.38 394 PHE A O 1
ATOM 3192 N N . GLY A 1 395 ? 6.181 -8.069 -55.484 1.00 39.97 395 GLY A N 1
ATOM 3193 C CA . GLY A 1 395 ? 5.460 -9.047 -54.678 1.00 39.97 395 GLY A CA 1
ATOM 3194 C C . GLY A 1 395 ? 5.817 -8.974 -53.208 1.00 39.97 395 GLY A C 1
ATOM 3195 O O . GLY A 1 395 ? 6.385 -9.903 -52.650 1.00 39.97 395 GLY A O 1
ATOM 3196 N N . ARG A 1 396 ? 5.493 -7.836 -52.594 1.00 52.03 396 ARG A N 1
ATOM 3197 C CA . ARG A 1 396 ? 5.489 -7.597 -51.147 1.00 52.03 396 ARG A CA 1
ATOM 3198 C C . ARG A 1 396 ? 5.075 -8.850 -50.363 1.00 52.03 396 ARG A C 1
ATOM 3200 O O . ARG A 1 396 ? 3.914 -9.244 -50.406 1.00 52.03 396 ARG A O 1
ATOM 3207 N N . LYS A 1 397 ? 5.969 -9.367 -49.526 1.00 44.31 397 LYS A N 1
ATOM 3208 C CA . LYS A 1 397 ? 5.578 -9.999 -48.265 1.00 44.31 397 LYS A CA 1
ATOM 3209 C C . LYS A 1 397 ? 6.434 -9.399 -47.163 1.00 44.31 397 LYS A C 1
ATOM 3211 O O . LYS A 1 397 ? 7.639 -9.608 -47.103 1.00 44.31 397 LYS A O 1
ATOM 3216 N N . LYS A 1 398 ? 5.780 -8.582 -46.334 1.00 46.53 398 LYS A N 1
ATOM 3217 C CA . LYS A 1 398 ? 6.283 -8.182 -45.024 1.00 46.53 398 LYS A CA 1
ATOM 3218 C C . LYS A 1 398 ? 6.579 -9.474 -44.260 1.00 46.53 398 LYS A C 1
ATOM 3220 O O . LYS A 1 398 ? 5.659 -10.232 -43.975 1.00 46.53 398 LYS A O 1
ATOM 3225 N N . CYS A 1 399 ? 7.852 -9.734 -43.997 1.00 40.88 399 CYS A N 1
ATOM 3226 C CA . CYS A 1 399 ? 8.272 -10.744 -43.043 1.00 40.88 399 CYS A CA 1
ATOM 3227 C C . CYS A 1 399 ? 8.189 -10.082 -41.663 1.00 40.88 399 CYS A C 1
ATOM 3229 O O . CYS A 1 399 ? 9.066 -9.306 -41.298 1.00 40.88 399 CYS A O 1
ATOM 3231 N N . SER A 1 400 ? 7.080 -10.291 -40.955 1.00 49.66 400 SER A N 1
ATOM 3232 C CA . SER A 1 400 ? 6.998 -10.064 -39.513 1.00 49.66 400 SER A CA 1
ATOM 3233 C C . SER A 1 400 ? 7.379 -11.375 -38.836 1.00 49.66 400 SER A C 1
ATOM 3235 O O . SER A 1 400 ? 6.531 -12.223 -38.555 1.00 49.66 400 SER A O 1
ATOM 3237 N N . TRP A 1 401 ? 8.678 -11.566 -38.658 1.00 39.59 401 TRP A N 1
ATOM 3238 C CA . TRP A 1 401 ? 9.219 -12.548 -37.735 1.00 39.59 401 TRP A CA 1
ATOM 3239 C C . TRP A 1 401 ? 10.081 -11.749 -36.765 1.00 39.59 401 TRP A C 1
ATOM 3241 O O . TRP A 1 401 ? 11.010 -11.084 -37.218 1.00 39.59 401 TRP A O 1
ATOM 3251 N N . TYR A 1 402 ? 9.715 -11.822 -35.484 1.00 35.78 402 TYR A N 1
ATOM 3252 C CA . TYR A 1 402 ? 10.197 -11.082 -34.308 1.00 35.78 402 TYR A CA 1
ATOM 3253 C C . TYR A 1 402 ? 9.405 -9.820 -33.923 1.00 35.78 402 TYR A C 1
ATOM 3255 O O . TYR A 1 402 ? 9.426 -8.821 -34.639 1.00 35.78 402 TYR A O 1
ATOM 3263 N N . ASP A 1 403 ? 8.671 -9.982 -32.810 1.00 41.12 403 ASP A N 1
ATOM 3264 C CA . ASP A 1 403 ? 8.544 -9.099 -31.631 1.00 41.12 403 ASP A CA 1
ATOM 3265 C C . ASP A 1 403 ? 8.585 -7.574 -31.810 1.00 41.12 403 ASP A C 1
ATOM 3267 O O . ASP A 1 403 ? 9.633 -7.026 -32.229 1.00 41.12 403 ASP A O 1
#

Solvent-accessible surface area (backbone atoms only — not comparable to full-atom values): 24879 Å² total; per-residue (Å²): 141,82,90,81,81,83,84,84,71,80,53,70,72,61,53,52,53,51,52,53,53,53,53,53,58,60,65,77,68,67,76,86,84,79,86,87,79,87,82,86,82,86,82,88,88,85,89,83,85,88,84,86,89,80,87,88,84,85,78,88,80,78,84,74,77,81,86,82,73,80,85,84,90,74,78,85,75,88,72,77,85,48,83,74,56,52,57,55,49,54,50,53,51,48,50,50,49,52,52,51,49,52,51,48,53,54,49,50,53,52,49,52,52,48,52,52,53,50,52,51,50,52,52,51,51,52,51,49,50,51,52,52,51,53,54,49,51,53,48,53,51,51,53,50,54,52,49,51,53,49,52,52,51,51,49,54,48,50,53,51,51,49,54,49,49,53,53,53,52,50,51,50,51,53,49,53,54,51,52,51,51,50,51,52,49,52,46,52,52,50,51,49,52,49,51,53,55,45,68,72,38,59,35,69,57,25,58,69,46,41,67,62,54,50,52,48,49,53,52,52,50,48,61,76,48,71,59,92,54,64,69,61,48,53,53,50,51,51,53,46,64,65,46,50,59,54,54,51,49,53,36,53,52,48,32,54,50,51,53,52,51,50,52,51,48,52,52,51,52,50,52,52,48,53,52,52,53,51,52,49,51,53,50,52,52,53,50,51,54,54,50,52,50,53,50,51,54,51,52,51,49,52,52,52,52,51,52,49,52,51,50,52,51,50,50,50,52,53,48,51,53,50,50,52,51,51,50,52,50,52,49,53,51,49,53,52,52,50,54,52,50,51,50,57,64,70,71,60,78,89,82,89,85,82,91,84,80,92,76,90,77,80,88,78,88,87,83,93,81,86,84,88,81,84,88,82,86,83,83,85,73,87,72,84,77,84,72,84,71,91,74,85,88,80,76,91,73,87,81,84,76,80,137

Organism: Saprolegnia parasitica (strain CBS 223.65) (NCBI:txid695850)

Mean predicted aligned error: 22.34 Å

Secondary structure (DSSP, 8-state):
--PPPP--PPPHHHHHHHHHHHHHHHHTT----PPP----------------------------------------------TTHHHHHHHHHHHHHHHHHHHHHHHHHHHHHHHHHHHHHHHHHHHHHHHHHHHHHHHHHHHHHHHHHHHHHHHHHHHHHHHHHHHHHHHHHHHHHHHHHHHHHHHHHHHHHHHHHHHHS-HHHHHHHHHHHHHHHHHHHHHHT-SS-HHHHHHHHHHHHHHHHHHHHHHHHHHHHHHHHHHHHHHHHHHHHHHHHHHHHHHHHHHHHHHHHHHHHHHHHHHHHHHHHHHHHHHHHHHHHHHHHHHHHHHHHHHHHHHHHHHHHHS--------------------------------------------------------

Foldseek 3Di:
DDDDDDDDDDDPVVVVVVVVVVVVVVVVPDDDDDDDDDDDDDDDDDDDDDDDDDDDDDDDPPPPPPPPDDDDDDDDDPDDDPVVVVVVVVVVVVVVVVVVVVVVVVVVVVVVVVVVVVVVVVVVVVVVVVVVVVVVVVVVVVVVVVVVVVVVVVVVVVVVVVVVVVVVVVVVVVVVVVLLVVLVVVLVVLVVVLLVVLVVDQLVVSLVCLVVSLVVSLVVNCVSVVDPPPPSNVVSVVVSVVPSVVSNVVSVVNNVVVVVVVVVVVVVVVVVVVVVVVVVVVVVVVVVVVVVVVVVVVVVVVVVVVVVVVVVVVVVVVVVVVVVVVVVVVVVVVVVVVVVVVVVVVPDDDDDDDDDDDDDDDDDDDDDDDDDDDDDDDDDDPDPPDDDDDDDPDDDDPPPDDD

Sequence (403 aa):
MATRAPRQGLSPRRRERLLRVLKQAQQAQRPPRLNASLTEPRSAPGVGDVGRKAKGSNPKAELRIHKVLQSRETRTPVVVSSSCNQHQQDLEDEDARVLAYEAFQRQERKAQQRAYSSALIEQMNAKLQLQDDDAVDDRLYAEHLAWETVQTNVYEKTKVDAKRKVTTEMHAAHRATADQAKRWQAVQDLLQRFNDRMLILPPAEARRAFDDAARELHRVCASVFASKDKNEWLAVERCLADRLPRIFHEIQMNEARELRAAELAAAKQTQVRIVKESQKSQIDQRATLRHDRRHEERALLHALEQDKAKLDAHVAAAQETWQARQQQHQAALRDQILARAELRKLDRPFQQRPKGPVVRRETSRPPWWVNPEGPVAPPTLAVELSFPAKTDHFGRKKCSWYD

pLDDT: mean 75.16, std 22.6, range [32.03, 97.38]

Radius of gyration: 89.8 Å; Cα contacts (8 Å, |Δi|>4): 38; chains: 1; bounding box: 150×54×291 Å